Protein AF-A0A511JQR6-F1 (afdb_monomer_lite)

Foldseek 3Di:
DDPVVVVVVVVVVVVVVVVVVVVVVVVVVVVVVVVVVVVVVVVVVVVVVVVVVVVVVVVVVVVVVVVVVVVVVVVVVVVVVVVVVVVVVVVVVVVVVVVVVVVVVVVVVVVVVVVVVVVVVVVVVVVVVVVVVVVVVVVVVVVVVVVVVVVVVVVVVVVVVCVVVPPDDDDPPDDDQLQVLLVDDDPPDDPDDPPPDDLLNLLVLLQVQCLPPNNVCRDLQSSCVSSVHHSVVVCVNGVDVLSSVLSNLLNLQDAFDDQDCVQDALLSQLLSRCLVRLVSCVSRLNCLVDPSSVVRPHPRNVRSLVSNLVSCPPFLDDPVVSSVLVVQLVVVSSVVSVVLCCQPLVNQCVVPNDDPVRGRDDFPLVVCCVPPDCVPPVPSVVCSVVCVRPNDNPPPPPSNDDDPSNVVSSVVVVVVSVVSD

InterPro domains:
  IPR001647 DNA-binding HTH domain, TetR-type [PF00440] (202-245)
  IPR001647 DNA-binding HTH domain, TetR-type [PS50977] (196-256)
  IPR004111 Tetracycline repressor TetR, C-terminal [PF02909] (262-415)
  IPR009057 Homedomain-like superfamily [SSF46689] (191-252)
  IPR036271 Tetracyclin repressor-like, C-terminal domain superfamily [SSF48498] (264-417)
  IPR050109 HTH-type, TetR-like transcriptional regulator [PTHR30055] (186-303)

Secondary structure (DSSP, 8-state):
--THHHHHHHHHHHHHHHHHHHHHHHHHHHHHHHHHHHHHHHHHHHHHHHHHHHHHHHHHHHHHHHHHHHHHHHHHHHHHHHHHHHHHHHHHHHHHHHHHHHHHHHHHHHHHHHHHHHHHHHHHHHHHHHHHHHHHHHHHHHHHHHHHHHHHHHHHHHHHHHHHH-TT----TT--HHHHGGG-PPP---SSSPPS--HHHHHHHHHHHHHHH-GGG--HHHHHHHTT--HHHHTTT-SSHHHHHHHHHHHHH-PPPP--GGG-SHHHHHHHHHHHHHHHHHH-THHHH-HHHHH---HHHHHHHHHHHHHTTTSS--HHHHHHHHHHHHHHHHHHHHHHHHHSHHHHHHHH---TTSSPPPPHHHHHHHH--TTT-HHHHHHHHTTTT---TT----TTS--HHHHHHHHHHHHHHHHH-

Structure (mmCIF, N/CA/C/O backbone):
data_AF-A0A511JQR6-F1
#
_entry.id   AF-A0A511JQR6-F1
#
loop_
_atom_site.group_PDB
_atom_site.id
_atom_site.type_symbol
_atom_site.label_atom_id
_atom_site.label_alt_id
_atom_site.label_comp_id
_atom_site.label_asym_id
_atom_site.label_entity_id
_atom_site.label_seq_id
_atom_site.pdbx_PDB_ins_code
_atom_site.Cartn_x
_atom_site.Cartn_y
_atom_site.Cartn_z
_atom_site.occupancy
_atom_site.B_iso_or_equiv
_atom_site.auth_seq_id
_atom_site.auth_comp_id
_atom_site.auth_asym_id
_atom_site.auth_atom_id
_atom_site.pdbx_PDB_model_num
ATOM 1 N N . MET A 1 1 ? 105.140 4.969 -166.809 1.00 47.06 1 MET A N 1
ATOM 2 C CA . MET A 1 1 ? 104.996 6.122 -165.901 1.00 47.06 1 MET A CA 1
ATOM 3 C C . MET A 1 1 ? 103.617 6.704 -166.182 1.00 47.06 1 MET A C 1
ATOM 5 O O . MET A 1 1 ? 103.313 6.873 -167.349 1.00 47.06 1 MET A O 1
ATOM 9 N N . ASP A 1 2 ? 102.695 6.841 -165.236 1.00 49.88 2 ASP A N 1
ATOM 10 C CA . ASP A 1 2 ? 102.966 7.212 -163.853 1.00 49.88 2 ASP A CA 1
ATOM 11 C C . ASP A 1 2 ? 102.105 6.506 -162.808 1.00 49.88 2 ASP A C 1
ATOM 13 O O . ASP A 1 2 ? 100.886 6.386 -162.921 1.00 49.88 2 ASP A O 1
ATOM 17 N N . VAL A 1 3 ? 102.812 6.079 -161.763 1.00 58.41 3 VAL A N 1
ATOM 18 C CA . VAL A 1 3 ? 102.327 5.513 -160.500 1.00 58.41 3 VAL A CA 1
ATOM 19 C C . VAL A 1 3 ? 101.444 6.525 -159.739 1.00 58.41 3 VAL A C 1
ATOM 21 O O . VAL A 1 3 ? 100.564 6.112 -158.986 1.00 58.41 3 VAL A O 1
ATOM 24 N N . GLU A 1 4 ? 101.556 7.822 -160.049 1.00 57.34 4 GLU A N 1
ATOM 25 C CA . GLU A 1 4 ? 100.769 8.914 -159.452 1.00 57.34 4 GLU A CA 1
ATOM 26 C C . GLU A 1 4 ? 99.250 8.804 -159.689 1.00 57.34 4 GLU A C 1
ATOM 28 O O . GLU A 1 4 ? 98.459 9.181 -158.824 1.00 57.34 4 GLU A O 1
ATOM 33 N N . ALA A 1 5 ? 98.799 8.235 -160.817 1.00 57.94 5 ALA A N 1
ATOM 34 C CA . ALA A 1 5 ? 97.361 8.098 -161.086 1.00 57.94 5 ALA A CA 1
ATOM 35 C C . ALA A 1 5 ? 96.684 7.029 -160.203 1.00 57.94 5 ALA A C 1
ATOM 37 O O . ALA A 1 5 ? 95.502 7.153 -159.885 1.00 57.94 5 ALA A O 1
ATOM 38 N N . ARG A 1 6 ? 97.430 5.998 -159.773 1.00 59.62 6 ARG A N 1
ATOM 39 C CA . ARG A 1 6 ? 96.926 4.938 -158.882 1.00 59.62 6 ARG A CA 1
ATOM 40 C C . ARG A 1 6 ? 96.978 5.338 -157.408 1.00 59.62 6 ARG A C 1
ATOM 42 O O . ARG A 1 6 ? 96.065 4.978 -156.670 1.00 59.62 6 ARG A O 1
ATOM 49 N N . GLU A 1 7 ? 97.977 6.114 -156.988 1.00 58.91 7 GLU A N 1
ATOM 50 C CA . GLU A 1 7 ? 98.030 6.664 -155.622 1.00 58.91 7 GLU A CA 1
ATOM 51 C C . GLU A 1 7 ? 96.916 7.691 -155.367 1.00 58.91 7 GLU A C 1
ATOM 53 O O . GLU A 1 7 ? 96.291 7.670 -154.307 1.00 58.91 7 GLU A O 1
ATOM 58 N N . ALA A 1 8 ? 96.567 8.515 -156.362 1.00 60.91 8 ALA A N 1
ATOM 59 C CA . ALA A 1 8 ? 95.442 9.445 -156.252 1.00 60.91 8 ALA A CA 1
ATOM 60 C C . ALA A 1 8 ? 94.072 8.739 -156.155 1.00 60.91 8 ALA A C 1
ATOM 62 O O . ALA A 1 8 ? 93.147 9.265 -155.532 1.00 60.91 8 ALA A O 1
ATOM 63 N N . GLU A 1 9 ? 93.917 7.553 -156.754 1.00 60.97 9 GLU A N 1
ATOM 64 C CA . GLU A 1 9 ? 92.681 6.764 -156.673 1.00 60.97 9 GLU A CA 1
ATOM 65 C C . GLU A 1 9 ? 92.563 6.013 -155.334 1.00 60.97 9 GLU A C 1
ATOM 67 O O . GLU A 1 9 ? 91.473 5.956 -154.758 1.00 60.97 9 GLU A O 1
ATOM 72 N N . LEU A 1 10 ? 93.682 5.513 -154.791 1.00 64.00 10 LEU A N 1
ATOM 73 C CA . LEU A 1 10 ? 93.724 4.873 -153.471 1.00 64.00 10 LEU A CA 1
ATOM 74 C C . LEU A 1 10 ? 93.431 5.884 -152.350 1.00 64.00 10 LEU A C 1
ATOM 76 O O . LEU A 1 10 ? 92.553 5.642 -151.524 1.00 64.00 10 LEU A O 1
ATOM 80 N N . ALA A 1 11 ? 94.056 7.066 -152.397 1.00 63.22 11 ALA A N 1
ATOM 81 C CA . ALA A 1 11 ? 93.815 8.141 -151.433 1.00 63.22 11 ALA A CA 1
ATOM 82 C C . ALA A 1 11 ? 92.368 8.671 -151.481 1.00 63.22 11 ALA A C 1
ATOM 84 O O . ALA A 1 11 ? 91.809 9.068 -150.459 1.00 63.22 11 ALA A O 1
ATOM 85 N N . ARG A 1 12 ? 91.717 8.654 -152.657 1.00 65.88 12 ARG A N 1
ATOM 86 C CA . ARG A 1 12 ? 90.289 8.995 -152.778 1.00 65.88 12 ARG A CA 1
ATOM 87 C C . ARG A 1 12 ? 89.386 7.942 -152.145 1.00 65.88 12 ARG A C 1
ATOM 89 O O . ARG A 1 12 ? 88.417 8.330 -151.499 1.00 65.88 12 ARG A O 1
ATOM 96 N N . ARG A 1 13 ? 89.696 6.649 -152.292 1.00 68.69 13 ARG A N 1
ATOM 97 C CA . ARG A 1 13 ? 88.933 5.567 -151.646 1.00 68.69 13 ARG A CA 1
ATOM 98 C C . ARG A 1 13 ? 89.093 5.581 -150.131 1.00 68.69 13 ARG A C 1
ATOM 100 O O . ARG A 1 13 ? 88.082 5.526 -149.444 1.00 68.69 13 ARG A O 1
ATOM 107 N N . GLU A 1 14 ? 90.309 5.757 -149.622 1.00 70.06 14 GLU A N 1
ATOM 108 C CA . GLU A 1 14 ? 90.553 5.880 -148.178 1.00 70.06 14 GLU A CA 1
ATOM 109 C C . GLU A 1 14 ? 89.876 7.127 -147.592 1.00 70.06 14 GLU A C 1
ATOM 111 O O . GLU A 1 14 ? 89.259 7.061 -146.531 1.00 70.06 14 GLU A O 1
ATOM 116 N N . ALA A 1 15 ? 89.889 8.259 -148.306 1.00 67.50 15 ALA A N 1
ATOM 117 C CA . ALA A 1 15 ? 89.168 9.458 -147.880 1.00 67.50 15 ALA A CA 1
ATOM 118 C C . ALA A 1 15 ? 87.638 9.286 -147.922 1.00 67.50 15 ALA A C 1
ATOM 120 O O . ALA A 1 15 ? 86.928 9.893 -147.118 1.00 67.50 15 ALA A O 1
ATOM 121 N N . GLU A 1 16 ? 87.105 8.489 -148.851 1.00 71.31 16 GLU A N 1
ATOM 122 C CA . GLU A 1 16 ? 85.672 8.195 -148.933 1.00 71.31 16 GLU A CA 1
ATOM 123 C C . GLU A 1 16 ? 85.234 7.192 -147.854 1.00 71.31 16 GLU A C 1
ATOM 125 O O . GLU A 1 16 ? 84.169 7.355 -147.257 1.00 71.31 16 GLU A O 1
ATOM 130 N N . GLU A 1 17 ? 86.071 6.203 -147.544 1.00 72.56 17 GLU A N 1
ATOM 131 C CA . GLU A 1 17 ? 85.849 5.225 -146.478 1.00 72.56 17 GLU A CA 1
ATOM 132 C C . GLU A 1 17 ? 85.937 5.884 -145.095 1.00 72.56 17 GLU A C 1
ATOM 134 O O . GLU A 1 17 ? 85.001 5.758 -144.305 1.00 72.56 17 GLU A O 1
ATOM 139 N N . ALA A 1 18 ? 86.942 6.736 -144.862 1.00 72.06 18 ALA A N 1
ATOM 140 C CA . ALA A 1 18 ? 87.039 7.556 -143.654 1.00 72.06 18 ALA A CA 1
ATOM 141 C C . ALA A 1 18 ? 85.857 8.533 -143.511 1.00 72.06 18 ALA A C 1
ATOM 143 O O . ALA A 1 18 ? 85.383 8.783 -142.403 1.00 72.06 18 ALA A O 1
ATOM 144 N N . ARG A 1 19 ? 85.325 9.073 -144.621 1.00 73.62 19 ARG A N 1
ATOM 145 C CA . ARG A 1 19 ? 84.099 9.892 -144.594 1.00 73.62 19 ARG A CA 1
ATOM 146 C C . ARG A 1 19 ? 82.867 9.073 -144.217 1.00 73.62 19 ARG A C 1
ATOM 148 O O . ARG A 1 19 ? 82.057 9.559 -143.431 1.00 73.62 19 ARG A O 1
ATOM 155 N N . ARG A 1 20 ? 82.720 7.851 -144.740 1.00 74.12 20 ARG A N 1
ATOM 156 C CA . ARG A 1 20 ? 81.604 6.950 -144.396 1.00 74.12 20 ARG A CA 1
ATOM 157 C C . ARG A 1 20 ? 81.680 6.482 -142.945 1.00 74.12 20 ARG A C 1
ATOM 159 O O . ARG A 1 20 ? 80.654 6.458 -142.270 1.00 74.12 20 ARG A O 1
ATOM 166 N N . GLU A 1 21 ? 82.873 6.168 -142.454 1.00 76.44 21 GLU A N 1
ATOM 167 C CA . GLU A 1 21 ? 83.102 5.773 -141.063 1.00 76.44 21 GLU A CA 1
ATOM 168 C C . GLU A 1 21 ? 82.854 6.942 -140.096 1.00 76.44 21 GLU A C 1
ATOM 170 O O . GLU A 1 21 ? 82.143 6.787 -139.102 1.00 76.44 21 GLU A O 1
ATOM 175 N N . ALA A 1 22 ? 83.318 8.150 -140.434 1.00 74.50 22 ALA A N 1
ATOM 176 C CA . ALA A 1 22 ? 83.006 9.360 -139.676 1.00 74.50 22 ALA A CA 1
ATOM 177 C C . ALA A 1 22 ? 81.500 9.691 -139.686 1.00 74.50 22 ALA A C 1
ATOM 179 O O . ALA A 1 22 ? 80.962 10.143 -138.673 1.00 74.50 22 ALA A O 1
ATOM 180 N N . GLU A 1 23 ? 80.794 9.452 -140.797 1.00 77.50 23 GLU A N 1
ATOM 181 C CA . GLU A 1 23 ? 79.340 9.640 -140.872 1.00 77.50 23 GLU A CA 1
ATOM 182 C C . GLU A 1 23 ? 78.578 8.595 -140.035 1.00 77.50 23 GLU A C 1
ATOM 184 O O . GLU A 1 23 ? 77.603 8.943 -139.365 1.00 77.50 23 GLU A O 1
ATOM 189 N N . LEU A 1 24 ? 79.038 7.339 -140.009 1.00 79.06 24 LEU A N 1
ATOM 190 C CA . LEU A 1 24 ? 78.496 6.280 -139.148 1.00 79.06 24 LEU A CA 1
ATOM 191 C C . LEU A 1 24 ? 78.695 6.597 -137.664 1.00 79.06 24 LEU A C 1
ATOM 193 O O . LEU A 1 24 ? 77.716 6.619 -136.919 1.00 79.06 24 LEU A O 1
ATOM 197 N N . LEU A 1 25 ? 79.917 6.943 -137.250 1.00 78.19 25 LEU A N 1
ATOM 198 C CA . LEU A 1 25 ? 80.216 7.349 -135.873 1.00 78.19 25 LEU A CA 1
ATOM 199 C C . LEU A 1 25 ? 79.405 8.576 -135.453 1.00 78.19 25 LEU A C 1
ATOM 201 O O . LEU A 1 25 ? 78.917 8.643 -134.325 1.00 78.19 25 LEU A O 1
ATOM 205 N N . ARG A 1 26 ? 79.201 9.536 -136.363 1.00 79.62 26 ARG A N 1
ATOM 206 C CA . ARG A 1 26 ? 78.333 10.687 -136.109 1.00 79.62 26 ARG A CA 1
ATOM 207 C C . ARG A 1 26 ? 76.872 10.265 -135.927 1.00 79.62 26 ARG A C 1
ATOM 209 O O . ARG A 1 26 ? 76.233 10.742 -134.995 1.00 79.62 26 ARG A O 1
ATOM 216 N N . ARG A 1 27 ? 76.338 9.374 -136.769 1.00 77.94 27 ARG A N 1
ATOM 217 C CA . ARG A 1 27 ? 74.960 8.862 -136.630 1.00 77.94 27 ARG A CA 1
ATOM 218 C C . ARG A 1 27 ? 74.769 8.049 -135.354 1.00 77.94 27 ARG A C 1
ATOM 220 O O . ARG A 1 27 ? 73.715 8.163 -134.732 1.00 77.94 27 ARG A O 1
ATOM 227 N N . ASP A 1 28 ? 75.753 7.250 -134.959 1.00 80.62 28 ASP A N 1
ATOM 228 C CA . ASP A 1 28 ? 75.689 6.452 -133.735 1.00 80.62 28 ASP A CA 1
ATOM 229 C C . ASP A 1 28 ? 75.826 7.326 -132.488 1.00 80.62 28 ASP A C 1
ATOM 231 O O . ASP A 1 28 ? 75.071 7.139 -131.534 1.00 80.62 28 ASP A O 1
ATOM 235 N N . ARG A 1 29 ? 76.669 8.365 -132.534 1.00 81.25 29 ARG A N 1
ATOM 236 C CA . ARG A 1 29 ? 76.727 9.398 -131.495 1.00 81.25 29 ARG A CA 1
ATOM 237 C C . ARG A 1 29 ? 75.418 10.183 -131.396 1.00 81.25 29 ARG A C 1
ATOM 239 O O . ARG A 1 29 ? 74.877 10.301 -130.305 1.00 81.25 29 ARG A O 1
ATOM 246 N N . GLU A 1 30 ? 74.844 10.627 -132.516 1.00 80.94 30 GLU A N 1
ATOM 247 C CA . GLU A 1 30 ? 73.534 11.300 -132.535 1.00 80.94 30 GLU A CA 1
ATOM 248 C C . GLU A 1 30 ? 72.405 10.375 -132.031 1.00 80.94 30 GLU A C 1
ATOM 250 O O . GLU A 1 30 ? 71.471 10.832 -131.369 1.00 80.94 30 GLU A O 1
ATOM 255 N N . LYS A 1 31 ? 72.459 9.064 -132.312 1.00 78.94 31 LYS A N 1
ATOM 256 C CA . LYS A 1 31 ? 71.507 8.079 -131.767 1.00 78.94 31 LYS A CA 1
ATOM 257 C C . LYS A 1 31 ? 71.688 7.867 -130.267 1.00 78.94 31 LYS A C 1
ATOM 259 O O . LYS A 1 31 ? 70.677 7.799 -129.571 1.00 78.94 31 LYS A O 1
ATOM 264 N N . ALA A 1 32 ? 72.925 7.763 -129.785 1.00 80.00 32 ALA A N 1
ATOM 265 C CA . ALA A 1 32 ? 73.238 7.624 -128.366 1.00 80.00 32 ALA A CA 1
ATOM 266 C C . ALA A 1 32 ? 72.796 8.870 -127.588 1.00 80.00 32 ALA A C 1
ATOM 268 O O . ALA A 1 32 ? 72.052 8.740 -126.623 1.00 80.00 32 ALA A O 1
ATOM 269 N N . GLU A 1 33 ? 73.112 10.069 -128.084 1.00 81.75 33 GLU A N 1
ATOM 270 C CA . GLU A 1 33 ? 72.673 11.341 -127.496 1.00 81.75 33 GLU A CA 1
ATOM 271 C C . GLU A 1 33 ? 71.136 11.462 -127.496 1.00 81.75 33 GLU A C 1
ATOM 273 O O . GLU A 1 33 ? 70.541 11.890 -126.509 1.00 81.75 33 GLU A O 1
ATOM 278 N N . ARG A 1 34 ? 70.444 11.011 -128.556 1.00 79.75 34 ARG A N 1
ATOM 279 C CA . ARG A 1 34 ? 68.967 10.948 -128.575 1.00 79.75 34 ARG A CA 1
ATOM 280 C C . ARG A 1 34 ? 68.393 9.907 -127.612 1.00 79.75 34 ARG A C 1
ATOM 282 O O . ARG A 1 34 ? 67.294 10.117 -127.098 1.00 79.75 34 ARG A O 1
ATOM 289 N N . ALA A 1 35 ? 69.065 8.776 -127.411 1.00 80.69 35 ALA A N 1
ATOM 290 C CA . ALA A 1 35 ? 68.643 7.747 -126.462 1.00 80.69 35 ALA A CA 1
ATOM 291 C C . ALA A 1 35 ? 68.830 8.230 -125.018 1.00 80.69 35 ALA A C 1
ATOM 293 O O . ALA A 1 35 ? 67.900 8.121 -124.223 1.00 80.69 35 ALA A O 1
ATOM 294 N N . GLU A 1 36 ? 69.967 8.856 -124.726 1.00 83.12 36 GLU A N 1
ATOM 295 C CA . GLU A 1 36 ? 70.286 9.451 -123.430 1.00 83.12 36 GLU A CA 1
ATOM 296 C C . GLU A 1 36 ? 69.354 10.628 -123.111 1.00 83.12 36 GLU A C 1
ATOM 298 O O . GLU A 1 36 ? 68.800 10.692 -122.017 1.00 83.12 36 GLU A O 1
ATOM 303 N N . ALA A 1 37 ? 69.054 11.493 -124.087 1.00 82.31 37 ALA A N 1
ATOM 304 C CA . ALA A 1 37 ? 68.062 12.557 -123.927 1.00 82.31 37 ALA A CA 1
ATOM 305 C C . ALA A 1 37 ? 66.655 12.003 -123.635 1.00 82.31 37 ALA A C 1
ATOM 307 O O . ALA A 1 37 ? 65.957 12.519 -122.763 1.00 82.31 37 ALA A O 1
ATOM 308 N N . LYS A 1 38 ? 66.241 10.923 -124.314 1.00 83.75 38 LYS A N 1
ATOM 309 C CA . LYS A 1 38 ? 64.960 10.244 -124.039 1.00 83.75 38 LYS A CA 1
ATOM 310 C C . LYS A 1 38 ? 64.939 9.576 -122.667 1.00 83.75 38 LYS A C 1
ATOM 312 O O . LYS A 1 38 ? 63.893 9.554 -122.020 1.00 83.75 38 LYS A O 1
ATOM 317 N N . GLU A 1 39 ? 66.055 9.004 -122.228 1.00 83.25 39 GLU A N 1
ATOM 318 C CA . GLU A 1 39 ? 66.170 8.390 -120.907 1.00 83.25 39 GLU A CA 1
ATOM 319 C C . GLU A 1 39 ? 66.162 9.450 -119.798 1.00 83.25 39 GLU A C 1
ATOM 321 O O . GLU A 1 39 ? 65.430 9.304 -118.821 1.00 83.25 39 GLU A O 1
ATOM 326 N N . ALA A 1 40 ? 66.875 10.562 -119.983 1.00 83.88 40 ALA A N 1
ATOM 327 C CA . ALA A 1 40 ? 66.833 11.718 -119.093 1.00 83.88 40 ALA A CA 1
ATOM 328 C C . ALA A 1 40 ? 65.423 12.326 -119.018 1.00 83.88 40 ALA A C 1
ATOM 330 O O . ALA A 1 40 ? 64.946 12.645 -117.929 1.00 83.88 40 ALA A O 1
ATOM 331 N N . GLU A 1 41 ? 64.712 12.421 -120.147 1.00 86.19 41 GLU A N 1
ATOM 332 C CA . GLU A 1 41 ? 63.322 12.881 -120.180 1.00 86.19 41 GLU A CA 1
ATOM 333 C C . GLU A 1 41 ? 62.379 11.921 -119.433 1.00 86.19 41 GLU A C 1
ATOM 335 O O . GLU A 1 41 ? 61.519 12.374 -118.677 1.00 86.19 41 GLU A O 1
ATOM 340 N N . ARG A 1 42 ? 62.553 10.599 -119.579 1.00 85.00 42 ARG A N 1
ATOM 341 C CA . ARG A 1 42 ? 61.797 9.597 -118.803 1.00 85.00 42 ARG A CA 1
ATOM 342 C C . ARG A 1 42 ? 62.073 9.716 -117.307 1.00 85.00 42 ARG A C 1
ATOM 344 O O . ARG A 1 42 ? 61.124 9.851 -116.544 1.00 85.00 42 ARG A O 1
ATOM 351 N N . ARG A 1 43 ? 63.346 9.768 -116.899 1.00 87.56 43 ARG A N 1
ATOM 352 C CA . ARG A 1 43 ? 63.744 9.945 -115.491 1.00 87.56 43 ARG A CA 1
ATOM 353 C C . ARG A 1 43 ? 63.172 11.231 -114.902 1.00 87.56 43 ARG A C 1
ATOM 355 O O . ARG A 1 43 ? 62.675 11.218 -113.782 1.00 87.56 43 ARG A O 1
ATOM 362 N N . ARG A 1 44 ? 63.181 12.329 -115.664 1.00 87.75 44 ARG A N 1
ATOM 363 C CA . ARG A 1 44 ? 62.556 13.590 -115.250 1.00 87.75 44 ARG A CA 1
ATOM 364 C C . ARG A 1 44 ? 61.049 13.430 -115.037 1.00 87.75 44 ARG A C 1
ATOM 366 O O . ARG A 1 44 ? 60.546 13.865 -114.008 1.00 87.75 44 ARG A O 1
ATOM 373 N N . ARG A 1 45 ? 60.335 12.785 -115.966 1.00 87.19 45 ARG A N 1
ATOM 374 C CA . ARG A 1 45 ? 58.890 12.522 -115.827 1.00 87.19 45 ARG A CA 1
ATOM 375 C C . ARG A 1 45 ? 58.578 11.616 -114.634 1.00 87.19 45 ARG A C 1
ATOM 377 O O . ARG A 1 45 ? 57.583 11.855 -113.955 1.00 87.19 45 ARG A O 1
ATOM 384 N N . ASP A 1 46 ? 59.414 10.616 -114.367 1.00 88.44 46 ASP A N 1
ATOM 385 C CA . ASP A 1 46 ? 59.258 9.712 -113.223 1.00 88.44 46 ASP A CA 1
ATOM 386 C C . ASP A 1 46 ? 59.502 10.435 -111.893 1.00 88.44 46 ASP A C 1
ATOM 388 O O . ASP A 1 46 ? 58.719 10.261 -110.962 1.00 88.44 46 ASP A O 1
ATOM 392 N N . LEU A 1 47 ? 60.509 11.314 -111.819 1.00 90.00 47 LEU A N 1
ATOM 393 C CA . LEU A 1 47 ? 60.741 12.180 -110.657 1.00 90.00 47 LEU A CA 1
ATOM 394 C C . LEU A 1 47 ? 59.591 13.175 -110.450 1.00 90.00 47 LEU A C 1
ATOM 396 O O . LEU A 1 47 ? 59.085 13.295 -109.341 1.00 90.00 47 LEU A O 1
ATOM 400 N N . GLU A 1 48 ? 59.113 13.833 -111.511 1.00 89.38 48 GLU A N 1
ATOM 401 C CA . GLU A 1 48 ? 57.949 14.733 -111.446 1.00 89.38 48 GLU A CA 1
ATOM 402 C C . GLU A 1 48 ? 56.655 13.994 -111.063 1.00 89.38 48 GLU A C 1
ATOM 404 O O . GLU A 1 48 ? 55.727 14.599 -110.521 1.00 89.38 48 GLU A O 1
ATOM 409 N N . LYS A 1 49 ? 56.541 12.700 -111.381 1.00 89.62 49 LYS A N 1
ATOM 410 C CA . LYS A 1 49 ? 55.419 11.857 -110.955 1.00 89.62 49 LYS A CA 1
ATOM 411 C C . LYS A 1 49 ? 55.565 11.454 -109.487 1.00 89.62 49 LYS A C 1
ATOM 413 O O . LYS A 1 49 ? 54.598 11.586 -108.746 1.00 89.62 49 LYS A O 1
ATOM 418 N N . ALA A 1 50 ? 56.754 11.024 -109.069 1.00 90.19 50 ALA A N 1
ATOM 419 C CA . ALA A 1 50 ? 57.047 10.665 -107.685 1.00 90.19 50 ALA A CA 1
ATOM 420 C C . ALA A 1 50 ? 56.851 11.853 -106.733 1.00 90.19 50 ALA A C 1
ATOM 422 O O . ALA A 1 50 ? 56.254 11.682 -105.676 1.00 90.19 50 ALA A O 1
ATOM 423 N N . ASP A 1 51 ? 57.268 13.059 -107.130 1.00 90.81 51 ASP A N 1
ATOM 424 C CA . ASP A 1 51 ? 57.064 14.283 -106.347 1.00 90.81 51 ASP A CA 1
ATOM 425 C C . ASP A 1 51 ? 55.571 14.637 -106.230 1.00 90.81 51 ASP A C 1
ATOM 427 O O . ASP A 1 51 ? 55.072 14.912 -105.141 1.00 90.81 51 ASP A O 1
ATOM 431 N N . ARG A 1 52 ? 54.807 14.510 -107.327 1.00 89.31 52 ARG A N 1
ATOM 432 C CA . ARG A 1 52 ? 53.341 14.670 -107.303 1.00 89.31 52 ARG A CA 1
ATOM 433 C C . ARG A 1 52 ? 52.645 13.641 -106.413 1.00 89.31 52 ARG A C 1
ATOM 435 O O . ARG A 1 52 ? 51.683 13.985 -105.730 1.00 89.31 52 ARG A O 1
ATOM 442 N N . ASP A 1 53 ? 53.088 12.389 -106.434 1.00 88.88 53 ASP A N 1
ATOM 443 C CA . ASP A 1 53 ? 52.513 11.329 -105.605 1.00 88.88 53 ASP A CA 1
ATOM 444 C C . ASP A 1 53 ? 52.887 11.521 -104.122 1.00 88.88 53 ASP A C 1
ATOM 446 O O . ASP A 1 53 ? 52.021 11.380 -103.258 1.00 88.88 53 ASP A O 1
ATOM 450 N N . ALA A 1 54 ? 54.115 11.964 -103.825 1.00 89.25 54 ALA A N 1
ATOM 451 C CA . ALA A 1 54 ? 54.553 12.332 -102.478 1.00 89.25 54 ALA A CA 1
ATOM 452 C C . ALA A 1 54 ? 53.781 13.544 -101.926 1.00 89.25 54 ALA A C 1
ATOM 454 O O . ALA A 1 54 ? 53.336 13.515 -100.778 1.00 89.25 54 ALA A O 1
ATOM 455 N N . GLN A 1 55 ? 53.550 14.577 -102.745 1.00 89.19 55 GLN A N 1
ATOM 456 C CA . GLN A 1 55 ? 52.708 15.723 -102.379 1.00 89.19 55 GLN A CA 1
ATOM 457 C C . GLN A 1 55 ? 51.274 15.286 -102.066 1.00 89.19 55 GLN A C 1
ATOM 459 O O . GLN A 1 55 ? 50.735 15.647 -101.021 1.00 89.19 55 GLN A O 1
ATOM 464 N N . LYS A 1 56 ? 50.666 14.440 -102.907 1.00 90.62 56 LYS A N 1
ATOM 465 C CA . LYS A 1 56 ? 49.323 13.894 -102.642 1.00 90.62 56 LYS A CA 1
ATOM 466 C C . LYS A 1 56 ? 49.267 13.063 -101.364 1.00 90.62 56 LYS A C 1
ATOM 468 O O . LYS A 1 56 ? 48.264 13.114 -100.650 1.00 90.62 56 LYS A O 1
ATOM 473 N N . GLU A 1 57 ? 50.304 12.279 -101.076 1.00 89.88 57 GLU A N 1
ATOM 474 C CA . GLU A 1 57 ? 50.371 11.483 -99.852 1.00 89.88 57 GLU A CA 1
ATOM 475 C C . GLU A 1 57 ? 50.510 12.371 -98.610 1.00 89.88 57 GLU A C 1
ATOM 477 O O . GLU A 1 57 ? 49.815 12.138 -97.621 1.00 89.88 57 GLU A O 1
ATOM 482 N N . LEU A 1 58 ? 51.330 13.425 -98.674 1.00 91.69 58 LEU A N 1
ATOM 483 C CA . LEU A 1 58 ? 51.438 14.432 -97.618 1.00 91.69 58 LEU A CA 1
ATOM 484 C C . LEU A 1 58 ? 50.098 15.132 -97.372 1.00 91.69 58 LEU A C 1
ATOM 486 O O . LEU A 1 58 ? 49.630 15.142 -96.236 1.00 91.69 58 LEU A O 1
ATOM 490 N N . GLU A 1 59 ? 49.423 15.610 -98.421 1.00 91.75 59 GLU A N 1
ATOM 491 C CA . GLU A 1 59 ? 48.094 16.219 -98.288 1.00 91.75 59 GLU A CA 1
ATOM 492 C C . GLU A 1 59 ? 47.052 15.239 -97.731 1.00 91.75 59 GLU A C 1
ATOM 494 O O . GLU A 1 59 ? 46.111 15.632 -97.041 1.00 91.75 59 GLU A O 1
ATOM 499 N N . ARG A 1 60 ? 47.146 13.948 -98.073 1.00 91.12 60 ARG A N 1
ATOM 500 C CA . ARG A 1 60 ? 46.259 12.921 -97.514 1.00 91.12 60 ARG A CA 1
ATOM 501 C C . ARG A 1 60 ? 46.530 12.731 -96.023 1.00 91.12 60 ARG A C 1
ATOM 503 O O . ARG A 1 60 ? 45.583 12.751 -95.247 1.00 91.12 60 ARG A O 1
ATOM 510 N N . ARG A 1 61 ? 47.798 12.604 -95.621 1.00 91.50 61 ARG A N 1
ATOM 511 C CA . ARG A 1 61 ? 48.194 12.478 -94.209 1.00 91.50 61 ARG A CA 1
ATOM 512 C C . ARG A 1 61 ? 47.799 13.708 -93.398 1.00 91.50 61 ARG A C 1
ATOM 514 O O . ARG A 1 61 ? 47.341 13.562 -92.271 1.00 91.50 61 ARG A O 1
ATOM 521 N N . GLU A 1 62 ? 47.937 14.902 -93.964 1.00 92.38 62 GLU A N 1
ATOM 522 C CA . GLU A 1 62 ? 47.520 16.148 -93.321 1.00 92.38 62 GLU A CA 1
ATOM 523 C C . GLU A 1 62 ? 45.995 16.221 -93.167 1.00 92.38 62 GLU A C 1
ATOM 525 O O . GLU A 1 62 ? 45.506 16.521 -92.079 1.00 92.38 62 GLU A O 1
ATOM 530 N N . ARG A 1 63 ? 45.228 15.842 -94.200 1.00 91.12 63 ARG A N 1
ATOM 531 C CA . ARG A 1 63 ? 43.762 15.710 -94.108 1.00 91.12 63 ARG A CA 1
ATOM 532 C C . ARG A 1 63 ? 43.333 14.690 -93.053 1.00 91.12 63 ARG A C 1
ATOM 534 O O . ARG A 1 63 ? 42.440 14.985 -92.263 1.00 91.12 63 ARG A O 1
ATOM 541 N N . ASP A 1 64 ? 43.969 13.521 -93.021 1.00 91.69 64 ASP A N 1
ATOM 542 C CA . ASP A 1 64 ? 43.676 12.467 -92.045 1.00 91.69 64 ASP A CA 1
ATOM 543 C C . ASP A 1 64 ? 44.025 12.923 -90.617 1.00 91.69 64 ASP A C 1
ATOM 545 O O . ASP A 1 64 ? 43.253 12.683 -89.688 1.00 91.69 64 ASP A O 1
ATOM 549 N N . ARG A 1 65 ? 45.133 13.659 -90.442 1.00 94.06 65 ARG A N 1
ATOM 550 C CA . ARG A 1 65 ? 45.518 14.270 -89.164 1.00 94.06 65 ARG A CA 1
ATOM 551 C C . ARG A 1 65 ? 44.501 15.315 -88.705 1.00 94.06 65 ARG A C 1
ATOM 553 O O . ARG A 1 65 ? 44.035 15.229 -87.574 1.00 94.06 65 ARG A O 1
ATOM 560 N N . LEU A 1 66 ? 44.132 16.266 -89.565 1.00 92.94 66 LEU A N 1
ATOM 561 C CA . LEU A 1 66 ? 43.143 17.299 -89.236 1.00 92.94 66 LEU A CA 1
ATOM 562 C C . LEU A 1 66 ? 41.782 16.683 -88.901 1.00 92.94 66 LEU A C 1
ATOM 564 O O . LEU A 1 66 ? 41.110 17.126 -87.972 1.00 92.94 66 LEU A O 1
ATOM 568 N N . LYS A 1 67 ? 41.385 15.628 -89.620 1.00 91.75 67 LYS A N 1
ATOM 569 C CA . LYS A 1 67 ? 40.164 14.879 -89.321 1.00 91.75 67 LYS A CA 1
ATOM 570 C C . LYS A 1 67 ? 40.243 14.186 -87.958 1.00 91.75 67 LYS A C 1
ATOM 572 O O . LYS A 1 67 ? 39.305 14.303 -87.178 1.00 91.75 67 LYS A O 1
ATOM 577 N N . ALA A 1 68 ? 41.361 13.532 -87.641 1.00 90.75 68 ALA A N 1
ATOM 578 C CA . ALA A 1 68 ? 41.572 12.908 -86.336 1.00 90.75 68 ALA A CA 1
ATOM 579 C C . ALA A 1 68 ? 41.578 13.935 -85.188 1.00 90.75 68 ALA A C 1
ATOM 581 O O . ALA A 1 68 ? 40.983 13.680 -84.143 1.00 90.75 68 ALA A O 1
ATOM 582 N N . GLU A 1 69 ? 42.189 15.108 -85.385 1.00 91.50 69 GLU A N 1
ATOM 583 C CA . GLU A 1 69 ? 42.162 16.215 -84.419 1.00 91.50 69 GLU A CA 1
ATOM 584 C C . GLU A 1 69 ? 40.730 16.746 -84.213 1.00 91.50 69 GLU A C 1
ATOM 586 O O . GLU A 1 69 ? 40.306 16.946 -83.074 1.00 91.50 69 GLU A O 1
ATOM 591 N N . GLN A 1 70 ? 39.942 16.901 -85.285 1.00 90.81 70 GLN A N 1
ATOM 592 C CA . GLN A 1 70 ? 38.530 17.299 -85.193 1.00 90.81 70 GLN A CA 1
ATOM 593 C C . GLN A 1 70 ? 37.661 16.252 -84.489 1.00 90.81 70 GLN A C 1
ATOM 595 O O . GLN A 1 70 ? 36.801 16.610 -83.684 1.00 90.81 70 GLN A O 1
ATOM 600 N N . ASP A 1 71 ? 37.862 14.968 -84.782 1.00 90.88 71 ASP A N 1
ATOM 601 C CA . ASP A 1 71 ? 37.111 13.881 -84.154 1.00 90.88 71 ASP A CA 1
ATOM 602 C C . ASP A 1 71 ? 37.473 13.754 -82.663 1.00 90.88 71 ASP A C 1
ATOM 604 O O . ASP A 1 71 ? 36.583 13.597 -81.825 1.00 90.88 71 ASP A O 1
ATOM 608 N N . ALA A 1 72 ? 38.750 13.935 -82.305 1.00 90.75 72 ALA A N 1
ATOM 609 C CA . ALA A 1 72 ? 39.192 14.004 -80.914 1.00 90.75 72 ALA A CA 1
ATOM 610 C C . ALA A 1 72 ? 38.584 15.208 -80.174 1.00 90.75 72 ALA A C 1
ATOM 612 O O . ALA A 1 72 ? 38.099 15.052 -79.053 1.00 90.75 72 ALA A O 1
ATOM 613 N N . ALA A 1 73 ? 38.543 16.388 -80.802 1.00 91.31 73 ALA A N 1
ATOM 614 C CA . ALA A 1 73 ? 37.919 17.577 -80.221 1.00 91.31 73 ALA A CA 1
ATOM 615 C C . ALA A 1 73 ? 36.412 17.378 -79.971 1.00 91.31 73 ALA A C 1
ATOM 617 O O . ALA A 1 73 ? 35.919 17.693 -78.887 1.00 91.31 73 ALA A O 1
ATOM 618 N N . LYS A 1 74 ? 35.686 16.780 -80.927 1.00 92.06 74 LYS A N 1
ATOM 619 C CA . LYS A 1 74 ? 34.257 16.447 -80.769 1.00 92.06 74 LYS A CA 1
ATOM 620 C C . LYS A 1 74 ? 34.011 15.436 -79.652 1.00 92.06 74 LYS A C 1
ATOM 622 O O . LYS A 1 74 ? 33.011 15.539 -78.944 1.00 92.06 74 LYS A O 1
ATOM 627 N N . GLU A 1 75 ? 34.896 14.456 -79.494 1.00 91.06 75 GLU A N 1
ATOM 628 C CA . GLU A 1 75 ? 34.799 13.464 -78.421 1.00 91.06 75 GLU A CA 1
ATOM 629 C C . GLU A 1 75 ? 35.051 14.097 -77.043 1.00 91.06 75 GLU A C 1
ATOM 631 O O . GLU A 1 75 ? 34.338 13.782 -76.090 1.00 91.06 75 GLU A O 1
ATOM 636 N N . VAL A 1 76 ? 35.996 15.039 -76.932 1.00 93.00 76 VAL A N 1
ATOM 637 C CA . VAL A 1 76 ? 36.201 15.827 -75.702 1.00 93.00 76 VAL A CA 1
ATOM 638 C C . VAL A 1 76 ? 34.955 16.649 -75.370 1.00 93.00 76 VAL A C 1
ATOM 640 O O . VAL A 1 76 ? 34.452 16.554 -74.251 1.00 93.00 76 VAL A O 1
ATOM 643 N N . GLU A 1 77 ? 34.396 17.373 -76.343 1.00 91.56 77 GLU A N 1
ATOM 644 C CA . GLU A 1 77 ? 33.177 18.172 -76.151 1.00 91.56 77 GLU A CA 1
ATOM 645 C C . GLU A 1 77 ? 31.976 17.295 -75.753 1.00 91.56 77 GLU A C 1
ATOM 647 O O . GLU A 1 77 ? 31.177 17.645 -74.880 1.00 91.56 77 GLU A O 1
ATOM 652 N N . ARG A 1 78 ? 31.851 16.106 -76.357 1.00 91.56 78 ARG A N 1
ATOM 653 C CA . ARG A 1 78 ? 30.824 15.129 -75.989 1.00 91.56 78 ARG A CA 1
ATOM 654 C C . ARG A 1 78 ? 30.982 14.671 -74.541 1.00 91.56 78 ARG A C 1
ATOM 656 O O . ARG A 1 78 ? 29.993 14.677 -73.813 1.00 91.56 78 ARG A O 1
ATOM 663 N N . ARG A 1 79 ? 32.196 14.308 -74.120 1.00 91.81 79 ARG A N 1
ATOM 664 C CA . ARG A 1 79 ? 32.475 13.883 -72.738 1.00 91.81 79 ARG A CA 1
ATOM 665 C C . ARG A 1 79 ? 32.204 14.993 -71.734 1.00 91.81 79 ARG A C 1
ATOM 667 O O . ARG A 1 79 ? 31.661 14.720 -70.668 1.00 91.81 79 ARG A O 1
ATOM 674 N N . GLU A 1 80 ? 32.542 16.231 -72.072 1.00 92.81 80 GLU A N 1
ATOM 675 C CA . GLU A 1 80 ? 32.259 17.389 -71.228 1.00 92.81 80 GLU A CA 1
ATOM 676 C C . GLU A 1 80 ? 30.749 17.629 -71.091 1.00 92.81 80 GLU A C 1
ATOM 678 O O . GLU A 1 80 ? 30.243 17.782 -69.979 1.00 92.81 80 GLU A O 1
ATOM 683 N N . ARG A 1 81 ? 29.993 17.546 -72.191 1.00 91.88 81 ARG A N 1
ATOM 684 C CA . ARG A 1 81 ? 28.525 17.626 -72.167 1.00 91.88 81 ARG A CA 1
ATOM 685 C C . ARG A 1 81 ? 27.888 16.500 -71.350 1.00 91.88 81 ARG A C 1
ATOM 687 O O . ARG A 1 81 ? 26.952 16.762 -70.595 1.00 91.88 81 ARG A O 1
ATOM 694 N N . ASP A 1 82 ? 28.374 15.270 -71.486 1.00 91.56 82 ASP A N 1
ATOM 695 C CA . ASP A 1 82 ? 27.868 14.120 -70.728 1.00 91.56 82 ASP A CA 1
ATOM 696 C C . ASP A 1 82 ? 28.202 14.250 -69.231 1.00 91.56 82 ASP A C 1
ATOM 698 O O . ASP A 1 82 ? 27.349 13.983 -68.384 1.00 91.56 82 ASP A O 1
ATOM 702 N N . ARG A 1 83 ? 29.391 14.769 -68.893 1.00 94.38 83 ARG A N 1
ATOM 703 C CA . ARG A 1 83 ? 29.773 15.105 -67.515 1.00 94.38 83 ARG A CA 1
ATOM 704 C C . ARG A 1 83 ? 28.856 16.172 -66.916 1.00 94.38 83 ARG A C 1
ATOM 706 O O . ARG A 1 83 ? 28.349 15.974 -65.817 1.00 94.38 83 ARG A O 1
ATOM 713 N N . LEU A 1 84 ? 28.606 17.271 -67.630 1.00 92.94 84 LEU A N 1
ATOM 714 C CA . LEU A 1 84 ? 27.726 18.344 -67.154 1.00 92.94 84 LEU A CA 1
ATOM 715 C C . LEU A 1 84 ? 26.284 17.859 -66.954 1.00 92.94 84 LEU A C 1
ATOM 717 O O . LEU A 1 84 ? 25.632 18.249 -65.987 1.00 92.94 84 LEU A O 1
ATOM 721 N N . ARG A 1 85 ? 25.784 16.979 -67.832 1.00 92.38 85 ARG A N 1
ATOM 722 C CA . ARG A 1 85 ? 24.476 16.326 -67.651 1.00 92.38 85 ARG A CA 1
ATOM 723 C C . ARG A 1 85 ? 24.451 15.461 -66.391 1.00 92.38 85 ARG A C 1
ATOM 725 O O . ARG A 1 85 ? 23.538 15.609 -65.588 1.00 92.38 85 ARG A O 1
ATOM 732 N N . ALA A 1 86 ? 25.477 14.636 -66.177 1.00 91.06 86 ALA A N 1
ATOM 733 C CA . ALA A 1 86 ? 25.586 13.813 -64.976 1.00 91.06 86 ALA A CA 1
ATOM 734 C C . ALA A 1 86 ? 25.652 14.662 -63.691 1.00 91.06 86 ALA A C 1
ATOM 736 O O . ALA A 1 86 ? 24.970 14.355 -62.716 1.00 91.06 86 ALA A O 1
ATOM 737 N N . GLU A 1 87 ? 26.409 15.764 -63.694 1.00 92.12 87 GLU A N 1
ATOM 738 C CA . GLU A 1 87 ? 26.468 16.708 -62.569 1.00 92.12 87 GLU A CA 1
ATOM 739 C C . GLU A 1 87 ? 25.096 17.360 -62.298 1.00 92.12 87 GLU A C 1
ATOM 741 O O . GLU A 1 87 ? 24.679 17.477 -61.142 1.00 92.12 87 GLU A O 1
ATOM 746 N N . GLN A 1 88 ? 24.349 17.727 -63.347 1.00 92.25 88 GLN A N 1
ATOM 747 C CA . GLN A 1 88 ? 22.984 18.250 -63.212 1.00 92.25 88 GLN A CA 1
ATOM 748 C C . GLN A 1 88 ? 22.004 17.210 -62.657 1.00 92.25 88 GLN A C 1
ATOM 750 O O . GLN A 1 88 ? 21.165 17.556 -61.823 1.00 92.25 88 GLN A O 1
ATOM 755 N N . ASP A 1 89 ? 22.102 15.954 -63.085 1.00 93.12 89 ASP A N 1
ATOM 756 C CA . ASP A 1 89 ? 21.236 14.878 -62.602 1.00 93.12 89 ASP A CA 1
ATOM 757 C C . ASP A 1 89 ? 21.521 14.548 -61.132 1.00 93.12 89 ASP A C 1
ATOM 759 O O . ASP A 1 89 ? 20.585 14.419 -60.340 1.00 93.12 89 ASP A O 1
ATOM 763 N N . VAL A 1 90 ? 22.797 14.520 -60.728 1.00 93.00 90 VAL A N 1
ATOM 764 C CA . VAL A 1 90 ? 23.194 14.375 -59.316 1.00 93.00 90 VAL A CA 1
ATOM 765 C C . VAL A 1 90 ? 22.636 15.521 -58.475 1.00 93.00 90 VAL A C 1
ATOM 767 O O . VAL A 1 90 ? 22.074 15.277 -57.405 1.00 93.00 90 VAL A O 1
ATOM 770 N N . ARG A 1 91 ? 22.727 16.765 -58.961 1.00 93.25 91 ARG A N 1
ATOM 771 C CA . ARG A 1 91 ? 22.169 17.930 -58.264 1.00 93.25 91 ARG A CA 1
ATOM 772 C C . ARG A 1 91 ? 20.650 17.834 -58.112 1.00 93.25 91 ARG A C 1
ATOM 774 O O . ARG A 1 91 ? 20.140 18.031 -57.013 1.00 93.25 91 ARG A O 1
ATOM 781 N N . LYS A 1 92 ? 19.925 17.479 -59.177 1.00 92.69 92 LYS A N 1
ATOM 782 C CA . LYS A 1 92 ? 18.465 17.288 -59.121 1.00 92.69 92 LYS A CA 1
ATOM 783 C C . LYS A 1 92 ? 18.073 16.185 -58.142 1.00 92.69 92 LYS A C 1
ATOM 785 O O . LYS A 1 92 ? 17.129 16.365 -57.378 1.00 92.69 92 LYS A O 1
ATOM 790 N N . LEU A 1 93 ? 18.806 15.071 -58.138 1.00 92.81 93 LEU A N 1
ATOM 791 C CA . LEU A 1 93 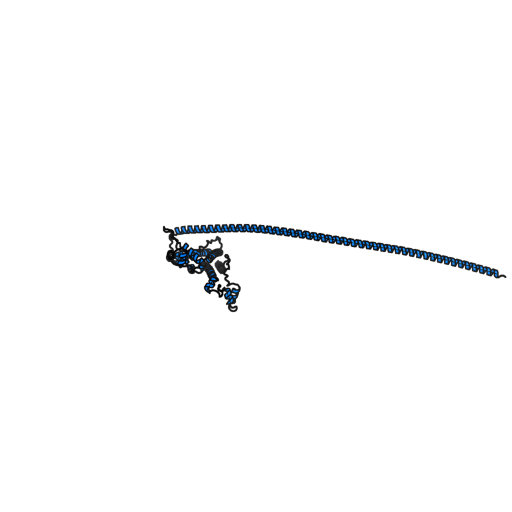? 18.571 13.965 -57.212 1.00 92.81 93 LEU A CA 1
ATOM 792 C C . LEU A 1 93 ? 18.813 14.393 -55.756 1.00 92.81 93 LEU A C 1
AT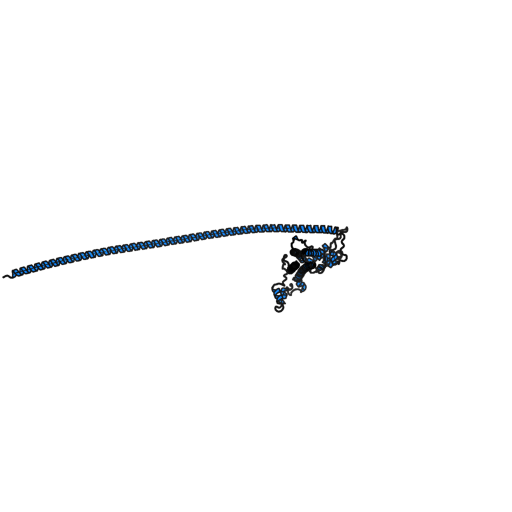OM 794 O O . LEU A 1 93 ? 18.042 14.018 -54.875 1.00 92.81 93 LEU A O 1
ATOM 798 N N . ALA A 1 94 ? 19.852 15.193 -55.498 1.00 92.19 94 ALA A N 1
ATOM 799 C CA . ALA A 1 94 ? 20.125 15.746 -54.173 1.00 92.19 94 ALA A CA 1
ATOM 800 C C . ALA A 1 94 ? 18.995 16.682 -53.707 1.00 92.19 94 ALA A C 1
ATOM 802 O O . ALA A 1 94 ? 18.460 16.489 -52.618 1.00 92.19 94 ALA A O 1
ATOM 803 N N . GLU A 1 95 ? 18.554 17.611 -54.562 1.00 92.88 95 GLU A N 1
ATOM 804 C CA . GLU A 1 95 ? 17.423 18.506 -54.272 1.00 92.88 95 GLU A CA 1
ATOM 805 C C . GLU A 1 95 ? 16.098 17.742 -54.089 1.00 92.88 95 GLU A C 1
ATOM 807 O O . GLU A 1 95 ? 15.210 18.177 -53.354 1.00 92.88 95 GLU A O 1
ATOM 812 N N . GLN A 1 96 ? 15.912 16.616 -54.783 1.00 90.81 96 GLN A N 1
ATOM 813 C CA . GLN A 1 96 ? 14.746 15.753 -54.596 1.00 90.81 96 GLN A CA 1
ATOM 814 C C . GLN A 1 96 ? 14.805 15.033 -53.245 1.00 90.81 96 GLN A C 1
ATOM 816 O O . GLN A 1 96 ? 13.837 15.086 -52.492 1.00 90.81 96 GLN A O 1
ATOM 821 N N . ARG A 1 97 ? 15.952 14.439 -52.893 1.00 92.38 97 ARG A N 1
ATOM 822 C CA . ARG A 1 97 ? 16.155 13.781 -51.593 1.00 92.38 97 ARG A CA 1
ATOM 823 C C . ARG A 1 97 ? 15.971 14.737 -50.422 1.00 92.38 97 ARG A C 1
ATOM 825 O O . ARG A 1 97 ? 15.389 14.351 -49.415 1.00 92.38 97 ARG A O 1
ATOM 832 N N . GLU A 1 98 ? 16.445 15.971 -50.549 1.00 92.50 98 GLU A N 1
ATOM 833 C CA . GLU A 1 98 ? 16.253 16.998 -49.526 1.00 92.50 98 GLU A CA 1
ATOM 834 C C . GLU A 1 98 ? 14.771 17.364 -49.369 1.00 92.50 98 GLU A C 1
ATOM 836 O O . GLU A 1 98 ? 14.261 17.406 -48.251 1.00 92.50 98 GLU A O 1
ATOM 841 N N . ARG A 1 99 ? 14.038 17.529 -50.479 1.00 92.00 99 ARG A N 1
ATOM 842 C CA . ARG A 1 99 ? 12.583 17.754 -50.450 1.00 92.00 99 ARG A CA 1
ATOM 843 C C . ARG A 1 99 ? 11.819 16.590 -49.824 1.00 92.00 99 ARG A C 1
ATOM 845 O O . ARG A 1 99 ? 10.915 16.829 -49.025 1.00 92.00 99 ARG A O 1
ATOM 852 N N . ASP A 1 100 ? 12.175 15.357 -50.164 1.00 91.69 100 ASP A N 1
ATOM 853 C CA . ASP A 1 100 ? 11.539 14.160 -49.612 1.00 91.69 100 ASP A CA 1
ATOM 854 C C . ASP A 1 100 ? 11.837 14.018 -48.114 1.00 91.69 100 ASP A C 1
ATOM 856 O O . ASP A 1 100 ? 10.935 13.715 -47.333 1.00 91.69 100 ASP A O 1
ATOM 860 N N . ARG A 1 101 ? 13.067 14.336 -47.689 1.00 94.31 101 ARG A N 1
ATOM 861 C CA . ARG A 1 101 ? 13.446 14.387 -46.274 1.00 94.31 101 ARG A CA 1
ATOM 862 C C . ARG A 1 101 ? 12.634 15.429 -45.507 1.00 94.31 101 ARG A C 1
ATOM 864 O O . ARG A 1 101 ? 12.077 15.100 -44.467 1.00 94.31 101 ARG A O 1
ATOM 871 N N . LEU A 1 102 ? 12.526 16.654 -46.024 1.00 93.50 102 LEU A N 1
ATOM 872 C CA . LEU A 1 102 ? 11.752 17.720 -45.377 1.00 93.50 102 LEU A CA 1
ATOM 873 C C . LEU A 1 102 ? 10.263 17.366 -45.278 1.00 93.50 102 LEU A C 1
ATOM 875 O O . LEU A 1 102 ? 9.632 17.650 -44.262 1.00 93.50 102 LEU A O 1
ATOM 879 N N . ARG A 1 103 ? 9.693 16.714 -46.300 1.00 92.50 103 ARG A N 1
ATOM 880 C CA . ARG A 1 103 ? 8.314 16.200 -46.245 1.00 92.50 103 ARG A CA 1
ATOM 881 C C . ARG A 1 103 ? 8.155 15.124 -45.174 1.00 92.50 103 ARG A C 1
ATOM 883 O O . ARG A 1 103 ? 7.232 15.217 -44.374 1.00 92.50 103 ARG A O 1
ATOM 890 N N . ALA A 1 104 ? 9.075 14.161 -45.111 1.00 90.94 104 ALA A N 1
ATOM 891 C CA . ALA A 1 104 ? 9.055 13.115 -44.093 1.00 90.94 104 ALA A CA 1
ATOM 892 C C . ALA A 1 104 ? 9.198 13.685 -42.670 1.00 90.94 104 ALA A C 1
ATOM 894 O O . ALA A 1 104 ? 8.482 13.256 -41.768 1.00 90.94 104 ALA A O 1
ATOM 895 N N . GLU A 1 105 ? 10.068 14.680 -42.469 1.00 91.62 105 GLU A N 1
ATOM 896 C CA . GLU A 1 105 ? 10.207 15.389 -41.191 1.00 91.62 105 GLU A CA 1
ATOM 897 C C . GLU A 1 105 ? 8.908 16.130 -40.822 1.00 91.62 105 GLU A C 1
ATOM 899 O O . GLU A 1 105 ? 8.435 16.011 -39.693 1.00 91.62 105 GLU A O 1
ATOM 904 N N . GLN A 1 106 ? 8.269 16.824 -41.771 1.00 90.75 106 GLN A N 1
ATOM 905 C CA . GLN A 1 106 ? 6.980 17.490 -41.538 1.00 90.75 106 GLN A CA 1
ATOM 906 C C . GLN A 1 106 ? 5.850 16.506 -41.211 1.00 90.75 106 GLN A C 1
ATOM 908 O O . GLN A 1 106 ? 5.034 16.778 -40.328 1.00 90.75 106 GLN A O 1
ATOM 913 N N . ASP A 1 107 ? 5.793 15.369 -41.899 1.00 91.50 107 ASP A N 1
ATOM 914 C CA . ASP A 1 107 ? 4.791 14.338 -41.641 1.00 91.50 107 ASP A CA 1
ATOM 915 C C . ASP A 1 107 ? 5.028 13.662 -40.284 1.00 91.50 107 ASP A C 1
ATOM 917 O O . ASP A 1 107 ? 4.069 13.421 -39.550 1.00 91.50 107 ASP A O 1
ATOM 921 N N . ALA A 1 108 ? 6.287 13.441 -39.892 1.00 91.25 108 ALA A N 1
ATOM 922 C CA . ALA A 1 108 ? 6.638 12.938 -38.567 1.00 91.25 108 ALA A CA 1
ATOM 923 C C . ALA A 1 108 ? 6.226 13.913 -37.453 1.00 91.25 108 ALA A C 1
ATOM 925 O O . ALA A 1 108 ? 5.641 13.487 -36.457 1.00 91.25 108 ALA A O 1
ATOM 926 N N . VAL A 1 109 ? 6.454 15.221 -37.636 1.00 93.06 109 VAL A N 1
ATOM 927 C CA . VAL A 1 109 ? 6.008 16.254 -36.684 1.00 93.06 109 VAL A CA 1
ATOM 928 C C . VAL A 1 109 ? 4.485 16.256 -36.557 1.00 93.06 109 VAL A C 1
ATOM 930 O O . VAL A 1 109 ? 3.970 16.203 -35.442 1.00 93.06 109 VAL A O 1
ATOM 933 N N . LYS A 1 110 ? 3.749 16.227 -37.675 1.00 92.19 110 LYS A N 1
ATOM 934 C CA . LYS A 1 110 ? 2.277 16.150 -37.651 1.00 92.19 110 LYS A CA 1
ATOM 935 C C . LYS A 1 110 ? 1.775 14.888 -36.953 1.00 92.19 110 LYS A C 1
ATOM 937 O O . LYS A 1 110 ? 0.816 14.952 -36.189 1.00 92.19 110 LYS A O 1
ATOM 942 N N . GLN A 1 111 ? 2.412 13.742 -37.195 1.00 88.50 111 GLN A N 1
ATOM 943 C CA . GLN A 1 111 ? 2.062 12.491 -36.521 1.00 88.50 111 GLN A CA 1
ATOM 944 C C . GLN A 1 111 ? 2.348 12.553 -35.018 1.00 88.50 111 GLN A C 1
ATOM 946 O O . GLN A 1 111 ? 1.539 12.061 -34.236 1.00 88.50 111 GLN A O 1
ATOM 951 N N . ALA A 1 112 ? 3.457 13.164 -34.601 1.00 88.75 112 ALA A N 1
ATOM 952 C CA . ALA A 1 112 ? 3.782 13.350 -33.190 1.00 88.75 112 ALA A CA 1
ATOM 953 C C . ALA A 1 112 ? 2.785 14.291 -32.495 1.00 88.75 112 ALA A C 1
ATOM 955 O O . ALA A 1 112 ? 2.310 13.984 -31.403 1.00 88.75 112 ALA A O 1
ATOM 956 N N . GLU A 1 113 ? 2.400 15.396 -33.142 1.00 90.25 113 GLU A N 1
ATOM 957 C CA . GLU A 1 113 ? 1.353 16.289 -32.634 1.00 90.25 113 GLU A CA 1
ATOM 958 C C . GLU A 1 113 ? 0.001 15.582 -32.522 1.00 90.25 113 GLU A C 1
ATOM 960 O O . GLU A 1 113 ? -0.707 15.764 -31.531 1.00 90.25 113 GLU A O 1
ATOM 965 N N . GLN A 1 114 ? -0.351 14.755 -33.509 1.00 89.06 114 GLN A N 1
ATOM 966 C CA . GLN A 1 114 ? -1.587 13.984 -33.481 1.00 89.06 114 GLN A CA 1
ATOM 967 C C . GLN A 1 114 ? -1.578 12.954 -32.345 1.00 89.06 114 GLN A C 1
ATOM 969 O O . GLN A 1 114 ? -2.526 12.922 -31.567 1.00 89.06 114 GLN A O 1
ATOM 974 N N . ARG A 1 115 ? -0.483 12.196 -32.174 1.00 90.00 115 ARG A N 1
ATOM 975 C CA . ARG A 1 115 ? -0.312 11.266 -31.042 1.00 90.00 115 ARG A CA 1
ATOM 976 C C . ARG A 1 115 ? -0.436 11.984 -29.707 1.00 90.00 115 ARG A C 1
ATOM 978 O O . ARG A 1 115 ? -1.198 11.537 -28.863 1.00 90.00 115 ARG A O 1
ATOM 985 N N . ARG A 1 116 ? 0.219 13.138 -29.550 1.00 91.94 116 ARG A N 1
ATOM 986 C CA . ARG A 1 116 ? 0.127 13.943 -28.327 1.00 91.94 116 ARG A CA 1
ATOM 987 C C . ARG A 1 116 ? -1.309 14.394 -28.043 1.00 91.94 116 ARG A C 1
ATOM 989 O O . ARG A 1 116 ? -1.743 14.347 -26.899 1.00 91.94 116 ARG A O 1
ATOM 996 N N . ARG A 1 117 ? -2.063 14.813 -29.067 1.00 91.31 117 ARG A N 1
ATOM 997 C CA . ARG A 1 117 ? -3.485 15.184 -28.921 1.00 91.31 117 ARG A CA 1
ATOM 998 C C . ARG A 1 117 ? -4.360 13.988 -28.556 1.00 91.31 117 ARG A C 1
ATOM 1000 O O . ARG A 1 117 ? -5.294 14.145 -27.774 1.00 91.31 117 ARG A O 1
ATOM 1007 N N . ASP A 1 118 ? -4.083 12.820 -29.123 1.00 90.88 118 ASP A N 1
ATOM 1008 C CA . ASP A 1 118 ? -4.828 11.595 -28.834 1.00 90.88 118 ASP A CA 1
ATOM 1009 C C . ASP A 1 118 ? -4.513 11.076 -27.420 1.00 90.88 118 ASP A C 1
ATOM 1011 O O . ASP A 1 118 ? -5.436 10.729 -26.686 1.00 90.88 118 ASP A O 1
ATOM 1015 N N . GLU A 1 119 ? -3.250 11.137 -26.990 1.00 89.56 119 GLU A N 1
ATOM 1016 C CA . GLU A 1 119 ? -2.815 10.873 -25.612 1.00 89.56 119 GLU A CA 1
ATOM 1017 C C . GLU A 1 119 ? -3.460 11.846 -24.620 1.00 89.56 119 GLU A C 1
ATOM 1019 O O . GLU A 1 119 ? -3.970 11.424 -23.586 1.00 89.56 119 GLU A O 1
ATOM 1024 N N . GLU A 1 120 ? -3.515 13.140 -24.945 1.00 90.69 120 GLU A N 1
ATOM 1025 C CA . GLU A 1 120 ? -4.167 14.144 -24.100 1.00 90.69 120 GLU A CA 1
ATOM 1026 C C . GLU A 1 120 ? -5.678 13.889 -23.980 1.00 90.69 120 GLU A C 1
ATOM 1028 O O . GLU A 1 120 ? -6.239 13.978 -22.887 1.00 90.69 120 GLU A O 1
ATOM 1033 N N . ARG A 1 121 ? -6.351 13.504 -25.072 1.00 91.56 121 ARG A N 1
ATOM 1034 C CA . ARG A 1 121 ? -7.771 13.109 -25.045 1.00 91.56 121 ARG A CA 1
ATOM 1035 C C . ARG A 1 121 ? -7.997 11.835 -24.236 1.00 91.56 121 ARG A C 1
ATOM 1037 O O . ARG A 1 121 ? -8.945 11.793 -23.454 1.00 91.56 121 ARG A O 1
ATOM 1044 N N . ALA A 1 122 ? -7.135 10.831 -24.392 1.00 89.81 122 ALA A N 1
ATOM 1045 C CA . ALA A 1 122 ? -7.193 9.592 -23.624 1.00 89.81 122 ALA A CA 1
ATOM 1046 C C . ALA A 1 122 ? -6.973 9.857 -22.127 1.00 89.81 122 ALA A C 1
ATOM 1048 O O . ALA A 1 122 ? -7.741 9.371 -21.301 1.00 89.81 122 ALA A O 1
ATOM 1049 N N . ALA A 1 123 ? -6.005 10.707 -21.774 1.00 85.81 123 ALA A N 1
ATOM 1050 C CA . ALA A 1 123 ? -5.767 11.132 -20.399 1.00 85.81 123 ALA A CA 1
ATOM 1051 C C . ALA A 1 123 ? -6.975 11.889 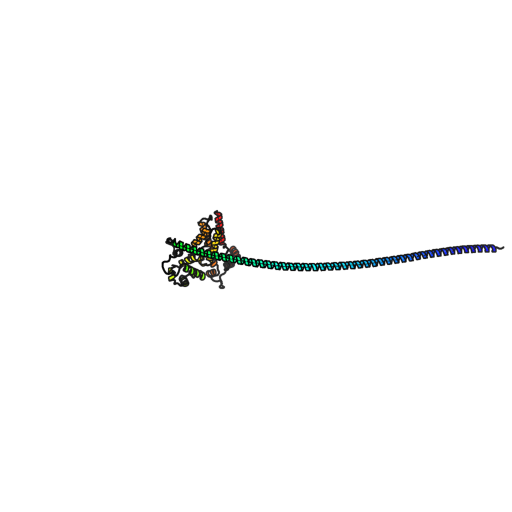-19.825 1.00 85.81 123 ALA A C 1
ATOM 1053 O O . ALA A 1 123 ? -7.423 11.594 -18.719 1.00 85.81 123 ALA A O 1
ATOM 1054 N N . GLN A 1 124 ? -7.569 12.815 -20.585 1.00 86.62 124 GLN A N 1
ATOM 1055 C CA . GLN A 1 124 ? -8.787 13.515 -20.163 1.00 86.62 124 GLN A CA 1
ATOM 1056 C C . GLN A 1 124 ? -9.974 12.561 -19.976 1.00 86.62 124 GLN A C 1
ATOM 1058 O O . GLN A 1 124 ? -10.777 12.754 -19.059 1.00 86.62 124 GLN A O 1
ATOM 1063 N N . GLN A 1 125 ? -10.102 11.533 -20.818 1.00 89.44 125 GLN A N 1
ATOM 1064 C CA . GLN A 1 125 ? -11.125 10.503 -20.661 1.00 89.44 125 GLN A CA 1
ATOM 1065 C C . GLN A 1 125 ? -10.877 9.655 -19.408 1.00 89.44 125 GLN A C 1
ATOM 1067 O O . GLN A 1 125 ? -11.798 9.497 -18.609 1.00 89.44 125 GLN A O 1
ATOM 1072 N N . ALA A 1 126 ? -9.640 9.209 -19.180 1.00 87.62 126 ALA A N 1
ATOM 1073 C CA . ALA A 1 126 ? -9.256 8.454 -17.990 1.00 87.62 126 ALA A CA 1
ATOM 1074 C C . ALA A 1 126 ? -9.518 9.249 -16.700 1.00 87.62 126 ALA A C 1
ATOM 1076 O O . ALA A 1 126 ? -10.086 8.717 -15.752 1.00 87.62 126 ALA A O 1
ATOM 1077 N N . VAL A 1 127 ? -9.209 10.551 -16.681 1.00 89.44 127 VAL A N 1
ATOM 1078 C CA . VAL A 1 127 ? -9.522 11.434 -15.542 1.00 89.44 127 VAL A CA 1
ATOM 1079 C C . VAL A 1 127 ? -11.033 11.531 -15.306 1.00 89.44 127 VAL A C 1
ATOM 1081 O O . VAL A 1 127 ? -11.485 11.500 -14.161 1.00 89.44 127 VAL A O 1
ATOM 1084 N N . ARG A 1 128 ? -11.848 11.626 -16.366 1.00 86.69 128 ARG A N 1
ATOM 1085 C CA . ARG A 1 128 ? -13.317 11.653 -16.240 1.00 86.69 128 ARG A CA 1
ATOM 1086 C C . ARG A 1 128 ? -13.879 10.329 -15.728 1.00 86.69 128 ARG A C 1
ATOM 1088 O O . ARG A 1 128 ? -14.810 10.353 -14.922 1.00 86.69 128 ARG A O 1
ATOM 1095 N N . GLU A 1 129 ? -13.334 9.207 -16.185 1.00 87.88 129 GLU A N 1
ATOM 1096 C CA . GLU A 1 129 ? -13.712 7.865 -15.735 1.00 87.88 129 GLU A CA 1
ATOM 1097 C C . GLU A 1 129 ? -13.308 7.638 -14.276 1.00 87.88 129 GLU A C 1
ATOM 1099 O O . GLU A 1 129 ? -14.163 7.266 -13.476 1.00 87.88 129 GLU A O 1
ATOM 1104 N N . ALA A 1 130 ? -12.082 7.992 -13.886 1.00 84.06 130 ALA A N 1
ATOM 1105 C CA . ALA A 1 130 ? -11.626 7.944 -12.498 1.00 84.06 130 ALA A CA 1
ATOM 1106 C C . ALA A 1 130 ? -12.492 8.830 -11.584 1.00 84.06 130 ALA A C 1
ATOM 1108 O O . ALA A 1 130 ? -12.950 8.392 -10.533 1.00 84.06 130 ALA A O 1
ATOM 1109 N N . ALA A 1 131 ? -12.827 10.053 -12.012 1.00 83.94 131 ALA A N 1
ATOM 1110 C CA . ALA A 1 131 ? -13.726 10.934 -11.263 1.00 83.94 131 ALA A CA 1
ATOM 1111 C C . ALA A 1 131 ? -15.172 10.407 -11.188 1.00 83.94 131 ALA A C 1
ATOM 1113 O O . ALA A 1 131 ? -15.938 10.798 -10.302 1.00 83.94 131 ALA A O 1
ATOM 1114 N N . ARG A 1 132 ? -15.600 9.565 -12.135 1.00 88.56 132 ARG A N 1
ATOM 1115 C CA . ARG A 1 132 ? -16.888 8.867 -12.064 1.00 88.56 132 ARG A CA 1
ATOM 1116 C C . ARG A 1 132 ? -16.810 7.700 -11.083 1.00 88.56 132 ARG A C 1
ATOM 1118 O O . ARG A 1 132 ? -17.692 7.602 -10.238 1.00 88.56 132 ARG A O 1
ATOM 1125 N N . GLN A 1 133 ? -15.760 6.886 -11.160 1.00 85.00 133 GLN A N 1
ATOM 1126 C CA . GLN A 1 133 ? -15.517 5.770 -10.244 1.00 85.00 133 GLN A CA 1
ATOM 1127 C C . GLN A 1 133 ? -15.409 6.251 -8.798 1.00 85.00 133 GLN A C 1
ATOM 1129 O O . GLN A 1 133 ? -16.071 5.689 -7.936 1.00 85.00 133 GLN A O 1
ATOM 1134 N N . LEU A 1 134 ? -14.687 7.346 -8.540 1.00 85.44 134 LEU A N 1
ATOM 1135 C CA . LEU A 1 134 ? -14.596 7.942 -7.207 1.00 85.44 134 LEU A CA 1
ATOM 1136 C C . LEU A 1 134 ? -15.972 8.376 -6.688 1.00 85.44 134 LEU A C 1
ATOM 1138 O O . LEU A 1 134 ? -16.327 8.072 -5.558 1.00 85.44 134 LEU A O 1
ATOM 1142 N N . ARG A 1 135 ? -16.797 9.020 -7.525 1.00 85.31 135 ARG A N 1
ATOM 1143 C CA . ARG A 1 135 ? -18.166 9.409 -7.143 1.00 85.31 135 ARG A CA 1
ATOM 1144 C C . ARG A 1 135 ? -19.082 8.208 -6.910 1.00 85.31 135 ARG A C 1
ATOM 1146 O O . ARG A 1 135 ? -19.938 8.262 -6.029 1.00 85.31 135 ARG A O 1
ATOM 1153 N N . GLU A 1 136 ? -18.942 7.144 -7.697 1.00 84.19 136 GLU A N 1
ATOM 1154 C CA . GLU A 1 136 ? -19.679 5.892 -7.498 1.00 84.19 136 GLU A CA 1
ATOM 1155 C C . GLU A 1 136 ? -19.222 5.182 -6.213 1.00 84.19 136 GLU A C 1
ATOM 1157 O O . GLU A 1 136 ? -20.077 4.748 -5.443 1.00 84.19 136 GLU A O 1
ATOM 1162 N N . ALA A 1 137 ? -17.919 5.169 -5.919 1.00 80.25 137 ALA A N 1
ATOM 1163 C CA . ALA A 1 137 ? -17.341 4.637 -4.688 1.00 80.25 137 ALA A CA 1
ATOM 1164 C C . ALA A 1 137 ? -17.772 5.444 -3.455 1.00 80.25 137 ALA A C 1
ATOM 1166 O O . ALA A 1 137 ? -18.263 4.861 -2.496 1.00 80.25 137 ALA A O 1
ATOM 1167 N N . GLU A 1 138 ? -17.710 6.778 -3.491 1.00 83.38 138 GLU A N 1
ATOM 1168 C CA . GLU A 1 138 ? -18.225 7.646 -2.422 1.00 83.38 138 GLU A CA 1
ATOM 1169 C C . GLU A 1 138 ? -19.729 7.440 -2.205 1.00 83.38 138 GLU A C 1
ATOM 1171 O O . GLU A 1 138 ? -20.212 7.421 -1.072 1.00 83.38 138 GLU A O 1
ATOM 1176 N N . LYS A 1 139 ? -20.505 7.272 -3.285 1.00 83.31 139 LYS A N 1
ATOM 1177 C CA . LYS A 1 139 ? -21.939 6.973 -3.193 1.00 83.31 139 LYS A CA 1
ATOM 1178 C C . LYS A 1 139 ? -22.181 5.589 -2.586 1.00 83.31 139 LYS A C 1
ATOM 1180 O O . LYS A 1 139 ? -23.095 5.461 -1.774 1.00 83.31 139 LYS A O 1
ATOM 1185 N N . ALA A 1 140 ? -21.380 4.586 -2.943 1.00 78.62 140 ALA A N 1
ATOM 1186 C CA . ALA A 1 140 ? -21.435 3.244 -2.372 1.00 78.62 140 ALA A CA 1
ATOM 1187 C C . ALA A 1 140 ? -21.039 3.247 -0.890 1.00 78.62 140 ALA A C 1
ATOM 1189 O O . ALA A 1 140 ? -21.768 2.689 -0.078 1.00 78.62 140 ALA A O 1
ATOM 1190 N N . GLN A 1 141 ? -19.977 3.962 -0.513 1.00 76.06 141 GLN A N 1
ATOM 1191 C CA . GLN A 1 141 ? -19.569 4.171 0.878 1.00 76.06 141 GLN A CA 1
ATOM 1192 C C . GLN A 1 141 ? -20.659 4.885 1.681 1.00 76.06 141 GLN A C 1
ATOM 1194 O O . GLN A 1 141 ? -21.001 4.448 2.775 1.00 76.06 141 GLN A O 1
ATOM 1199 N N . ARG A 1 142 ? -21.280 5.941 1.135 1.00 79.69 142 ARG A N 1
ATOM 1200 C CA . ARG A 1 142 ? -22.421 6.614 1.782 1.00 79.69 142 ARG A CA 1
ATOM 1201 C C . ARG A 1 142 ? -23.625 5.690 1.924 1.00 79.69 142 ARG A C 1
ATOM 1203 O O . ARG A 1 142 ? -24.283 5.733 2.958 1.00 79.69 142 ARG A O 1
ATOM 1210 N N . ALA A 1 143 ? -23.920 4.868 0.918 1.00 79.25 143 ALA A N 1
ATOM 1211 C CA . ALA A 1 143 ? -24.995 3.881 0.984 1.00 79.25 143 ALA A CA 1
ATOM 1212 C C . ALA A 1 143 ? -24.698 2.793 2.029 1.00 79.25 143 ALA A C 1
ATOM 1214 O O . ALA A 1 143 ? -25.584 2.466 2.812 1.00 79.25 143 ALA A O 1
ATOM 1215 N N . ALA A 1 144 ? -23.458 2.305 2.100 1.00 71.12 144 ALA A N 1
ATOM 1216 C CA . ALA A 1 144 ? -22.994 1.349 3.101 1.00 71.12 144 ALA A CA 1
ATOM 1217 C C . ALA A 1 144 ? -23.042 1.943 4.515 1.00 71.12 144 ALA A C 1
ATOM 1219 O O . ALA A 1 144 ? -23.55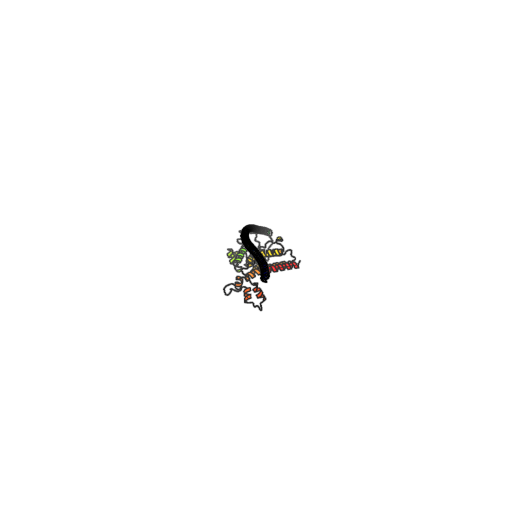5 1.300 5.421 1.00 71.12 144 ALA A O 1
ATOM 1220 N N . ALA A 1 145 ? -22.620 3.196 4.701 1.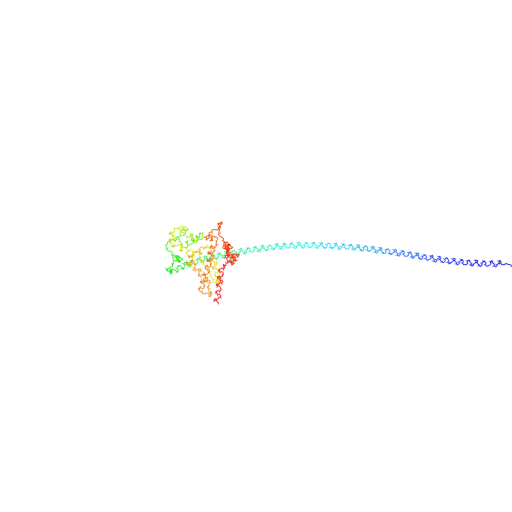00 72.44 145 ALA A N 1
ATOM 1221 C CA . ALA A 1 145 ? -22.732 3.904 5.975 1.00 72.44 145 ALA A CA 1
ATOM 1222 C C . ALA A 1 145 ? -24.201 4.116 6.387 1.00 72.44 145 ALA A C 1
ATOM 1224 O O . ALA A 1 145 ? -24.551 3.958 7.557 1.00 72.44 145 ALA A O 1
ATOM 1225 N N . LEU A 1 146 ? -25.091 4.431 5.434 1.00 78.81 146 LEU A N 1
ATOM 1226 C CA . LEU A 1 146 ? -26.529 4.532 5.698 1.00 78.81 146 LEU A CA 1
ATOM 1227 C C . LEU A 1 146 ? -27.128 3.166 6.062 1.00 78.81 146 LEU A C 1
ATOM 1229 O O . LEU A 1 146 ? -27.946 3.097 6.976 1.00 78.81 146 LEU A O 1
ATOM 1233 N N . ALA A 1 147 ? -26.706 2.099 5.379 1.00 73.25 147 ALA A N 1
ATOM 1234 C CA . ALA A 1 147 ? -27.111 0.725 5.658 1.00 73.25 147 ALA A CA 1
ATOM 1235 C C . ALA A 1 147 ? -26.593 0.257 7.024 1.00 73.25 147 ALA A C 1
ATOM 1237 O O . ALA A 1 147 ? -27.359 -0.314 7.785 1.00 73.25 147 ALA A O 1
ATOM 1238 N N . GLN A 1 148 ? -25.351 0.583 7.395 1.00 66.06 148 GLN A N 1
ATOM 1239 C CA . GLN A 1 148 ? -24.804 0.349 8.734 1.00 66.06 148 GLN A CA 1
ATOM 1240 C C . GLN A 1 148 ? -25.576 1.132 9.800 1.00 66.06 148 GLN A C 1
ATOM 1242 O O . GLN A 1 148 ? -25.907 0.571 10.838 1.00 66.06 148 GLN A O 1
ATOM 1247 N N . GLN A 1 149 ? -25.937 2.398 9.556 1.00 71.00 149 GLN A N 1
ATOM 1248 C CA . GLN A 1 149 ? -26.791 3.157 10.478 1.00 71.00 149 GLN A CA 1
ATOM 1249 C C . GLN A 1 149 ? -28.208 2.580 10.577 1.00 71.00 149 GLN A C 1
ATOM 1251 O O . GLN A 1 149 ? -28.794 2.588 11.660 1.00 71.00 149 GLN A O 1
ATOM 1256 N N . GLN A 1 150 ? -28.786 2.105 9.471 1.00 74.19 150 GLN A N 1
ATOM 1257 C CA . GLN A 1 150 ? -30.092 1.444 9.461 1.00 74.19 150 GLN A CA 1
ATOM 1258 C C . GLN A 1 150 ? -30.030 0.116 10.208 1.00 74.19 150 GLN A C 1
ATOM 1260 O O . GLN A 1 150 ? -30.832 -0.076 11.114 1.00 74.19 150 GLN A O 1
ATOM 1265 N N . ALA A 1 151 ? -29.031 -0.720 9.933 1.00 67.94 151 ALA A N 1
ATOM 1266 C CA . ALA A 1 151 ? -28.760 -1.958 10.650 1.00 67.94 151 ALA A CA 1
ATOM 1267 C C . ALA A 1 151 ? -28.497 -1.697 12.137 1.00 67.94 151 ALA A C 1
ATOM 1269 O O . ALA A 1 151 ? -29.027 -2.412 12.971 1.00 67.94 151 ALA A O 1
ATOM 1270 N N . ALA A 1 152 ? -27.779 -0.630 12.503 1.00 64.00 152 ALA A N 1
ATOM 1271 C CA . ALA A 1 152 ? -27.581 -0.233 13.897 1.00 64.00 152 ALA A CA 1
ATOM 1272 C C . ALA A 1 152 ? -28.892 0.219 14.561 1.00 64.00 152 ALA A C 1
ATOM 1274 O O . ALA A 1 152 ? -29.163 -0.149 15.700 1.00 64.00 152 ALA A O 1
ATOM 1275 N N . ARG A 1 153 ? -29.751 0.970 13.857 1.00 72.62 153 ARG A N 1
ATOM 1276 C CA . ARG A 1 153 ? -31.082 1.374 14.354 1.00 72.62 153 ARG A CA 1
ATOM 1277 C C . ARG A 1 153 ? -32.053 0.203 14.447 1.00 72.62 153 ARG A C 1
ATOM 1279 O O . ARG A 1 153 ? -32.883 0.181 15.353 1.00 72.62 153 ARG A O 1
ATOM 1286 N N . GLU A 1 154 ? -31.987 -0.736 13.514 1.00 68.81 154 GLU A N 1
ATOM 1287 C CA . GLU A 1 154 ? -32.765 -1.972 13.515 1.00 68.81 154 GLU A CA 1
ATOM 1288 C C . GLU A 1 154 ? -32.269 -2.919 14.595 1.00 68.81 154 GLU A C 1
ATOM 1290 O O . GLU A 1 154 ? -33.095 -3.435 15.331 1.00 68.81 154 GLU A O 1
ATOM 1295 N N . ALA A 1 155 ? -30.958 -3.045 14.789 1.00 64.94 155 ALA A N 1
ATOM 1296 C CA . ALA A 1 155 ? -30.348 -3.745 15.909 1.00 64.94 155 ALA A CA 1
ATOM 1297 C C . ALA A 1 155 ? -30.700 -3.073 17.239 1.00 64.94 155 ALA A C 1
ATOM 1299 O O . ALA A 1 155 ? -30.969 -3.767 18.209 1.00 64.94 155 ALA A O 1
ATOM 1300 N N . GLU A 1 156 ? -30.786 -1.742 17.309 1.00 66.00 156 GLU A N 1
ATOM 1301 C CA . GLU A 1 156 ? -31.228 -1.044 18.518 1.00 66.00 156 GLU A CA 1
ATOM 1302 C C . GLU A 1 156 ? -32.738 -1.204 18.752 1.00 66.00 156 GLU A C 1
ATOM 1304 O O . GLU A 1 156 ? -33.169 -1.396 19.888 1.00 66.00 156 GLU A O 1
ATOM 1309 N N . LYS A 1 157 ? -33.571 -1.189 17.704 1.00 68.12 157 LYS A N 1
ATOM 1310 C CA . LYS A 1 157 ? -35.001 -1.526 17.804 1.00 68.12 157 LYS A CA 1
ATOM 1311 C C . LYS A 1 157 ? -35.205 -2.983 18.200 1.00 68.12 157 LYS A C 1
ATOM 1313 O O . LYS A 1 157 ? -36.016 -3.239 19.083 1.00 68.12 157 LYS A O 1
ATOM 1318 N N . ALA A 1 158 ? -34.463 -3.905 17.599 1.00 64.12 158 ALA A N 1
ATOM 1319 C CA . ALA A 1 158 ? -34.445 -5.321 17.919 1.00 64.12 158 ALA A CA 1
ATOM 1320 C C . ALA A 1 158 ? -33.912 -5.537 19.332 1.00 64.12 158 ALA A C 1
ATOM 1322 O O . ALA A 1 158 ? -34.495 -6.326 20.049 1.00 64.12 158 ALA A O 1
ATOM 1323 N N . ARG A 1 159 ? -32.922 -4.766 19.800 1.00 61.19 159 ARG A N 1
ATOM 1324 C CA . ARG A 1 159 ? -32.460 -4.737 21.197 1.00 61.19 159 ARG A CA 1
ATOM 1325 C C . ARG A 1 159 ? -33.539 -4.202 22.125 1.00 61.19 159 ARG A C 1
ATOM 1327 O O . ARG A 1 159 ? -33.747 -4.778 23.176 1.00 61.19 159 ARG A O 1
ATOM 1334 N N . ARG A 1 160 ? -34.263 -3.139 21.766 1.00 61.88 160 ARG A N 1
ATOM 1335 C CA . ARG A 1 160 ? -35.391 -2.612 22.562 1.00 61.88 160 ARG A CA 1
ATOM 1336 C C . ARG A 1 160 ? -36.572 -3.582 22.589 1.00 61.88 160 ARG A C 1
ATOM 1338 O O . ARG A 1 160 ? -37.268 -3.662 23.596 1.00 61.88 160 ARG A O 1
ATOM 1345 N N . GLN A 1 161 ? -36.803 -4.312 21.502 1.00 59.00 161 GLN A N 1
ATOM 1346 C CA . GLN A 1 161 ? -37.842 -5.329 21.395 1.00 59.00 161 GLN A CA 1
ATOM 1347 C C . GLN A 1 161 ? -37.435 -6.618 22.112 1.00 59.00 161 GLN A C 1
ATOM 1349 O O . GLN A 1 161 ? -38.232 -7.147 22.871 1.00 59.00 161 GLN A O 1
ATOM 1354 N N . ALA A 1 162 ? -36.184 -7.049 21.987 1.00 53.78 162 ALA A N 1
ATOM 1355 C CA . ALA A 1 162 ? -35.580 -8.131 22.747 1.00 53.78 162 ALA A CA 1
ATOM 1356 C C . ALA A 1 162 ? -35.485 -7.770 24.229 1.00 53.78 162 ALA A C 1
ATOM 1358 O O . ALA A 1 162 ? -35.780 -8.617 25.036 1.00 53.78 162 ALA A O 1
ATOM 1359 N N . MET A 1 163 ? -35.218 -6.524 24.630 1.00 52.81 163 MET A N 1
ATOM 1360 C CA . MET A 1 163 ? -35.324 -6.087 26.034 1.00 52.81 163 MET A CA 1
ATOM 1361 C C . MET A 1 163 ? -36.773 -6.032 26.526 1.00 52.81 163 MET A C 1
ATOM 1363 O O . MET A 1 163 ? -37.017 -6.202 27.715 1.00 52.81 163 MET A O 1
ATOM 1367 N N . ARG A 1 164 ? -37.748 -5.784 25.638 1.00 53.94 164 ARG A N 1
ATOM 1368 C CA . ARG A 1 164 ? -39.179 -5.897 25.970 1.00 53.94 164 ARG A CA 1
ATOM 1369 C C . ARG A 1 164 ? -39.638 -7.351 26.099 1.00 53.94 164 ARG A C 1
ATOM 1371 O O . ARG A 1 164 ? -40.547 -7.601 26.878 1.00 53.94 164 ARG A O 1
ATOM 1378 N N . VAL A 1 165 ? -39.051 -8.271 25.330 1.00 52.38 165 VAL A N 1
ATOM 1379 C CA . VAL A 1 165 ? -39.420 -9.699 25.277 1.00 52.38 165 VAL A CA 1
ATOM 1380 C C . VAL A 1 165 ? -38.602 -10.541 26.270 1.00 52.38 165 VAL A C 1
ATOM 1382 O O . VAL A 1 165 ? -39.154 -11.430 26.897 1.00 52.38 165 VAL A O 1
ATOM 1385 N N . ALA A 1 166 ? -37.335 -10.198 26.506 1.00 47.06 166 ALA A N 1
ATOM 1386 C CA . ALA A 1 166 ? -36.424 -10.746 27.520 1.00 47.06 166 ALA A CA 1
ATOM 1387 C C . ALA A 1 166 ? -36.577 -10.035 28.875 1.00 47.06 166 ALA A C 1
ATOM 1389 O O . ALA A 1 166 ? -35.664 -10.002 29.704 1.00 47.06 166 ALA A O 1
ATOM 1390 N N . GLY A 1 167 ? -37.753 -9.453 29.120 1.00 43.97 167 GLY A N 1
ATOM 1391 C CA . GLY A 1 167 ? -38.188 -9.195 30.477 1.00 43.97 167 GLY A CA 1
ATOM 1392 C C . GLY A 1 167 ? -38.414 -10.542 31.153 1.00 43.97 167 GLY A C 1
ATOM 1393 O O . GLY A 1 167 ? -39.529 -11.027 31.074 1.00 43.97 167 GLY A O 1
ATOM 1394 N N . THR A 1 168 ? -37.349 -11.076 31.773 1.00 42.97 168 THR A N 1
ATOM 1395 C CA . THR A 1 168 ? -37.222 -12.264 32.655 1.00 42.97 168 THR A CA 1
ATOM 1396 C C . THR A 1 168 ? -36.236 -13.337 32.178 1.00 42.97 168 THR A C 1
ATOM 1398 O O . THR A 1 168 ? -36.572 -14.514 32.192 1.00 42.97 168 THR A O 1
ATOM 1401 N N . GLU A 1 169 ? -34.992 -12.985 31.859 1.00 41.06 169 GLU A N 1
ATOM 1402 C CA . GLU A 1 169 ? -33.887 -13.932 32.076 1.00 41.06 169 GLU A CA 1
ATOM 1403 C C . GLU A 1 169 ? -32.825 -13.263 32.943 1.00 41.06 169 GLU A C 1
ATOM 1405 O O . GLU A 1 169 ? -32.160 -12.302 32.559 1.00 41.06 169 GLU A O 1
ATOM 1410 N N . SER A 1 170 ? -32.770 -13.717 34.196 1.00 45.59 170 SER A N 1
ATOM 1411 C CA . SER A 1 170 ? -31.804 -13.279 35.190 1.00 45.59 170 SER A CA 1
ATOM 1412 C C . SER A 1 170 ? -30.399 -13.627 34.716 1.00 45.59 170 SER A C 1
ATOM 1414 O O . SER A 1 170 ? -30.122 -14.794 34.434 1.00 45.59 170 SER A O 1
ATOM 1416 N N . VAL A 1 171 ? -29.508 -12.634 34.706 1.00 52.72 171 VAL A N 1
ATOM 1417 C CA . VAL A 1 171 ? -28.056 -12.858 34.700 1.00 52.72 171 VAL A CA 1
ATOM 1418 C C . VAL A 1 171 ? -27.740 -13.966 35.724 1.00 52.72 171 VAL A C 1
ATOM 1420 O O . VAL A 1 171 ? -28.273 -13.890 36.837 1.00 52.72 171 VAL A O 1
ATOM 1423 N N . PRO A 1 172 ? -26.943 -14.999 35.380 1.00 53.03 172 PRO A N 1
ATOM 1424 C CA . PRO A 1 172 ? -26.588 -16.065 36.314 1.00 53.03 172 PRO A CA 1
ATOM 1425 C C . PRO A 1 172 ? -26.069 -15.480 37.631 1.00 53.03 172 PRO A C 1
ATOM 1427 O O . PRO A 1 172 ? -25.289 -14.528 37.622 1.00 53.03 172 PRO A O 1
ATOM 1430 N N . ALA A 1 173 ? -26.537 -16.027 38.753 1.00 53.00 173 ALA A N 1
ATOM 1431 C CA . ALA A 1 173 ? -26.553 -15.338 40.043 1.00 53.00 173 ALA A CA 1
ATOM 1432 C C . ALA A 1 173 ? -25.181 -15.029 40.682 1.00 53.00 173 ALA A C 1
ATOM 1434 O O . ALA A 1 173 ? -25.170 -14.316 41.675 1.00 53.00 173 ALA A O 1
ATOM 1435 N N . ASP A 1 174 ? -24.049 -15.458 40.113 1.00 68.56 174 ASP A N 1
ATOM 1436 C CA . ASP A 1 174 ? -22.718 -15.294 40.726 1.00 68.56 174 ASP A CA 1
ATOM 1437 C C . ASP A 1 174 ? -21.611 -14.905 39.717 1.00 68.56 174 ASP A C 1
ATOM 1439 O O . ASP A 1 174 ? -20.530 -15.496 39.688 1.00 68.56 174 ASP A O 1
ATOM 1443 N N . LEU A 1 175 ? -21.844 -13.908 38.852 1.00 73.06 175 LEU A N 1
ATOM 1444 C CA . LEU A 1 175 ? -20.754 -13.337 38.045 1.00 73.06 175 LEU A CA 1
ATOM 1445 C C . LEU A 1 175 ? -19.859 -12.410 38.893 1.00 73.06 175 LEU A C 1
ATOM 1447 O O . LEU A 1 175 ? -20.385 -11.577 39.639 1.00 73.06 175 LEU A O 1
ATOM 1451 N N . PRO A 1 176 ? -18.519 -12.463 38.737 1.00 75.75 176 PRO A N 1
ATOM 1452 C CA . PRO A 1 176 ? -17.622 -11.475 39.328 1.00 75.75 176 PRO A CA 1
ATOM 1453 C C . PRO A 1 176 ? -18.035 -10.042 38.945 1.00 75.75 176 PRO A C 1
ATOM 1455 O O . PRO A 1 176 ? -18.437 -9.831 37.797 1.00 75.75 176 PRO A O 1
ATOM 1458 N N . PRO A 1 177 ? -17.897 -9.040 39.837 1.00 72.75 177 PRO A N 1
ATOM 1459 C CA . PRO A 1 177 ? -18.382 -7.675 39.592 1.00 72.75 177 PRO A CA 1
ATOM 1460 C C . PRO A 1 177 ? -17.912 -7.056 38.264 1.00 72.75 177 PRO A C 1
ATOM 1462 O O . PRO A 1 177 ? -18.721 -6.482 37.534 1.00 72.75 177 PRO A O 1
ATOM 1465 N N . GLY A 1 178 ? -16.639 -7.269 37.900 1.00 72.25 178 GLY A N 1
ATOM 1466 C CA . GLY A 1 178 ? -16.044 -6.810 36.636 1.00 72.25 178 GLY A CA 1
ATOM 1467 C C . GLY A 1 178 ? -16.675 -7.406 35.374 1.00 72.25 178 GLY A C 1
ATOM 1468 O O . GLY A 1 178 ? -16.720 -6.749 34.342 1.00 72.25 178 GLY A O 1
ATOM 1469 N N . ILE A 1 179 ? -17.227 -8.620 35.453 1.00 78.62 179 ILE A N 1
ATOM 1470 C CA . ILE A 1 179 ? -17.962 -9.241 34.343 1.00 78.62 179 ILE A CA 1
ATOM 1471 C C . ILE A 1 179 ? -19.432 -8.834 34.424 1.00 78.62 179 ILE A C 1
ATOM 1473 O O . ILE A 1 179 ? -20.013 -8.413 33.429 1.00 78.62 179 ILE A O 1
ATOM 1477 N N . ALA A 1 180 ? -20.031 -8.893 35.616 1.00 80.94 180 ALA A N 1
ATOM 1478 C CA . ALA A 1 180 ? -21.437 -8.577 35.835 1.00 80.94 180 ALA A CA 1
ATOM 1479 C C . ALA A 1 180 ? -21.819 -7.184 35.311 1.00 80.94 180 ALA A C 1
ATOM 1481 O O . ALA A 1 180 ? -22.906 -7.028 34.756 1.00 80.94 180 ALA A O 1
ATOM 1482 N N . VAL A 1 181 ? -20.936 -6.184 35.445 1.00 81.88 181 VAL A N 1
ATOM 1483 C CA . VAL A 1 181 ? -21.176 -4.818 34.951 1.00 81.88 181 VAL A CA 1
ATOM 1484 C C . VAL A 1 181 ? -21.391 -4.758 33.430 1.00 81.88 181 VAL A C 1
ATOM 1486 O O . VAL A 1 181 ? -22.221 -3.971 32.982 1.00 81.88 181 VAL A O 1
ATOM 1489 N N . LEU A 1 182 ? -20.744 -5.634 32.652 1.00 82.88 182 LEU A N 1
ATOM 1490 C CA . LEU A 1 182 ? -20.866 -5.705 31.185 1.00 82.88 182 LEU A CA 1
ATOM 1491 C C . LEU A 1 182 ? -22.214 -6.272 30.732 1.00 82.88 182 LEU A C 1
ATOM 1493 O O . LEU A 1 182 ? -22.696 -5.976 29.642 1.00 82.88 182 LEU A O 1
ATOM 1497 N N . TRP A 1 183 ? -22.831 -7.085 31.589 1.00 82.69 183 TRP A N 1
ATOM 1498 C CA . TRP A 1 183 ? -24.104 -7.759 31.333 1.00 82.69 183 TRP A CA 1
ATOM 1499 C C . TRP A 1 183 ? -25.296 -7.036 31.965 1.00 82.69 183 TRP A C 1
ATOM 1501 O O . TRP A 1 183 ? -26.440 -7.479 31.824 1.00 82.69 183 TRP A O 1
ATOM 1511 N N . ARG A 1 184 ? -25.064 -5.904 32.649 1.00 77.44 184 ARG A N 1
ATOM 1512 C CA . ARG A 1 184 ? -26.144 -5.069 33.178 1.00 77.44 184 ARG A CA 1
ATOM 1513 C C . ARG A 1 184 ? -26.939 -4.491 32.016 1.00 77.44 184 ARG A C 1
ATOM 1515 O O . ARG A 1 184 ? -26.549 -3.521 31.374 1.00 77.44 184 ARG A O 1
ATOM 1522 N N . SER A 1 185 ? -28.106 -5.077 31.781 1.00 56.91 185 SER A N 1
ATOM 1523 C CA . SER A 1 185 ? -29.108 -4.477 30.912 1.00 56.91 185 SER A CA 1
ATOM 1524 C C . SER A 1 185 ? -29.476 -3.087 31.445 1.00 56.91 185 SER A C 1
ATOM 1526 O O . SER A 1 185 ? -29.734 -2.966 32.649 1.00 56.91 185 SER A O 1
ATOM 1528 N N . PRO A 1 186 ? -29.538 -2.042 30.592 1.00 53.25 186 PRO A N 1
ATOM 1529 C CA . PRO A 1 186 ? -30.108 -0.764 30.984 1.00 53.25 186 PRO A CA 1
ATOM 1530 C C . PRO A 1 186 ? -31.453 -1.012 31.662 1.00 53.25 186 PRO A C 1
ATOM 1532 O O . PRO A 1 186 ? -32.350 -1.614 31.070 1.00 53.25 186 PRO A O 1
ATOM 1535 N N . SER A 1 187 ? -31.576 -0.615 32.928 1.00 46.84 187 SER A N 1
ATOM 1536 C CA . SER A 1 187 ? -32.819 -0.832 33.659 1.00 46.84 187 SER A CA 1
ATOM 1537 C C . SER A 1 187 ? -33.961 -0.173 32.874 1.00 46.84 187 SER A C 1
ATOM 1539 O O . SER A 1 187 ? -33.810 0.996 32.494 1.00 46.84 187 SER A O 1
ATOM 1541 N N . PRO A 1 188 ? -35.080 -0.870 32.589 1.00 43.50 188 PRO A N 1
ATOM 1542 C CA . PRO A 1 188 ? -36.248 -0.220 32.015 1.00 43.50 188 PRO A CA 1
ATOM 1543 C C . PRO A 1 188 ? -36.629 0.918 32.962 1.00 43.50 188 PRO A C 1
ATOM 1545 O O . PRO A 1 188 ? -36.929 0.686 34.133 1.00 43.50 188 PRO A O 1
ATOM 1548 N N . GLY A 1 189 ? -36.475 2.152 32.475 1.00 45.41 189 GLY A N 1
ATOM 1549 C CA . GLY A 1 189 ? -36.407 3.341 33.316 1.00 45.41 189 GLY A CA 1
ATOM 1550 C C . GLY A 1 189 ? -37.537 3.393 34.338 1.00 45.41 189 GLY A C 1
ATOM 1551 O O . GLY A 1 189 ? -38.714 3.400 33.974 1.00 45.41 189 GLY A O 1
ATOM 1552 N N . ARG A 1 190 ? -37.181 3.461 35.627 1.00 48.16 190 ARG A N 1
ATOM 1553 C CA . ARG A 1 190 ? -38.125 3.909 36.656 1.00 48.16 190 ARG A CA 1
ATOM 1554 C C . ARG A 1 190 ? -38.642 5.301 36.259 1.00 48.16 190 ARG A C 1
ATOM 1556 O O . ARG A 1 190 ? -37.841 6.108 35.784 1.00 48.16 190 ARG A O 1
ATOM 1563 N N . PRO A 1 191 ? -39.934 5.614 36.463 1.00 40.31 191 PRO A N 1
ATOM 1564 C CA . PRO A 1 191 ? -40.451 6.960 36.237 1.00 40.31 191 PRO A CA 1
ATOM 1565 C C . PRO A 1 191 ? -39.646 7.973 37.066 1.00 40.31 191 PRO A C 1
ATOM 1567 O O . PRO A 1 191 ? -39.679 7.939 38.294 1.00 40.31 191 PRO A O 1
ATOM 1570 N N . GLY A 1 192 ? -38.878 8.832 36.397 1.00 56.94 192 GLY A N 1
ATOM 1571 C CA . GLY A 1 192 ? -37.991 9.811 37.023 1.00 56.94 192 GLY A CA 1
ATOM 1572 C C . GLY A 1 192 ? -37.170 10.595 35.989 1.00 56.94 192 GLY A C 1
ATOM 1573 O O . GLY A 1 192 ? -37.201 10.256 34.801 1.00 56.94 192 GLY A O 1
ATOM 1574 N N . PRO A 1 193 ? -36.455 11.658 36.406 1.00 53.12 193 PRO A N 1
ATOM 1575 C CA . PRO A 1 193 ? -35.539 12.392 35.533 1.00 53.12 193 PRO A CA 1
ATOM 1576 C C . PRO A 1 193 ? -34.508 11.433 34.925 1.00 53.12 193 PRO A C 1
ATOM 1578 O O . PRO A 1 193 ? -34.055 10.511 35.604 1.00 53.12 193 PRO A O 1
ATOM 1581 N N . ARG A 1 194 ? -34.144 11.631 33.648 1.00 52.91 194 ARG A N 1
ATOM 1582 C CA . ARG A 1 194 ? -33.142 10.788 32.970 1.00 52.91 194 ARG A CA 1
ATOM 1583 C C . ARG A 1 194 ? -31.861 10.707 33.821 1.00 52.91 194 ARG A C 1
ATOM 1585 O O . ARG A 1 194 ? -31.452 11.749 34.341 1.00 52.91 194 ARG A O 1
ATOM 1592 N N . PRO A 1 195 ? -31.226 9.525 33.956 1.00 60.22 195 PRO A N 1
ATOM 1593 C CA . PRO A 1 195 ? -29.925 9.421 34.608 1.00 60.22 195 PRO A CA 1
ATOM 1594 C C . PRO A 1 195 ? -28.960 10.420 33.967 1.00 60.22 195 PRO A C 1
ATOM 1596 O O . PRO A 1 195 ? -28.900 10.510 32.742 1.00 60.22 195 PRO A O 1
ATOM 1599 N N . SER A 1 196 ? -28.241 11.192 34.781 1.00 71.12 196 SER A N 1
ATOM 1600 C CA . SER A 1 196 ? -27.299 12.201 34.281 1.00 71.12 196 SER A CA 1
ATOM 1601 C C . SER A 1 196 ? -26.029 11.594 33.676 1.00 71.12 196 SER A C 1
ATOM 1603 O O . SER A 1 196 ? -25.295 12.305 32.998 1.00 71.12 196 SER A O 1
ATOM 1605 N N . LEU A 1 197 ? -25.777 10.302 33.917 1.00 80.81 197 LEU A N 1
ATOM 1606 C CA . LEU A 1 197 ? -24.619 9.556 33.437 1.00 80.81 197 LEU A CA 1
ATOM 1607 C C . LEU A 1 197 ? -25.017 8.092 33.170 1.00 80.81 197 LEU A C 1
ATOM 1609 O O . LEU A 1 197 ? -25.830 7.523 33.901 1.00 80.81 197 LEU A O 1
ATOM 1613 N N . THR A 1 198 ? -24.460 7.495 32.119 1.00 87.12 198 THR A N 1
ATOM 1614 C CA . THR A 1 198 ? -24.666 6.093 31.708 1.00 87.12 198 THR A CA 1
ATOM 1615 C C . THR A 1 198 ? -23.342 5.328 31.730 1.00 87.12 198 THR A C 1
ATOM 1617 O O . THR A 1 198 ? -22.276 5.945 31.697 1.00 87.12 198 THR A O 1
ATOM 1620 N N . LEU A 1 199 ? -23.391 3.990 31.787 1.00 88.38 199 LEU A N 1
ATOM 1621 C CA . LEU A 1 199 ? -22.177 3.162 31.736 1.00 88.38 199 LEU A CA 1
ATOM 1622 C C . LEU A 1 199 ? -21.441 3.348 30.406 1.00 88.38 199 LEU A C 1
ATOM 1624 O O . LEU A 1 199 ? -20.217 3.415 30.394 1.00 88.38 199 LEU A O 1
ATOM 1628 N N . GLU A 1 200 ? -22.185 3.517 29.313 1.00 87.81 200 GLU A N 1
ATOM 1629 C CA . GLU A 1 200 ? -21.639 3.802 27.989 1.00 87.81 200 GLU A CA 1
ATOM 1630 C C . GLU A 1 200 ? -20.873 5.133 27.964 1.00 87.81 200 GLU A C 1
ATOM 1632 O O . GLU A 1 200 ? -19.755 5.177 27.464 1.00 87.81 200 GLU A O 1
ATOM 1637 N N . GLN A 1 201 ? -21.409 6.196 28.579 1.00 90.12 201 GLN A N 1
ATOM 1638 C CA . GLN A 1 201 ? -20.706 7.484 28.685 1.00 90.12 201 GLN A CA 1
ATOM 1639 C C . GLN A 1 201 ? -19.438 7.403 29.545 1.00 90.12 201 GLN A C 1
ATOM 1641 O O . GLN A 1 201 ? -18.454 8.074 29.245 1.00 90.12 201 GLN A O 1
ATOM 1646 N N . ILE A 1 202 ? -19.458 6.599 30.615 1.00 92.00 202 ILE A N 1
ATOM 1647 C CA . ILE A 1 202 ? -18.271 6.366 31.451 1.00 92.00 202 ILE A CA 1
ATOM 1648 C C . ILE A 1 202 ? -17.197 5.637 30.640 1.00 92.00 202 ILE A C 1
ATOM 1650 O O . ILE A 1 202 ? -16.037 6.040 30.677 1.00 92.00 202 ILE A O 1
ATOM 1654 N N . ALA A 1 203 ? -17.586 4.595 29.899 1.00 92.50 203 ALA A N 1
ATOM 1655 C CA . ALA A 1 203 ? -16.680 3.837 29.046 1.00 92.50 203 ALA A CA 1
ATOM 1656 C C . ALA A 1 203 ? -16.082 4.714 27.936 1.00 92.50 203 ALA A C 1
ATOM 1658 O O . ALA A 1 203 ? -14.869 4.719 27.775 1.00 92.50 203 ALA A O 1
ATOM 1659 N N . ASP A 1 204 ? -16.904 5.503 27.234 1.00 94.19 204 ASP A N 1
ATOM 1660 C CA . ASP A 1 204 ? -16.458 6.402 26.159 1.00 94.19 204 ASP A CA 1
ATOM 1661 C C . ASP A 1 204 ? -15.431 7.431 26.657 1.00 94.19 204 ASP A C 1
ATOM 1663 O O . ASP A 1 204 ? -14.398 7.638 26.023 1.00 94.19 204 ASP A O 1
ATOM 1667 N N . ALA A 1 205 ? -15.678 8.051 27.816 1.00 94.69 205 ALA A N 1
ATOM 1668 C CA . ALA A 1 205 ? -14.739 9.009 28.398 1.00 94.69 205 ALA A CA 1
ATOM 1669 C C . ALA A 1 205 ? -13.434 8.345 28.859 1.00 94.69 205 ALA A C 1
ATOM 1671 O O . ALA A 1 205 ? -12.358 8.919 28.702 1.00 94.69 205 ALA A O 1
ATOM 1672 N N . ALA A 1 206 ? -13.517 7.134 29.411 1.00 93.56 206 ALA A N 1
ATOM 1673 C CA . ALA A 1 206 ? -12.343 6.395 29.850 1.00 93.56 206 ALA A CA 1
ATOM 1674 C C . ALA A 1 206 ? -11.490 5.902 28.668 1.00 93.56 206 ALA A C 1
ATOM 1676 O O . ALA A 1 206 ? -10.266 5.972 28.751 1.00 93.56 206 ALA A O 1
ATOM 1677 N N . VAL A 1 207 ? -12.119 5.476 27.565 1.00 94.38 207 VAL A N 1
ATOM 1678 C CA . VAL A 1 207 ? -11.443 5.153 26.295 1.00 94.38 207 VAL A CA 1
ATOM 1679 C C . VAL A 1 207 ? -10.728 6.387 25.752 1.00 94.38 207 VAL A C 1
ATOM 1681 O O . VAL A 1 207 ? -9.523 6.334 25.549 1.00 94.38 207 VAL A O 1
ATOM 1684 N N . ALA A 1 208 ? -11.419 7.527 25.637 1.00 94.56 208 ALA A N 1
ATOM 1685 C CA . ALA A 1 208 ? -10.808 8.762 25.143 1.00 94.56 208 ALA A CA 1
ATOM 1686 C C . ALA A 1 208 ? -9.616 9.229 26.001 1.00 94.56 208 ALA A C 1
ATOM 1688 O O . ALA A 1 208 ? -8.626 9.730 25.472 1.00 94.56 208 ALA A O 1
ATOM 1689 N N . LEU A 1 209 ? -9.694 9.051 27.325 1.00 94.00 209 LEU A N 1
ATOM 1690 C CA . LEU A 1 209 ? -8.584 9.341 28.233 1.00 94.00 209 LEU A CA 1
ATOM 1691 C C . LEU A 1 209 ? -7.403 8.382 28.016 1.00 94.00 209 LEU A C 1
ATOM 1693 O O . LEU A 1 209 ? -6.259 8.827 27.997 1.00 94.00 209 LEU A O 1
ATOM 1697 N N . ALA A 1 210 ? -7.672 7.086 27.841 1.00 91.69 210 ALA A N 1
ATOM 1698 C CA . ALA A 1 210 ? -6.641 6.080 27.594 1.00 91.69 210 ALA A CA 1
ATOM 1699 C C . ALA A 1 210 ? -5.958 6.257 26.232 1.00 91.69 210 ALA A C 1
ATOM 1701 O O . ALA A 1 210 ? -4.746 6.087 26.143 1.00 91.69 210 ALA A O 1
ATOM 1702 N N . ASP A 1 211 ? -6.711 6.632 25.198 1.00 91.56 211 ASP A N 1
ATOM 1703 C CA . ASP A 1 211 ? -6.182 6.903 23.858 1.00 91.56 211 ASP A CA 1
ATOM 1704 C C . ASP A 1 211 ? -5.266 8.137 23.851 1.00 91.56 211 ASP A C 1
ATOM 1706 O O . ASP A 1 211 ? -4.268 8.170 23.136 1.00 91.56 211 ASP A O 1
ATOM 1710 N N . ALA A 1 212 ? -5.589 9.156 24.657 1.00 90.69 212 ALA A N 1
ATOM 1711 C CA . ALA A 1 212 ? -4.851 10.419 24.687 1.00 90.69 212 ALA A CA 1
ATOM 1712 C C . ALA A 1 212 ? -3.641 10.416 25.636 1.00 90.69 212 ALA A C 1
ATOM 1714 O O . ALA A 1 212 ? -2.604 10.994 25.316 1.00 90.69 212 ALA A O 1
ATOM 1715 N N . GLU A 1 213 ? -3.782 9.824 26.824 1.00 88.62 213 GLU A N 1
ATOM 1716 C CA . GLU A 1 213 ? -2.795 9.921 27.912 1.00 88.62 213 GLU A CA 1
ATOM 1717 C C . GLU A 1 213 ? -2.229 8.546 28.331 1.00 88.62 213 GLU A C 1
ATOM 1719 O O . GLU A 1 213 ? -1.374 8.463 29.215 1.00 88.62 213 GLU A O 1
ATOM 1724 N N . GLY A 1 214 ? -2.685 7.458 27.705 1.00 86.44 214 GLY A N 1
ATOM 1725 C CA . GLY A 1 214 ? -2.318 6.088 28.054 1.00 86.44 214 GLY A CA 1
ATOM 1726 C C . GLY A 1 214 ? -3.157 5.497 29.192 1.00 86.44 214 GLY A C 1
ATOM 1727 O O . GLY A 1 214 ? -3.813 6.188 29.974 1.00 86.44 214 GLY A O 1
ATOM 1728 N N . ILE A 1 215 ? -3.118 4.167 29.321 1.00 87.38 215 ILE A N 1
ATOM 1729 C CA . ILE A 1 215 ? -3.959 3.422 30.277 1.00 87.38 215 ILE A CA 1
ATOM 1730 C C . ILE A 1 215 ? -3.683 3.758 31.748 1.00 87.38 215 ILE A C 1
ATOM 1732 O O . ILE A 1 215 ? -4.575 3.673 32.596 1.00 87.38 215 ILE A O 1
ATOM 1736 N N . GLU A 1 216 ? -2.457 4.178 32.057 1.00 86.44 216 GLU A N 1
ATOM 1737 C CA . GLU A 1 216 ? -2.046 4.539 33.416 1.00 86.44 216 GLU A CA 1
ATOM 1738 C C . GLU A 1 216 ? -2.698 5.843 33.896 1.00 86.44 216 GLU A C 1
ATOM 1740 O O . GLU A 1 216 ? -2.957 6.002 35.092 1.00 86.44 216 GLU A O 1
ATOM 1745 N N . ALA A 1 217 ? -3.058 6.742 32.972 1.00 88.06 217 ALA A N 1
ATOM 1746 C CA . ALA A 1 217 ? -3.761 7.984 33.287 1.00 88.06 217 ALA A CA 1
ATOM 1747 C C . ALA A 1 217 ? -5.219 7.748 33.727 1.00 88.06 217 ALA A C 1
ATOM 1749 O O . ALA A 1 217 ? -5.821 8.592 34.403 1.00 88.06 217 ALA A O 1
ATOM 1750 N N . VAL A 1 218 ? -5.789 6.578 33.406 1.00 90.88 218 VAL A N 1
ATOM 1751 C CA . VAL A 1 218 ? -7.161 6.212 33.773 1.00 90.88 218 VAL A CA 1
ATOM 1752 C C . VAL A 1 218 ? -7.240 5.888 35.266 1.00 90.88 218 VAL A C 1
ATOM 1754 O O . VAL A 1 218 ? -7.129 4.744 35.717 1.00 90.88 218 VAL A O 1
ATOM 1757 N N . SER A 1 219 ? -7.445 6.932 36.063 1.00 91.81 219 SER A N 1
ATOM 1758 C CA . SER A 1 219 ? -7.776 6.846 37.485 1.00 91.81 219 SER A CA 1
ATOM 1759 C C . SER A 1 219 ? -9.223 7.271 37.732 1.00 91.81 219 SER A C 1
ATOM 1761 O O . SER A 1 219 ? -9.783 8.073 36.987 1.00 91.81 219 SER A O 1
ATOM 1763 N N . MET A 1 220 ? -9.831 6.785 38.819 1.00 92.56 220 MET A N 1
ATOM 1764 C CA . MET A 1 220 ? -11.212 7.146 39.174 1.00 92.56 220 MET A CA 1
ATOM 1765 C C . MET A 1 220 ? -11.404 8.662 39.329 1.00 92.56 220 MET A C 1
ATOM 1767 O O . MET A 1 220 ? -12.451 9.190 38.964 1.00 92.56 220 MET A O 1
ATOM 1771 N N . ALA A 1 221 ? -10.401 9.364 39.865 1.00 90.75 221 ALA A N 1
ATOM 1772 C CA . ALA A 1 221 ? -10.444 10.813 40.040 1.00 90.75 221 ALA A CA 1
ATOM 1773 C C . ALA A 1 221 ? -10.346 11.553 38.699 1.00 90.75 221 ALA A C 1
ATOM 1775 O O . ALA A 1 221 ? -11.175 12.417 38.428 1.00 90.75 221 ALA A O 1
ATOM 1776 N N . ARG A 1 222 ? -9.386 11.167 37.848 1.00 92.56 222 ARG A N 1
ATOM 1777 C CA . ARG A 1 222 ? -9.185 11.767 36.521 1.00 92.56 222 ARG A CA 1
ATOM 1778 C C . ARG A 1 222 ? -10.387 11.532 35.606 1.00 92.56 222 ARG A C 1
ATOM 1780 O O . ARG A 1 222 ? -10.852 12.451 34.942 1.00 92.56 222 ARG A O 1
ATOM 1787 N N . LEU A 1 223 ? -10.946 10.323 35.636 1.00 93.88 223 LEU A N 1
ATOM 1788 C CA . LEU A 1 223 ? -12.153 9.981 34.891 1.00 93.88 223 LEU A CA 1
ATOM 1789 C C . LEU A 1 223 ? -13.358 10.802 35.366 1.00 93.88 223 LEU A C 1
ATOM 1791 O O . LEU A 1 223 ? -14.077 11.371 34.548 1.00 93.88 223 LEU A O 1
ATOM 1795 N N . ALA A 1 224 ? -13.564 10.919 36.680 1.00 89.88 224 ALA A N 1
ATOM 1796 C CA . ALA A 1 224 ? -14.646 11.735 37.220 1.00 89.88 224 ALA A CA 1
ATOM 1797 C C . ALA A 1 224 ? -14.500 13.215 36.828 1.00 89.88 224 ALA A C 1
ATOM 1799 O O . ALA A 1 224 ? -15.472 13.817 36.373 1.00 89.88 224 ALA A O 1
ATOM 1800 N N . GLU A 1 225 ? -13.286 13.766 36.925 1.00 91.62 225 GLU A N 1
ATOM 1801 C CA . GLU A 1 225 ? -12.960 15.124 36.483 1.00 91.62 225 GLU A CA 1
ATOM 1802 C C . GLU A 1 225 ? -13.282 15.328 34.996 1.00 91.62 225 GLU A C 1
ATOM 1804 O O . GLU A 1 225 ? -13.975 16.285 34.655 1.00 91.62 225 GLU A O 1
ATOM 1809 N N . SER A 1 226 ? -12.867 14.398 34.127 1.00 91.75 226 SER A N 1
ATOM 1810 C CA . SER A 1 226 ? -13.134 14.468 32.681 1.00 91.75 226 SER A CA 1
ATOM 1811 C C . SER A 1 226 ? -14.630 14.482 32.345 1.00 91.75 226 SER A C 1
ATOM 1813 O O . SER A 1 226 ? -15.055 15.117 31.383 1.00 91.75 226 SER A O 1
ATOM 1815 N N . LEU A 1 227 ? -15.445 13.830 33.178 1.00 91.31 227 LEU A N 1
ATOM 1816 C CA . LEU A 1 227 ? -16.897 13.772 33.044 1.00 91.31 227 LEU A CA 1
ATOM 1817 C C . LEU A 1 227 ? -17.607 14.963 33.718 1.00 91.31 227 LEU A C 1
ATOM 1819 O O . LEU A 1 227 ? -18.823 15.099 33.583 1.00 91.31 227 LEU A O 1
ATOM 1823 N N . GLY A 1 228 ? -16.889 15.811 34.464 1.00 88.81 228 GLY A N 1
ATOM 1824 C CA . GLY A 1 228 ? -17.477 16.889 35.267 1.00 88.81 228 GLY A CA 1
ATOM 1825 C C . GLY A 1 228 ? -18.226 16.397 36.514 1.00 88.81 228 GLY A C 1
ATOM 1826 O O . GLY A 1 228 ? -19.124 17.079 37.011 1.00 88.81 228 GLY A O 1
ATOM 1827 N N . PHE A 1 229 ? -17.885 15.210 37.024 1.00 89.44 229 PHE A N 1
ATOM 1828 C CA . PHE A 1 229 ? -18.470 14.611 38.225 1.00 89.44 229 PHE A CA 1
ATOM 1829 C C . PHE A 1 229 ? -17.441 14.488 39.353 1.00 89.44 229 PHE A C 1
ATOM 1831 O O . PHE A 1 229 ? -16.232 14.542 39.161 1.00 89.44 229 PHE A O 1
ATOM 1838 N N . THR A 1 230 ? -17.928 14.276 40.575 1.00 86.69 230 THR A N 1
ATOM 1839 C CA . THR A 1 230 ? -17.064 13.889 41.695 1.00 86.69 230 THR A CA 1
ATOM 1840 C C . THR A 1 230 ? -16.767 12.392 41.652 1.00 86.69 230 THR A C 1
ATOM 1842 O O . THR A 1 230 ? -17.627 11.600 41.263 1.00 86.69 230 THR A O 1
ATOM 1845 N N . THR A 1 231 ? -15.600 11.971 42.147 1.00 87.00 231 THR A N 1
ATOM 1846 C CA . THR A 1 231 ? -15.234 10.546 42.258 1.00 87.00 231 THR A CA 1
ATOM 1847 C C . THR A 1 231 ? -16.303 9.736 43.000 1.00 87.00 231 THR A C 1
ATOM 1849 O O . THR A 1 231 ? -16.695 8.659 42.563 1.00 87.00 231 THR A O 1
ATOM 1852 N N . MET A 1 232 ? -16.866 10.297 44.078 1.00 77.94 232 MET A N 1
ATOM 1853 C CA . MET A 1 232 ? -17.971 9.685 44.835 1.00 77.94 232 MET A CA 1
ATOM 1854 C C . MET A 1 232 ? -19.240 9.474 44.000 1.00 77.94 232 MET A C 1
ATOM 1856 O O . MET A 1 232 ? -19.994 8.536 44.246 1.00 77.94 232 MET A O 1
ATOM 1860 N N . SER A 1 233 ? -19.502 10.341 43.021 1.00 82.12 233 SER A N 1
ATOM 1861 C CA . SER A 1 233 ? -20.648 10.193 42.122 1.00 82.12 233 SER A CA 1
ATOM 1862 C C . SER A 1 233 ? -20.440 9.095 41.086 1.00 82.12 233 SER A C 1
ATOM 1864 O O . SER A 1 233 ? -21.412 8.433 40.724 1.00 82.12 233 SER A O 1
ATOM 1866 N N . LEU A 1 234 ? -19.197 8.890 40.645 1.00 84.88 234 LEU A N 1
ATOM 1867 C CA . LEU A 1 234 ? -18.830 7.850 39.688 1.00 84.88 234 LEU A CA 1
ATOM 1868 C C . LEU A 1 234 ? -18.995 6.444 40.289 1.00 84.88 234 LEU A C 1
ATOM 1870 O O . LEU A 1 234 ? -19.535 5.558 39.628 1.00 84.88 234 LEU A O 1
ATOM 1874 N N . TYR A 1 235 ? -18.666 6.280 41.578 1.00 85.50 235 TYR A N 1
ATOM 1875 C CA . TYR A 1 235 ? -18.821 5.010 42.301 1.00 85.50 235 TYR A CA 1
ATOM 1876 C C . TYR A 1 235 ? -20.263 4.476 42.386 1.00 85.50 235 TYR A C 1
ATOM 1878 O O . TYR A 1 235 ? -20.479 3.313 42.714 1.00 85.50 235 TYR A O 1
ATOM 1886 N N . ARG A 1 236 ? -21.278 5.298 42.078 1.00 81.88 236 ARG A N 1
ATOM 1887 C CA . ARG A 1 236 ? -22.675 4.830 41.983 1.00 81.88 236 ARG A CA 1
ATOM 1888 C C . ARG A 1 236 ? -22.941 3.968 40.748 1.00 81.88 236 ARG A C 1
ATOM 1890 O O . ARG A 1 236 ? -23.938 3.252 40.726 1.00 81.88 236 ARG A O 1
ATOM 1897 N N . TYR A 1 237 ? -22.100 4.084 39.725 1.00 83.88 237 TYR A N 1
ATOM 1898 C CA . TYR A 1 237 ? -22.260 3.393 38.448 1.00 83.88 237 TYR A CA 1
ATOM 1899 C C . TYR A 1 237 ? -21.288 2.221 38.321 1.00 83.88 237 TYR A C 1
ATOM 1901 O O . TYR A 1 237 ? -21.690 1.142 37.889 1.00 83.88 237 TYR A O 1
ATOM 1909 N N . VAL A 1 238 ? -20.042 2.439 38.744 1.00 85.25 238 VAL A N 1
ATOM 1910 C CA . VAL A 1 238 ? -18.938 1.477 38.675 1.00 85.25 238 VAL A CA 1
ATOM 1911 C C . VAL A 1 238 ? -18.285 1.344 40.045 1.00 85.25 238 VAL A C 1
ATOM 1913 O O . VAL A 1 238 ? -17.964 2.338 40.686 1.00 85.25 238 VAL A O 1
ATOM 1916 N N . SER A 1 239 ? -18.092 0.122 40.518 1.00 83.50 239 SER A N 1
ATOM 1917 C CA . SER A 1 239 ? -17.647 -0.146 41.891 1.00 83.50 239 SER A CA 1
ATOM 1918 C C . SER A 1 239 ? -16.122 -0.114 42.041 1.00 83.50 239 SER A C 1
ATOM 1920 O O . SER A 1 239 ? -15.613 0.040 43.150 1.00 83.50 239 SER A O 1
ATOM 1922 N N . SER A 1 240 ? -15.378 -0.265 40.941 1.00 85.12 240 SER A N 1
ATOM 1923 C CA . SER A 1 240 ? -13.914 -0.345 40.930 1.00 85.12 240 SER A CA 1
ATOM 1924 C C . SER A 1 240 ? -13.319 0.137 39.603 1.00 85.12 240 SER A C 1
ATOM 1926 O O . SER A 1 240 ? -14.020 0.253 38.596 1.00 85.12 240 SER A O 1
ATOM 1928 N N . LYS A 1 241 ? -11.997 0.372 39.588 1.00 84.56 241 LYS A N 1
ATOM 1929 C CA . LYS A 1 241 ? -11.241 0.607 38.345 1.00 84.56 241 LYS A CA 1
ATOM 1930 C C . LYS A 1 241 ? -11.338 -0.601 37.403 1.00 84.56 241 LYS A C 1
ATOM 1932 O O . LYS A 1 241 ? -11.462 -0.406 36.203 1.00 84.56 241 LYS A O 1
ATOM 1937 N N . ASP A 1 242 ? -11.371 -1.824 37.927 1.00 83.50 242 ASP A N 1
ATOM 1938 C CA . ASP A 1 242 ? -11.472 -3.040 37.105 1.00 83.50 242 ASP A CA 1
ATOM 1939 C C . ASP A 1 242 ? -12.805 -3.137 36.349 1.00 83.50 242 ASP A C 1
ATOM 1941 O O . ASP A 1 242 ? -12.836 -3.593 35.205 1.00 83.50 242 ASP A O 1
ATOM 1945 N N . GLU A 1 243 ? -13.908 -2.666 36.946 1.00 86.44 243 GLU A N 1
ATOM 1946 C CA . GLU A 1 243 ? -15.192 -2.540 36.244 1.00 86.44 243 GLU A CA 1
ATOM 1947 C C . GLU A 1 243 ? -15.097 -1.529 35.092 1.00 86.44 243 GLU A C 1
ATOM 1949 O O . GLU A 1 243 ? -15.595 -1.797 34.000 1.00 86.44 243 GLU A O 1
ATOM 1954 N N . VAL A 1 244 ? -14.409 -0.401 35.301 1.00 89.38 244 VAL A N 1
ATOM 1955 C CA . VAL A 1 244 ? -14.158 0.591 34.243 1.00 89.38 244 VAL A CA 1
ATOM 1956 C C . VAL A 1 244 ? -13.314 -0.013 33.122 1.00 89.38 244 VAL A C 1
ATOM 1958 O O . VAL A 1 244 ? -13.697 0.097 31.963 1.00 89.38 244 VAL A O 1
ATOM 1961 N N . LEU A 1 245 ? -12.219 -0.704 33.448 1.00 87.62 245 LEU A N 1
ATOM 1962 C CA . LEU A 1 245 ? -11.356 -1.357 32.457 1.00 87.62 245 LEU A CA 1
ATOM 1963 C C . LEU A 1 245 ? -12.112 -2.420 31.648 1.00 87.62 245 LEU A C 1
ATOM 1965 O O . LEU A 1 245 ? -11.927 -2.530 30.437 1.00 87.62 245 LEU A O 1
ATOM 1969 N N . SER A 1 246 ? -13.000 -3.169 32.301 1.00 86.25 246 SER A N 1
ATOM 1970 C CA . SER A 1 246 ? -13.855 -4.155 31.636 1.00 86.25 246 SER A CA 1
ATOM 1971 C C . SER A 1 246 ? -14.831 -3.481 30.665 1.00 86.25 246 SER A C 1
ATOM 1973 O O . SER A 1 246 ? -14.978 -3.931 29.530 1.00 86.25 246 SER A O 1
ATOM 1975 N N . LEU A 1 247 ? -15.461 -2.373 31.080 1.00 89.12 247 LEU A N 1
ATOM 1976 C CA . LEU A 1 247 ? -16.373 -1.591 30.237 1.00 89.12 247 LEU A CA 1
ATOM 1977 C C . LEU A 1 247 ? -15.652 -0.956 29.046 1.00 89.12 247 LEU A C 1
ATOM 1979 O O . LEU A 1 247 ? -16.165 -1.004 27.932 1.00 89.12 247 LEU A O 1
ATOM 1983 N N . MET A 1 248 ? -14.462 -0.395 29.271 1.00 90.81 248 MET A N 1
ATOM 1984 C CA . MET A 1 248 ? -13.610 0.155 28.216 1.00 90.81 248 MET A CA 1
ATOM 1985 C C . MET A 1 248 ? -13.273 -0.909 27.173 1.00 90.81 248 MET A C 1
ATOM 1987 O O . MET A 1 248 ? -13.441 -0.663 25.984 1.00 90.81 248 MET A O 1
ATOM 1991 N N . SER A 1 249 ? -12.853 -2.095 27.623 1.00 87.19 249 SER A N 1
ATOM 1992 C CA . SER A 1 249 ? -12.512 -3.227 26.757 1.00 87.19 249 SER A CA 1
ATOM 1993 C C . SER A 1 249 ? -13.654 -3.600 25.808 1.00 87.19 249 SER A C 1
ATOM 1995 O O . SER A 1 249 ? -13.481 -3.642 24.587 1.00 87.19 249 SER A O 1
ATOM 1997 N N . ASP A 1 250 ? -14.849 -3.821 26.365 1.00 88.38 250 ASP A N 1
ATOM 1998 C CA . ASP A 1 250 ? -16.031 -4.209 25.592 1.00 88.38 250 ASP A CA 1
ATOM 1999 C C . ASP A 1 250 ? -16.499 -3.083 24.657 1.00 88.38 250 ASP A C 1
ATOM 2001 O O . ASP A 1 250 ? -16.939 -3.343 23.532 1.00 88.38 250 ASP A O 1
ATOM 2005 N N . ARG A 1 251 ? -16.362 -1.825 25.102 1.00 90.62 251 ARG A N 1
ATOM 2006 C CA . ARG A 1 251 ? -16.765 -0.637 24.346 1.00 90.62 251 ARG A CA 1
ATOM 2007 C C . ARG A 1 251 ? -15.847 -0.339 23.164 1.00 90.62 251 ARG A C 1
ATOM 2009 O O . ARG A 1 251 ? -16.370 -0.034 22.091 1.00 90.62 251 ARG A O 1
ATOM 2016 N N . ALA A 1 252 ? -14.533 -0.425 23.367 1.00 90.19 252 ALA A N 1
ATOM 2017 C CA . ALA A 1 252 ? -13.508 -0.173 22.356 1.00 90.19 252 ALA A CA 1
ATOM 2018 C C . ALA A 1 252 ? -13.473 -1.282 21.296 1.00 90.19 252 ALA A C 1
ATOM 2020 O O . ALA A 1 252 ? -13.397 -0.991 20.109 1.00 90.19 252 ALA A O 1
ATOM 2021 N N . SER A 1 253 ? -13.639 -2.548 21.705 1.00 86.31 253 SER A N 1
ATOM 2022 C CA . SER A 1 253 ? -13.650 -3.695 20.779 1.00 86.31 253 SER A CA 1
ATOM 2023 C C . SER A 1 253 ? -14.797 -3.653 19.759 1.00 86.31 253 SER A C 1
ATOM 2025 O O . SER A 1 253 ? -14.706 -4.263 18.693 1.00 86.31 253 SER A O 1
ATOM 2027 N N . GLY A 1 254 ? -15.901 -2.975 20.091 1.00 88.38 254 GLY A N 1
ATOM 2028 C CA . GLY A 1 254 ? -17.069 -2.867 19.220 1.00 88.38 254 GLY A CA 1
ATOM 2029 C C . GLY A 1 254 ? -17.687 -4.219 18.838 1.00 88.38 254 GLY A C 1
ATOM 2030 O O . GLY A 1 254 ? -17.426 -5.258 19.441 1.00 88.38 254 GLY A O 1
ATOM 2031 N N . ARG A 1 255 ? -18.550 -4.211 17.819 1.00 89.81 255 ARG A N 1
ATOM 2032 C CA . ARG A 1 255 ? -19.145 -5.436 17.262 1.00 89.81 255 ARG A CA 1
ATOM 2033 C C . ARG A 1 255 ? -18.399 -5.836 15.988 1.00 89.81 255 ARG A C 1
ATOM 2035 O O . ARG A 1 255 ? -18.087 -4.939 15.203 1.00 89.81 255 ARG A O 1
ATOM 2042 N N . PRO A 1 256 ? -18.188 -7.141 15.741 1.00 92.00 256 PRO A N 1
ATOM 2043 C CA . PRO A 1 256 ? -17.717 -7.588 14.439 1.00 92.00 256 PRO A CA 1
ATOM 2044 C C . PRO A 1 256 ? -18.737 -7.239 13.346 1.00 92.00 256 PRO A C 1
ATOM 2046 O O . PRO A 1 256 ? -19.936 -7.104 13.635 1.00 92.00 256 PRO A O 1
ATOM 2049 N N . PRO A 1 257 ? -18.294 -7.124 12.084 1.00 91.38 257 PRO A N 1
ATOM 2050 C CA . PRO A 1 257 ? -19.211 -7.082 10.956 1.00 91.38 257 PRO A CA 1
ATOM 2051 C C . PRO A 1 257 ? -20.012 -8.389 10.883 1.00 91.38 257 PRO A C 1
ATOM 2053 O O . PRO A 1 257 ? -19.566 -9.444 11.334 1.00 91.38 257 PRO A O 1
ATOM 2056 N N . VAL A 1 258 ? -21.202 -8.327 10.288 1.00 88.38 258 VAL A N 1
ATOM 2057 C CA . VAL A 1 258 ? -21.931 -9.547 9.925 1.00 88.38 258 VAL A CA 1
ATOM 2058 C C . VAL A 1 258 ? -21.239 -10.139 8.704 1.00 88.38 258 VAL A C 1
ATOM 2060 O O . VAL A 1 258 ? -21.166 -9.481 7.669 1.00 88.38 258 VAL A O 1
ATOM 2063 N N . VAL A 1 259 ? -20.725 -11.358 8.843 1.00 88.56 259 VAL A N 1
ATOM 2064 C CA . VAL A 1 259 ? -20.009 -12.071 7.783 1.00 88.56 259 VAL A CA 1
ATOM 2065 C C . VAL A 1 259 ? -20.815 -13.307 7.413 1.00 88.56 259 VAL A C 1
ATOM 2067 O O . VAL A 1 259 ? -20.875 -14.262 8.185 1.00 88.56 259 VAL A O 1
ATOM 2070 N N . GLY A 1 260 ? -21.479 -13.271 6.260 1.00 83.88 260 GLY A N 1
ATOM 2071 C CA . GLY A 1 260 ? -22.258 -14.392 5.756 1.00 83.88 260 GLY A CA 1
ATOM 2072 C C . GLY A 1 260 ? -21.534 -15.195 4.666 1.00 83.88 260 GLY A C 1
ATOM 2073 O O . GLY A 1 260 ? -20.383 -14.918 4.312 1.00 83.88 260 GLY A O 1
ATOM 2074 N N . PRO A 1 261 ? -22.200 -16.226 4.115 1.00 82.19 261 PRO A N 1
ATOM 2075 C CA . PRO A 1 261 ? -21.664 -17.057 3.034 1.00 82.19 261 PRO A CA 1
ATOM 2076 C C . PRO A 1 261 ? -21.309 -16.287 1.751 1.00 82.19 261 PRO A C 1
ATOM 2078 O O . PRO A 1 261 ? -20.527 -16.779 0.946 1.00 82.19 261 PRO A O 1
ATOM 2081 N N . GLU A 1 262 ? -21.870 -15.094 1.547 1.00 88.06 262 GLU A N 1
ATOM 2082 C CA . GLU A 1 262 ? -21.607 -14.226 0.394 1.00 88.06 262 GLU A CA 1
ATOM 2083 C C . GLU A 1 262 ? -20.168 -13.700 0.312 1.00 88.06 262 GLU A C 1
ATOM 2085 O O . GLU A 1 262 ? -19.735 -13.308 -0.769 1.00 88.06 262 GLU A O 1
ATOM 2090 N N . VAL A 1 263 ? -19.435 -13.696 1.430 1.00 88.31 263 VAL A N 1
ATOM 2091 C CA . VAL A 1 263 ? -18.036 -13.239 1.495 1.00 88.31 263 VAL A CA 1
ATOM 2092 C C . VAL A 1 263 ? -17.069 -14.278 0.914 1.00 88.31 263 VAL A C 1
ATOM 2094 O O . VAL A 1 263 ? -15.991 -13.914 0.456 1.00 88.31 263 VAL A O 1
ATOM 2097 N N . GLY A 1 264 ? -17.461 -15.556 0.871 1.00 92.38 264 GLY A N 1
ATOM 2098 C CA . GLY A 1 264 ? -16.640 -16.641 0.336 1.00 92.38 264 GLY A CA 1
ATOM 2099 C C . GLY A 1 264 ? -16.451 -17.796 1.315 1.00 92.38 264 GLY A C 1
ATOM 2100 O O . GLY A 1 264 ? -17.338 -18.115 2.117 1.00 92.38 264 GLY A O 1
ATOM 2101 N N . GLY A 1 265 ? -15.300 -18.461 1.201 1.00 95.00 265 GLY A N 1
ATOM 2102 C CA . GLY A 1 265 ? -14.915 -19.587 2.038 1.00 95.00 265 GLY A CA 1
ATOM 2103 C C . GLY A 1 265 ? -14.547 -19.172 3.462 1.00 95.00 265 GLY A C 1
ATOM 2104 O O . GLY A 1 265 ? -14.635 -18.014 3.866 1.00 95.00 265 GLY A O 1
ATOM 2105 N N . TRP A 1 266 ? -14.150 -20.156 4.267 1.00 96.12 266 TRP A N 1
ATOM 2106 C CA . TRP A 1 266 ? -13.784 -19.918 5.664 1.00 96.12 266 TRP A CA 1
ATOM 2107 C C . TRP A 1 266 ? -12.595 -18.957 5.806 1.00 96.12 266 TRP A C 1
ATOM 2109 O O . TRP A 1 266 ? -12.574 -18.159 6.743 1.00 96.12 266 TRP A O 1
ATOM 2119 N N . ARG A 1 267 ? -11.637 -19.013 4.870 1.00 96.00 267 ARG A N 1
ATOM 2120 C CA . ARG A 1 267 ? -10.423 -18.197 4.886 1.00 96.00 267 ARG A CA 1
ATOM 2121 C C . ARG A 1 267 ? -10.772 -16.734 4.648 1.00 96.00 267 ARG A C 1
ATOM 2123 O O . ARG A 1 267 ? -10.500 -15.914 5.513 1.00 96.00 267 ARG A O 1
ATOM 2130 N N . GLU A 1 268 ? -11.478 -16.429 3.563 1.00 95.12 268 GLU A N 1
ATOM 2131 C CA . GLU A 1 268 ? -11.866 -15.060 3.202 1.00 95.12 268 GLU A CA 1
ATOM 2132 C C . GLU A 1 268 ? -12.706 -14.398 4.305 1.00 95.12 268 GLU A C 1
ATOM 2134 O O . GLU A 1 268 ? -12.563 -13.210 4.599 1.00 95.12 268 GLU A O 1
ATOM 2139 N N . ARG A 1 269 ? -13.559 -15.181 4.978 1.00 95.69 269 ARG A N 1
ATOM 2140 C CA . ARG A 1 269 ? -14.348 -14.709 6.122 1.00 95.69 269 ARG A CA 1
ATOM 2141 C C . ARG A 1 269 ? -13.483 -14.353 7.334 1.00 95.69 269 ARG A C 1
ATOM 2143 O O . ARG A 1 269 ? -13.734 -13.326 7.963 1.00 95.69 269 ARG A O 1
ATOM 2150 N N . LEU A 1 270 ? -12.484 -15.172 7.671 1.00 95.75 270 LEU A N 1
ATOM 2151 C CA . LEU A 1 270 ? -11.550 -14.867 8.761 1.00 95.75 270 LEU A CA 1
ATOM 2152 C C . LEU A 1 270 ? -10.649 -13.681 8.420 1.00 95.75 270 LEU A C 1
ATOM 2154 O O . LEU A 1 270 ? -10.452 -12.817 9.269 1.00 95.75 270 LEU A O 1
ATOM 2158 N N . GLU A 1 271 ? -10.153 -13.604 7.188 1.00 94.38 271 GLU A N 1
ATOM 2159 C CA . GLU A 1 271 ? -9.334 -12.485 6.718 1.00 94.38 271 GLU A CA 1
ATOM 2160 C C . GLU A 1 271 ? -10.103 -11.161 6.816 1.00 94.38 271 GLU A C 1
ATOM 2162 O O . GLU A 1 271 ? -9.574 -10.191 7.356 1.00 94.38 271 GLU A O 1
ATOM 2167 N N . LEU A 1 272 ? -11.385 -11.135 6.428 1.00 93.25 272 LEU A N 1
ATOM 2168 C CA . LEU A 1 272 ? -12.248 -9.962 6.604 1.00 93.25 272 LEU A CA 1
ATOM 2169 C C . LEU A 1 272 ? -12.416 -9.573 8.081 1.00 93.25 272 LEU A C 1
ATOM 2171 O O . LEU A 1 272 ? -12.352 -8.392 8.426 1.00 93.25 272 LEU A O 1
ATOM 2175 N N . LEU A 1 273 ? -12.646 -10.548 8.965 1.00 94.12 273 LEU A N 1
ATOM 2176 C CA . LEU A 1 273 ? -12.777 -10.286 10.401 1.00 94.12 273 LEU A CA 1
ATOM 2177 C C . LEU A 1 273 ? -11.484 -9.698 10.980 1.00 94.12 273 LEU A C 1
ATOM 2179 O O . LEU A 1 273 ? -11.546 -8.725 11.731 1.00 94.12 273 LEU A O 1
ATOM 2183 N N . LEU A 1 274 ? -10.326 -10.242 10.600 1.00 92.25 274 LEU A N 1
ATOM 2184 C CA . LEU A 1 274 ? -9.012 -9.759 11.033 1.00 92.25 274 LEU A CA 1
ATOM 2185 C C . LEU A 1 274 ? -8.712 -8.359 10.487 1.00 92.25 274 LEU A C 1
ATOM 2187 O O . LEU A 1 274 ? -8.246 -7.506 11.242 1.00 92.25 274 LEU A O 1
ATOM 2191 N N . ALA A 1 275 ? -9.044 -8.095 9.223 1.00 89.75 275 ALA A N 1
ATOM 2192 C CA . ALA A 1 275 ? -8.892 -6.782 8.599 1.00 89.75 275 ALA A CA 1
ATOM 2193 C C . ALA A 1 275 ? -9.739 -5.703 9.292 1.00 89.75 275 ALA A C 1
ATOM 2195 O O . ALA A 1 275 ? -9.325 -4.552 9.378 1.00 89.75 275 ALA A O 1
ATOM 2196 N N . VAL A 1 276 ? -10.905 -6.058 9.846 1.00 90.62 276 VAL A N 1
ATOM 2197 C CA . VAL A 1 276 ? -11.712 -5.123 10.651 1.00 90.62 276 VAL A CA 1
ATOM 2198 C C . VAL A 1 276 ? -11.198 -5.004 12.087 1.00 90.62 276 VAL A C 1
ATOM 2200 O O . VAL A 1 276 ? -11.257 -3.925 12.675 1.00 90.62 276 VAL A O 1
ATOM 2203 N N . GLN A 1 277 ? -10.694 -6.091 12.670 1.00 89.94 277 GLN A N 1
ATOM 2204 C CA . GLN A 1 277 ? -10.214 -6.097 14.050 1.00 89.94 277 GLN A CA 1
ATOM 2205 C C . GLN A 1 277 ? -8.906 -5.312 14.222 1.00 89.94 277 GLN A C 1
ATOM 2207 O O . GLN A 1 277 ? -8.745 -4.611 15.221 1.00 89.94 277 GLN A O 1
ATOM 2212 N N . ARG A 1 278 ? -7.983 -5.406 13.257 1.00 86.88 278 ARG A N 1
ATOM 2213 C CA . ARG A 1 278 ? -6.663 -4.759 13.322 1.00 86.88 278 ARG A CA 1
ATOM 2214 C C . ARG A 1 278 ? -6.750 -3.243 13.553 1.00 86.88 278 ARG A C 1
ATOM 2216 O O . ARG A 1 278 ? -6.215 -2.802 14.571 1.00 86.88 278 ARG A O 1
ATOM 2223 N N . PRO A 1 279 ? -7.461 -2.441 12.732 1.00 86.38 279 PRO A N 1
ATOM 2224 C CA . PRO A 1 279 ? -7.564 -0.998 12.956 1.00 86.38 279 PRO A CA 1
ATOM 2225 C C . PRO A 1 279 ? -8.159 -0.627 14.318 1.00 86.38 279 PRO A C 1
ATOM 2227 O O . PRO A 1 279 ? -7.756 0.371 14.905 1.00 86.38 279 PRO A O 1
ATOM 2230 N N . ILE A 1 280 ? -9.091 -1.432 14.848 1.00 88.50 280 ILE A N 1
ATOM 2231 C CA . ILE A 1 280 ? -9.679 -1.209 16.181 1.00 88.50 280 ILE A CA 1
ATOM 2232 C C . ILE A 1 280 ? -8.604 -1.333 17.260 1.00 88.50 280 ILE A C 1
ATOM 2234 O O . ILE A 1 280 ? -8.525 -0.505 18.165 1.00 88.50 280 ILE A O 1
ATOM 2238 N N . LEU A 1 281 ? -7.769 -2.364 17.167 1.00 85.25 281 LEU A N 1
ATOM 2239 C CA . LEU A 1 281 ? -6.722 -2.592 18.148 1.00 85.25 281 LEU A CA 1
ATOM 2240 C C . LEU A 1 281 ? -5.562 -1.590 18.013 1.00 85.25 281 LEU A C 1
ATOM 2242 O O . LEU A 1 281 ? -5.028 -1.157 19.031 1.00 85.25 281 LEU A O 1
ATOM 2246 N N . HIS A 1 282 ? -5.225 -1.160 16.792 1.00 84.50 282 HIS A N 1
ATOM 2247 C CA . HIS A 1 282 ? -4.267 -0.071 16.563 1.00 84.50 282 HIS A CA 1
ATOM 2248 C C . HIS A 1 282 ? -4.775 1.282 17.076 1.00 84.50 282 HIS A C 1
ATOM 2250 O O . HIS A 1 282 ? -3.987 2.078 17.578 1.00 84.50 282 HIS A O 1
ATOM 2256 N N . ALA A 1 283 ? -6.083 1.546 16.986 1.00 87.50 283 ALA A N 1
ATOM 2257 C CA . ALA A 1 283 ? -6.686 2.757 17.540 1.00 87.50 283 ALA A CA 1
ATOM 2258 C C . ALA A 1 283 ? -6.683 2.773 19.078 1.00 87.50 283 ALA A C 1
ATOM 2260 O O . ALA A 1 283 ? -6.684 3.847 19.675 1.00 87.50 283 ALA A O 1
ATOM 2261 N N . HIS A 1 284 ? -6.647 1.596 19.713 1.00 88.25 284 HIS A N 1
ATOM 2262 C CA . HIS A 1 284 ? -6.699 1.436 21.166 1.00 88.25 284 HIS A CA 1
ATOM 2263 C C . HIS A 1 284 ? -5.574 0.518 21.693 1.00 88.25 284 HIS A C 1
ATOM 2265 O O . HIS A 1 284 ? -5.863 -0.545 22.257 1.00 88.25 284 HIS A O 1
ATOM 2271 N N . PRO A 1 285 ? -4.287 0.904 21.571 1.00 83.06 285 PRO A N 1
ATOM 2272 C CA . PRO A 1 285 ? -3.153 0.022 21.883 1.00 83.06 285 PRO A CA 1
ATOM 2273 C C . PRO A 1 285 ? -3.134 -0.509 23.326 1.00 83.06 285 PRO A C 1
ATOM 2275 O O . PRO A 1 285 ? -2.701 -1.630 23.603 1.00 83.06 285 PRO A O 1
ATOM 2278 N N . TRP A 1 286 ? -3.708 0.252 24.265 1.00 85.44 286 TRP A N 1
ATOM 2279 C CA . TRP A 1 286 ? -3.858 -0.148 25.665 1.00 85.44 286 TRP A CA 1
ATOM 2280 C C . TRP A 1 286 ? -4.684 -1.430 25.873 1.00 85.44 286 TRP A C 1
ATOM 2282 O O . TRP A 1 286 ? -4.582 -2.046 26.941 1.00 85.44 286 TRP A O 1
ATOM 2292 N N . LEU A 1 287 ? -5.467 -1.868 24.879 1.00 84.44 287 LEU A N 1
ATOM 2293 C CA . LEU A 1 287 ? -6.160 -3.158 24.907 1.00 84.44 287 LEU A CA 1
ATOM 2294 C C . LEU A 1 287 ? -5.183 -4.335 25.031 1.00 84.44 287 LEU A C 1
ATOM 2296 O O . LEU A 1 287 ? -5.490 -5.298 25.732 1.00 84.44 287 LEU A O 1
ATOM 2300 N N . ALA A 1 288 ? -3.997 -4.241 24.422 1.00 78.50 288 ALA A N 1
ATOM 2301 C CA . ALA A 1 288 ? -2.987 -5.298 24.456 1.00 78.50 288 ALA A CA 1
ATOM 2302 C C . ALA A 1 288 ? -2.280 -5.415 25.822 1.00 78.50 288 ALA A C 1
ATOM 2304 O O . ALA A 1 288 ? -1.782 -6.480 26.183 1.00 78.50 288 ALA A O 1
ATOM 2305 N N . ARG A 1 289 ? -2.255 -4.334 26.615 1.00 70.94 289 ARG A N 1
ATOM 2306 C CA . ARG A 1 289 ? -1.526 -4.264 27.897 1.00 70.94 289 ARG A CA 1
ATOM 2307 C C . ARG A 1 289 ? -2.361 -4.641 29.116 1.00 70.94 289 ARG A C 1
ATOM 2309 O O . ARG A 1 289 ? -1.816 -4.928 30.181 1.00 70.94 289 ARG A O 1
ATOM 2316 N N . SER A 1 290 ? -3.683 -4.617 28.996 1.00 68.00 290 SER A N 1
ATOM 2317 C CA . SER A 1 290 ? -4.573 -4.828 30.134 1.00 68.00 290 SER A CA 1
ATOM 2318 C C . SER A 1 290 ? -4.926 -6.307 30.293 1.00 68.00 290 SER A C 1
ATOM 2320 O O . SER A 1 290 ? -5.719 -6.866 29.542 1.00 68.00 290 SER A O 1
ATOM 2322 N N . SER A 1 291 ? -4.411 -6.957 31.338 1.00 62.41 291 SER A N 1
ATOM 2323 C CA . SER A 1 291 ? -4.806 -8.335 31.678 1.00 62.41 291 SER A CA 1
ATOM 2324 C C . SER A 1 291 ? -6.305 -8.462 31.990 1.00 62.41 291 SER A C 1
ATOM 2326 O O . SER A 1 291 ? -6.888 -9.532 31.806 1.00 62.41 291 SER A O 1
ATOM 2328 N N . ALA A 1 292 ? -6.956 -7.370 32.407 1.00 60.22 292 ALA A N 1
ATOM 2329 C CA . ALA A 1 292 ? -8.400 -7.319 32.612 1.00 60.22 292 ALA A CA 1
ATOM 2330 C C . ALA A 1 292 ? -9.177 -7.484 31.291 1.00 60.22 292 ALA A C 1
ATOM 2332 O O . ALA A 1 292 ? -10.224 -8.128 31.291 1.00 60.22 292 ALA A O 1
ATOM 2333 N N . VAL A 1 293 ? -8.640 -7.011 30.156 1.00 59.31 293 VAL A N 1
ATOM 2334 C CA . VAL A 1 293 ? -9.222 -7.212 28.810 1.00 59.31 293 VAL A CA 1
ATOM 2335 C C . VAL A 1 293 ? -9.303 -8.704 28.472 1.00 59.31 293 VAL A C 1
ATOM 2337 O O . VAL A 1 293 ? -10.326 -9.174 27.974 1.00 59.31 293 VAL A O 1
ATOM 2340 N N . LEU A 1 294 ? -8.274 -9.479 28.836 1.00 59.53 294 LEU A N 1
ATOM 2341 C CA . LEU A 1 294 ? -8.211 -10.923 28.582 1.00 59.53 294 LEU A CA 1
ATOM 2342 C C . LEU A 1 294 ? -9.189 -11.750 29.424 1.00 59.53 294 LEU A C 1
ATOM 2344 O O . LEU A 1 294 ? -9.535 -12.861 29.017 1.00 59.53 294 LEU A O 1
ATOM 2348 N N . HIS A 1 295 ? -9.687 -11.225 30.545 1.00 64.25 295 HIS A N 1
ATOM 2349 C CA . HIS A 1 295 ? -10.605 -11.938 31.447 1.00 64.25 295 HIS A CA 1
ATOM 2350 C C . HIS A 1 295 ? -12.030 -11.364 31.446 1.00 64.25 295 HIS A C 1
ATOM 2352 O O . HIS A 1 295 ? -12.968 -12.036 31.875 1.00 64.25 295 HIS A O 1
ATOM 2358 N N . ALA A 1 296 ? -12.219 -10.155 30.915 1.00 67.81 296 ALA A N 1
ATOM 2359 C CA . ALA A 1 296 ? -13.528 -9.568 30.686 1.00 67.81 296 ALA A CA 1
ATOM 2360 C C . ALA A 1 296 ? -14.229 -10.301 29.530 1.00 67.81 296 ALA A C 1
ATOM 2362 O O . ALA A 1 296 ? -13.920 -10.110 28.351 1.00 67.81 296 ALA A O 1
ATOM 2363 N N . VAL A 1 297 ? -15.175 -11.179 29.866 1.00 75.44 297 VAL A N 1
ATOM 2364 C CA . VAL A 1 297 ? -16.068 -11.815 28.888 1.00 75.44 297 VAL A CA 1
ATOM 2365 C C . VAL A 1 297 ? -17.314 -10.949 28.748 1.00 75.44 297 VAL A C 1
ATOM 2367 O O . VAL A 1 297 ? -18.325 -11.163 29.419 1.00 75.44 297 VAL A O 1
ATOM 2370 N N . GLY A 1 298 ? -17.196 -9.914 27.919 1.00 84.06 298 GLY A N 1
ATOM 2371 C CA . GLY A 1 298 ? -18.282 -8.994 27.599 1.00 84.06 298 GLY A CA 1
ATOM 2372 C C . GLY A 1 298 ? -19.065 -9.374 26.334 1.00 84.06 298 GLY A C 1
ATOM 2373 O O . GLY A 1 298 ? -18.635 -10.247 25.566 1.00 84.06 298 GLY A O 1
ATOM 2374 N N . PRO A 1 299 ? -20.220 -8.727 26.095 1.00 87.62 299 PRO A N 1
ATOM 2375 C CA . PRO A 1 299 ? -21.044 -8.951 24.911 1.00 87.62 299 PRO A CA 1
ATOM 2376 C C . PRO A 1 299 ? -20.311 -8.785 23.573 1.00 87.62 299 PRO A C 1
ATOM 2378 O O . PRO A 1 299 ? -20.611 -9.529 22.636 1.00 87.62 299 PRO A O 1
ATOM 2381 N N . SER A 1 300 ? -19.399 -7.818 23.452 1.00 88.44 300 SER A N 1
ATOM 2382 C CA . SER A 1 300 ? -18.601 -7.580 22.243 1.00 88.44 300 SER A CA 1
ATOM 2383 C C . SER A 1 300 ? -17.639 -8.733 21.991 1.00 88.44 300 SER A C 1
ATOM 2385 O O . SER A 1 300 ? -17.604 -9.275 20.887 1.00 88.44 300 SER A O 1
ATOM 2387 N N . ARG A 1 301 ? -16.930 -9.184 23.033 1.00 87.19 301 ARG A N 1
ATOM 2388 C CA . ARG A 1 301 ? -15.992 -10.309 22.928 1.00 87.19 301 ARG A CA 1
ATOM 2389 C C . ARG A 1 301 ? -16.685 -11.602 22.514 1.00 87.19 301 ARG A C 1
ATOM 2391 O O . ARG A 1 301 ? -16.189 -12.287 21.626 1.00 87.19 301 ARG A O 1
ATOM 2398 N N . LEU A 1 302 ? -17.838 -11.918 23.111 1.00 90.88 302 LEU A N 1
ATOM 2399 C CA . LEU A 1 302 ? -18.597 -13.104 22.705 1.00 90.88 302 LEU A CA 1
ATOM 2400 C C . LEU A 1 302 ? -19.076 -13.015 21.254 1.00 90.88 302 LEU A C 1
ATOM 2402 O O . LEU A 1 302 ? -19.051 -14.023 20.562 1.00 90.88 302 LEU A O 1
ATOM 2406 N N . ALA A 1 303 ? -19.451 -11.830 20.764 1.00 92.69 303 ALA A N 1
ATOM 2407 C CA . ALA A 1 303 ? -19.807 -11.687 19.353 1.00 92.69 303 ALA A CA 1
ATOM 2408 C C . ALA A 1 303 ? -18.615 -11.867 18.413 1.00 92.69 303 ALA A C 1
ATOM 2410 O O . ALA A 1 303 ? -18.781 -12.483 17.367 1.00 92.69 303 ALA A O 1
ATOM 2411 N N . TRP A 1 304 ? -17.428 -11.371 18.770 1.00 92.81 304 TRP A N 1
ATOM 2412 C CA . TRP A 1 304 ? -16.211 -11.636 17.997 1.00 92.81 304 TRP A CA 1
ATOM 2413 C C . TRP A 1 304 ? -15.875 -13.131 17.960 1.00 92.81 304 TRP A C 1
ATOM 2415 O O . TRP A 1 304 ? -15.605 -13.660 16.885 1.00 92.81 304 TRP A O 1
ATOM 2425 N N . MET A 1 305 ? -15.965 -13.825 19.101 1.00 93.38 305 MET A N 1
ATOM 2426 C CA . MET A 1 305 ? -15.777 -15.281 19.159 1.00 93.38 305 MET A CA 1
ATOM 2427 C C . MET A 1 305 ? -16.794 -16.019 18.283 1.00 93.38 305 MET A C 1
ATOM 2429 O O . MET A 1 305 ? -16.402 -16.876 17.499 1.00 93.38 305 MET A O 1
ATOM 2433 N N . GLU A 1 306 ? -18.075 -15.658 18.375 1.00 94.88 306 GLU A N 1
ATOM 2434 C CA . GLU A 1 306 ? -19.144 -16.239 17.555 1.00 94.88 306 GLU A CA 1
ATOM 2435 C C . GLU A 1 306 ? -18.897 -16.016 16.058 1.00 94.88 306 GLU A C 1
ATOM 2437 O O . GLU A 1 306 ? -18.974 -16.955 15.273 1.00 94.88 306 GLU A O 1
ATOM 2442 N N . ALA A 1 307 ? -18.537 -14.794 15.652 1.00 95.75 307 ALA A N 1
ATOM 2443 C CA . ALA A 1 307 ? -18.272 -14.471 14.252 1.00 95.75 307 ALA A CA 1
ATOM 2444 C C . ALA A 1 307 ? -17.084 -15.272 13.692 1.00 95.75 307 ALA A C 1
ATOM 2446 O O . ALA A 1 307 ? -17.165 -15.806 12.586 1.00 95.75 307 ALA A O 1
ATOM 2447 N N . MET A 1 308 ? -15.998 -15.397 14.462 1.00 95.56 308 MET A N 1
ATOM 2448 C CA . MET A 1 308 ? -14.825 -16.176 14.055 1.00 95.56 308 MET A CA 1
ATOM 2449 C C . MET A 1 308 ? -15.108 -17.685 14.019 1.00 95.56 308 MET A C 1
ATOM 2451 O O . MET A 1 308 ? -14.653 -18.368 13.103 1.00 95.56 308 MET A O 1
ATOM 2455 N N . LEU A 1 309 ? -15.874 -18.218 14.978 1.00 96.56 309 LEU A N 1
ATOM 2456 C CA . LEU A 1 309 ? -16.299 -19.622 14.952 1.00 96.56 309 LEU A CA 1
ATOM 2457 C C . LEU A 1 309 ? -17.215 -19.897 13.759 1.00 96.56 309 LEU A C 1
ATOM 2459 O O . LEU A 1 309 ? -16.990 -20.869 13.041 1.00 96.56 309 LEU A O 1
ATOM 2463 N N . SER A 1 310 ? -18.176 -19.010 13.490 1.00 95.25 310 SER A N 1
ATOM 2464 C CA . SER A 1 310 ? -19.096 -19.171 12.366 1.00 95.25 310 SER A CA 1
ATOM 2465 C C . SER A 1 310 ? -18.400 -19.044 11.008 1.00 95.25 310 SER A C 1
ATOM 2467 O O . SER A 1 310 ? -18.752 -19.736 10.052 1.00 95.25 310 SER A O 1
ATOM 2469 N N . ALA A 1 311 ? -17.323 -18.257 10.911 1.00 96.50 311 ALA A N 1
ATOM 2470 C CA . ALA A 1 311 ? -16.476 -18.245 9.720 1.00 96.50 311 ALA A CA 1
ATOM 2471 C C . ALA A 1 311 ? -15.883 -19.633 9.400 1.00 96.50 311 ALA A C 1
ATOM 2473 O O . ALA A 1 311 ? -15.702 -19.953 8.224 1.00 96.50 311 ALA A O 1
ATOM 2474 N N . LEU A 1 312 ? -15.648 -20.481 10.407 1.00 95.88 312 LEU A N 1
ATOM 2475 C CA . LEU A 1 312 ? -15.168 -21.861 10.264 1.00 95.88 312 LEU A CA 1
ATOM 2476 C C . LEU A 1 312 ? -16.299 -22.896 10.103 1.00 95.88 312 LEU A C 1
ATOM 2478 O O . LEU A 1 312 ? -16.021 -24.099 10.008 1.00 95.88 312 LEU A O 1
ATOM 2482 N N . ASP A 1 313 ? -17.564 -22.476 10.049 1.00 92.62 313 ASP A N 1
ATOM 2483 C CA . ASP A 1 313 ? -18.682 -23.395 9.841 1.00 92.62 313 ASP A CA 1
ATOM 2484 C C . ASP A 1 313 ? -18.627 -24.059 8.463 1.00 92.62 313 ASP A C 1
ATOM 2486 O O . ASP A 1 313 ? -18.267 -23.454 7.448 1.00 92.62 313 ASP A O 1
ATOM 2490 N N . GLY A 1 314 ? -19.002 -25.340 8.438 1.00 90.38 314 GLY A N 1
ATOM 2491 C CA . GLY A 1 314 ? -18.946 -26.188 7.245 1.00 90.38 314 GLY A CA 1
ATOM 2492 C C . GLY A 1 314 ? -17.571 -26.804 6.967 1.00 90.38 314 GLY A C 1
ATOM 2493 O O . GLY A 1 314 ? -17.459 -27.631 6.065 1.00 90.38 314 GLY A O 1
ATOM 2494 N N . THR A 1 315 ? -16.539 -26.455 7.740 1.00 95.75 315 THR A N 1
ATOM 2495 C CA . THR A 1 315 ? -15.242 -27.145 7.685 1.00 95.75 315 THR A CA 1
ATOM 2496 C C . THR A 1 315 ? -15.305 -28.497 8.419 1.00 95.75 315 THR A C 1
ATOM 2498 O O . THR A 1 315 ? -16.105 -28.656 9.343 1.00 95.75 315 THR A O 1
ATOM 2501 N N . PRO A 1 316 ? -14.455 -29.480 8.060 1.00 96.88 316 PRO A N 1
ATOM 2502 C CA . PRO A 1 316 ? -14.362 -30.770 8.752 1.00 96.88 316 PRO A CA 1
ATOM 2503 C C . PRO A 1 316 ? -13.659 -30.688 10.122 1.00 96.88 316 PRO A C 1
ATOM 2505 O O . PRO A 1 316 ? -13.430 -31.715 10.760 1.00 96.88 316 PRO A O 1
ATOM 2508 N N . LEU A 1 317 ? -13.283 -29.489 10.582 1.00 96.81 317 LEU A N 1
ATOM 2509 C CA . LEU A 1 317 ? -12.604 -29.302 11.860 1.00 96.81 317 LEU A CA 1
ATOM 2510 C C . LEU A 1 317 ? -13.538 -29.609 13.032 1.00 96.81 317 LEU A C 1
ATOM 2512 O O . LEU A 1 317 ? -14.704 -29.217 13.051 1.00 96.81 317 LEU A O 1
ATOM 2516 N N . THR A 1 318 ? -12.987 -30.249 14.060 1.00 96.69 318 THR A N 1
ATOM 2517 C CA . THR A 1 318 ? -13.676 -30.419 15.344 1.00 96.69 318 THR A CA 1
ATOM 2518 C C . THR A 1 318 ? -13.841 -29.076 16.057 1.00 96.69 318 THR A C 1
ATOM 2520 O O . THR A 1 318 ? -13.021 -28.172 15.900 1.00 96.69 318 THR A O 1
ATOM 2523 N N . GLU A 1 319 ? -14.843 -28.960 16.928 1.00 95.12 319 GLU A N 1
ATOM 2524 C CA . GLU A 1 319 ? -15.073 -27.736 17.713 1.00 95.12 319 GLU A CA 1
ATOM 2525 C C . GLU A 1 319 ? -13.852 -27.327 18.554 1.00 95.12 319 GLU A C 1
ATOM 2527 O O . GLU A 1 319 ? -13.530 -26.147 18.667 1.00 95.12 319 GLU A O 1
ATOM 2532 N N . HIS A 1 320 ? -13.095 -28.299 19.074 1.00 94.62 320 HIS A N 1
ATOM 2533 C CA . HIS A 1 320 ? -11.852 -28.020 19.793 1.00 94.62 320 HIS A CA 1
ATOM 2534 C C . HIS A 1 320 ? -10.781 -27.394 18.884 1.00 94.62 320 HIS A C 1
ATOM 2536 O O . HIS A 1 320 ? -10.103 -26.451 19.289 1.00 94.62 320 HIS A O 1
ATOM 2542 N N . GLN A 1 321 ? -10.652 -27.878 17.644 1.00 96.44 321 GLN A N 1
ATOM 2543 C CA . GLN A 1 321 ? -9.734 -27.301 16.660 1.00 96.44 321 GLN A CA 1
ATOM 2544 C C . GLN A 1 321 ? -10.173 -25.901 16.229 1.00 96.44 321 GLN A C 1
ATOM 2546 O O . GLN A 1 321 ? -9.318 -25.029 16.108 1.00 96.44 321 GLN A O 1
ATOM 2551 N N . LYS A 1 322 ? -11.479 -25.660 16.049 1.00 97.25 322 LYS A N 1
ATOM 2552 C CA . LYS A 1 322 ? -12.002 -24.325 15.721 1.00 97.25 322 LYS A CA 1
ATOM 2553 C C . LYS A 1 322 ? -11.689 -23.313 16.825 1.00 97.25 322 LYS A C 1
ATOM 2555 O O . LYS A 1 322 ? -11.141 -22.254 16.539 1.00 97.25 322 LYS A O 1
ATOM 2560 N N . VAL A 1 323 ? -11.955 -23.663 18.088 1.00 96.25 323 VAL A N 1
ATOM 2561 C CA . VAL A 1 323 ? -11.620 -22.812 19.246 1.00 96.25 323 VAL A CA 1
ATOM 2562 C C . VAL A 1 323 ? -10.111 -22.569 19.338 1.00 96.25 323 VAL A C 1
ATOM 2564 O O . VAL A 1 323 ? -9.688 -21.437 19.563 1.00 96.25 323 VAL A O 1
ATOM 2567 N N . GLY A 1 324 ? -9.293 -23.605 19.122 1.00 95.19 324 GLY A N 1
ATOM 2568 C CA . GLY A 1 324 ? -7.836 -23.468 19.084 1.00 95.19 324 GLY A CA 1
ATOM 2569 C C . GLY A 1 324 ? -7.356 -22.528 17.974 1.00 95.19 324 GLY A C 1
ATOM 2570 O O . GLY A 1 324 ? -6.511 -21.673 18.225 1.00 95.19 324 GLY A O 1
ATOM 2571 N N . ALA A 1 325 ? -7.931 -22.635 16.775 1.00 96.25 325 ALA A N 1
ATOM 2572 C CA . ALA A 1 325 ? -7.603 -21.794 15.627 1.00 96.25 325 ALA A CA 1
ATOM 2573 C C . ALA A 1 325 ? -7.902 -20.311 15.889 1.00 96.25 325 ALA A C 1
ATOM 2575 O O . ALA A 1 325 ? -7.019 -19.469 15.731 1.00 96.25 325 ALA A O 1
ATOM 2576 N N . ILE A 1 326 ? -9.116 -19.987 16.351 1.00 94.94 326 ILE A N 1
ATOM 2577 C CA . ILE A 1 326 ? -9.483 -18.592 16.640 1.00 94.94 326 ILE A CA 1
ATOM 2578 C C . ILE A 1 326 ? -8.703 -18.032 17.838 1.00 94.94 326 ILE A C 1
ATOM 2580 O O . ILE A 1 326 ? -8.387 -16.846 17.866 1.00 94.94 326 ILE A O 1
ATOM 2584 N N . GLY A 1 327 ? -8.345 -18.885 18.805 1.00 92.38 327 GLY A N 1
ATOM 2585 C CA . GLY A 1 327 ? -7.500 -18.512 19.936 1.00 92.38 327 GLY A CA 1
ATOM 2586 C C . GLY A 1 327 ? -6.085 -18.141 19.498 1.00 92.38 327 GLY A C 1
ATOM 2587 O O . GLY A 1 327 ? -5.575 -17.111 19.926 1.00 92.38 327 GLY A O 1
ATOM 2588 N N . LEU A 1 328 ? -5.480 -18.931 18.604 1.00 94.62 328 LEU A N 1
ATOM 2589 C CA . LEU A 1 328 ? -4.159 -18.638 18.038 1.00 94.62 328 LEU A CA 1
ATOM 2590 C C . LEU A 1 328 ? -4.151 -17.330 17.246 1.00 94.62 328 LEU A C 1
ATOM 2592 O O . LEU A 1 328 ? -3.238 -16.529 17.425 1.00 94.62 328 LEU A O 1
ATOM 2596 N N . LEU A 1 329 ? -5.175 -17.095 16.420 1.00 93.62 329 LEU A N 1
ATOM 2597 C CA . LEU A 1 329 ? -5.323 -15.834 15.691 1.00 93.62 329 LEU A CA 1
ATOM 2598 C C . LEU A 1 329 ? -5.430 -14.646 16.655 1.00 93.62 329 LEU A C 1
ATOM 2600 O O . LEU A 1 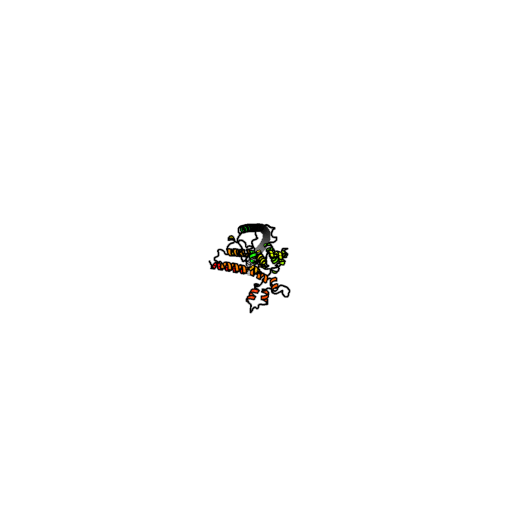329 ? -4.666 -13.692 16.532 1.00 93.62 329 LEU A O 1
ATOM 2604 N N . ALA A 1 330 ? -6.311 -14.731 17.656 1.00 88.44 330 ALA A N 1
ATOM 2605 C CA . ALA A 1 330 ? -6.491 -13.665 18.639 1.00 88.44 330 ALA A CA 1
ATOM 2606 C C . ALA A 1 330 ? -5.209 -13.377 19.441 1.00 88.44 330 ALA A C 1
ATOM 2608 O O . ALA A 1 330 ? -4.861 -12.214 19.641 1.00 88.44 330 ALA A O 1
ATOM 2609 N N . SER A 1 331 ? -4.490 -14.416 19.880 1.00 88.75 331 SER A N 1
ATOM 2610 C CA . SER A 1 331 ? -3.200 -14.264 20.562 1.00 88.75 331 SER A CA 1
ATOM 2611 C C . SER A 1 331 ? -2.156 -13.614 19.659 1.00 88.75 331 SER A C 1
ATOM 2613 O O . SER A 1 331 ? -1.522 -12.656 20.085 1.00 88.75 331 SER A O 1
ATOM 2615 N N . ASN A 1 332 ? -2.030 -14.067 18.407 1.00 89.94 332 ASN A N 1
ATOM 2616 C CA . ASN A 1 332 ? -1.079 -13.508 17.448 1.00 89.94 332 ASN A CA 1
ATOM 2617 C C . ASN A 1 332 ? -1.311 -12.010 17.206 1.00 89.94 332 ASN A C 1
ATOM 2619 O O . ASN A 1 332 ? -0.361 -11.232 17.211 1.00 89.94 332 ASN A O 1
ATOM 2623 N N . THR A 1 333 ? -2.567 -11.588 17.030 1.00 86.31 333 THR A N 1
ATOM 2624 C CA . THR A 1 333 ? -2.892 -10.170 16.817 1.00 86.31 333 THR A CA 1
ATOM 2625 C C . THR A 1 333 ? -2.582 -9.321 18.052 1.00 86.31 333 THR A C 1
ATOM 2627 O O . THR A 1 333 ? -2.018 -8.237 17.926 1.00 86.31 333 THR A O 1
ATOM 2630 N N . LEU A 1 334 ? -2.908 -9.807 19.256 1.00 84.25 334 LEU A N 1
ATOM 2631 C CA . LEU A 1 334 ? -2.608 -9.086 20.498 1.00 84.25 334 LEU A CA 1
ATOM 2632 C C . LEU A 1 334 ? -1.102 -8.997 20.773 1.00 84.25 334 LEU A C 1
ATOM 2634 O O . LEU A 1 334 ? -0.618 -7.941 21.182 1.00 84.25 334 LEU A O 1
ATOM 2638 N N . ASP A 1 335 ? -0.361 -10.082 20.540 1.00 85.19 335 ASP A N 1
ATOM 2639 C CA . ASP A 1 335 ? 1.086 -10.109 20.748 1.00 85.19 335 ASP A CA 1
ATOM 2640 C C . ASP A 1 335 ? 1.821 -9.178 19.786 1.00 85.19 335 ASP A C 1
ATOM 2642 O O . ASP A 1 335 ? 2.748 -8.497 20.214 1.00 85.19 335 ASP A O 1
ATOM 2646 N N . GLN A 1 336 ? 1.392 -9.079 18.526 1.00 81.75 336 GLN A N 1
ATOM 2647 C CA . GLN A 1 336 ? 1.995 -8.147 17.569 1.00 81.75 336 GLN A CA 1
ATOM 2648 C C . GLN A 1 336 ? 1.887 -6.692 18.012 1.00 81.75 336 GLN A C 1
ATOM 2650 O O . GLN A 1 336 ? 2.876 -5.966 17.972 1.00 81.75 336 GLN A O 1
ATOM 2655 N N . LEU A 1 337 ? 0.719 -6.275 18.499 1.00 80.75 337 LEU A N 1
ATOM 2656 C CA . LEU A 1 337 ? 0.523 -4.913 18.995 1.00 80.75 337 LEU A CA 1
ATOM 2657 C C . LEU A 1 337 ? 1.383 -4.638 20.225 1.00 80.75 337 LEU A C 1
ATOM 2659 O O . LEU A 1 337 ? 2.033 -3.599 20.313 1.00 80.75 337 LEU A O 1
ATOM 2663 N N . ARG A 1 338 ? 1.420 -5.596 21.159 1.00 81.62 338 ARG A N 1
ATOM 2664 C CA . ARG A 1 338 ? 2.235 -5.492 22.370 1.00 81.62 338 ARG A CA 1
ATOM 2665 C C . ARG A 1 338 ? 3.722 -5.389 22.033 1.00 81.62 338 ARG A C 1
ATOM 2667 O O . ARG A 1 338 ? 4.407 -4.523 22.567 1.00 81.62 338 ARG A O 1
ATOM 2674 N N . ILE A 1 339 ? 4.214 -6.257 21.150 1.00 81.94 339 ILE A N 1
ATOM 2675 C CA . ILE A 1 339 ? 5.617 -6.278 20.723 1.00 81.94 339 ILE A CA 1
ATOM 2676 C C . ILE A 1 339 ? 5.956 -5.002 19.945 1.00 81.94 339 ILE A C 1
ATOM 2678 O O . ILE A 1 339 ? 7.002 -4.412 20.199 1.00 81.94 339 ILE A O 1
ATOM 2682 N N . GLY A 1 340 ? 5.072 -4.538 19.059 1.00 78.81 340 GLY A N 1
ATOM 2683 C CA . GLY A 1 340 ? 5.254 -3.286 18.323 1.00 78.81 340 GLY A CA 1
ATOM 2684 C C . GLY A 1 340 ? 5.405 -2.078 19.253 1.00 78.81 340 GLY A C 1
ATOM 2685 O O . GLY A 1 340 ? 6.333 -1.286 19.090 1.00 78.81 340 GLY A O 1
ATOM 2686 N N . GLU A 1 341 ? 4.566 -1.968 20.289 1.00 77.38 341 GLU A N 1
ATOM 2687 C CA . GLU A 1 341 ? 4.721 -0.922 21.308 1.00 77.38 341 GLU A CA 1
ATOM 2688 C C . GLU A 1 341 ? 6.016 -1.071 22.116 1.00 77.38 341 GLU A C 1
ATOM 2690 O O . GLU A 1 341 ? 6.734 -0.087 22.305 1.00 77.38 341 GLU A O 1
ATOM 2695 N N . GLU A 1 342 ? 6.325 -2.279 22.601 1.00 79.50 342 GLU A N 1
ATOM 2696 C CA . GLU A 1 342 ? 7.524 -2.551 23.408 1.00 79.50 342 GLU A CA 1
ATOM 2697 C C . GLU A 1 342 ? 8.820 -2.246 22.639 1.00 79.50 342 GLU A C 1
ATOM 2699 O O . GLU A 1 342 ? 9.778 -1.737 23.226 1.00 79.50 342 GLU A O 1
ATOM 2704 N N . LEU A 1 343 ? 8.840 -2.512 21.330 1.00 79.19 343 LEU A N 1
ATOM 2705 C CA . LEU A 1 343 ? 9.992 -2.288 20.455 1.00 79.19 343 LEU A CA 1
ATOM 2706 C C . LEU A 1 343 ? 10.040 -0.882 19.837 1.00 79.19 343 LEU A C 1
ATOM 2708 O O . LEU A 1 343 ? 11.086 -0.491 19.317 1.00 79.19 343 LEU A O 1
ATOM 2712 N N . SER A 1 344 ? 8.980 -0.078 19.948 1.00 79.94 344 SER A N 1
ATOM 2713 C CA . SER A 1 344 ? 9.023 1.346 19.579 1.00 79.94 344 SER A CA 1
ATOM 2714 C C . SER A 1 344 ? 10.115 2.096 20.358 1.00 79.94 344 SER A C 1
ATOM 2716 O O . SER A 1 344 ? 10.487 1.699 21.464 1.00 79.94 344 SER A O 1
ATOM 2718 N N . GLY A 1 345 ? 10.643 3.209 19.845 1.00 78.06 345 GLY A N 1
ATOM 2719 C CA . GLY A 1 345 ? 11.650 4.003 20.561 1.00 78.06 345 GLY A CA 1
ATOM 2720 C C . GLY A 1 345 ? 11.168 4.489 21.924 1.00 78.06 345 GLY A C 1
ATOM 2721 O O . GLY A 1 345 ? 11.942 4.477 22.883 1.00 78.06 345 GLY A O 1
ATOM 2722 N N . THR A 1 346 ? 9.882 4.824 22.055 1.00 80.38 346 THR A N 1
ATOM 2723 C CA . THR A 1 346 ? 9.254 5.147 23.347 1.00 80.38 346 THR A CA 1
ATOM 2724 C C . THR A 1 346 ? 9.256 3.939 24.286 1.00 80.38 346 THR A C 1
ATOM 2726 O O . THR A 1 346 ? 9.666 4.066 25.442 1.00 80.38 346 THR A O 1
ATOM 2729 N N . GLY A 1 347 ? 8.848 2.763 23.795 1.00 80.81 347 GLY A N 1
ATOM 2730 C CA . GLY A 1 347 ? 8.836 1.514 24.562 1.00 80.81 347 GLY A CA 1
ATOM 2731 C C . GLY A 1 347 ? 10.230 1.111 25.037 1.00 80.81 347 GLY A C 1
ATOM 2732 O O . GLY A 1 347 ? 10.447 0.878 26.229 1.00 80.81 347 GLY A O 1
ATOM 2733 N N . ARG A 1 348 ? 11.214 1.151 24.136 1.00 85.00 348 ARG A N 1
ATOM 2734 C CA . ARG A 1 348 ? 12.612 0.855 24.460 1.00 85.00 348 ARG A CA 1
ATOM 2735 C C . ARG A 1 348 ? 13.194 1.872 25.442 1.00 85.00 348 ARG A C 1
ATOM 2737 O O . ARG A 1 348 ? 13.847 1.475 26.405 1.00 85.00 348 ARG A O 1
ATOM 2744 N N . THR A 1 349 ? 12.906 3.164 25.273 1.00 84.94 349 THR A N 1
ATOM 2745 C CA . THR A 1 349 ? 13.333 4.206 26.226 1.00 84.94 349 THR A CA 1
ATOM 2746 C C . THR A 1 349 ? 12.754 3.966 27.619 1.00 84.94 349 THR A C 1
ATOM 2748 O O . THR A 1 349 ? 13.460 4.114 28.614 1.00 84.94 349 THR A O 1
ATOM 2751 N N . ALA A 1 350 ? 11.488 3.552 27.715 1.00 82.62 350 ALA A N 1
ATOM 2752 C CA . ALA A 1 350 ? 10.872 3.211 28.994 1.00 82.62 350 ALA A CA 1
ATOM 2753 C C . ALA A 1 350 ? 11.516 1.972 29.647 1.00 82.62 350 ALA A C 1
ATOM 2755 O O . ALA A 1 350 ? 11.631 1.920 30.871 1.00 82.62 350 ALA A O 1
ATOM 2756 N N . ALA A 1 351 ? 11.945 0.990 28.848 1.00 83.56 351 ALA A N 1
ATOM 2757 C CA . ALA A 1 351 ? 12.516 -0.261 29.341 1.00 83.56 351 ALA A CA 1
ATOM 2758 C C . ALA A 1 351 ? 13.974 -0.133 29.811 1.00 83.56 351 ALA A C 1
ATOM 2760 O O . ALA A 1 351 ? 14.328 -0.674 30.860 1.00 83.56 351 ALA A O 1
ATOM 2761 N N . VAL A 1 352 ? 14.828 0.555 29.044 1.00 86.50 352 VAL A N 1
ATOM 2762 C CA . VAL A 1 352 ? 16.285 0.593 29.296 1.00 86.50 352 VAL A CA 1
ATOM 2763 C C . VAL A 1 352 ? 16.856 2.000 29.488 1.00 86.50 352 VAL A C 1
ATOM 2765 O O . VAL A 1 352 ? 18.052 2.146 29.735 1.00 86.50 352 VAL A O 1
ATOM 2768 N N . GLY A 1 353 ? 16.015 3.034 29.433 1.00 87.06 353 GLY A N 1
ATOM 2769 C CA . GLY A 1 353 ? 16.437 4.432 29.476 1.00 87.06 353 GLY A CA 1
ATOM 2770 C C . GLY A 1 353 ? 16.869 4.970 28.111 1.00 87.06 353 GLY A C 1
ATOM 2771 O O . GLY A 1 353 ? 16.769 4.299 27.084 1.00 87.06 353 GLY A O 1
ATOM 2772 N N . THR A 1 354 ? 17.339 6.216 28.100 1.00 87.19 354 THR A N 1
ATOM 2773 C CA . THR A 1 354 ? 17.835 6.888 26.892 1.00 87.19 354 THR A CA 1
ATOM 2774 C C . THR A 1 354 ? 19.251 6.441 26.543 1.00 87.19 354 THR A C 1
ATOM 2776 O O . THR A 1 354 ? 20.046 6.099 27.424 1.00 87.19 354 THR A O 1
ATOM 2779 N N . ALA A 1 355 ? 19.604 6.535 25.263 1.00 84.69 355 ALA A N 1
ATOM 2780 C CA . ALA A 1 355 ? 20.988 6.435 24.824 1.00 84.69 355 ALA A CA 1
ATOM 2781 C C . ALA A 1 355 ? 21.847 7.582 25.396 1.00 84.69 355 ALA A C 1
ATOM 2783 O O . ALA A 1 355 ? 21.349 8.561 25.960 1.00 84.69 355 ALA A O 1
ATOM 2784 N N . GLY A 1 356 ? 23.171 7.462 25.250 1.00 81.25 356 GLY A N 1
ATOM 2785 C CA . GLY A 1 356 ? 24.131 8.440 25.777 1.00 81.25 356 GLY A CA 1
ATOM 2786 C C . GLY A 1 356 ? 24.012 9.847 25.174 1.00 81.25 356 GLY A C 1
ATOM 2787 O O . GLY A 1 356 ? 24.499 10.802 25.772 1.00 81.25 356 GLY A O 1
ATOM 2788 N N . ASP A 1 357 ? 23.358 9.984 24.022 1.00 84.62 357 ASP A N 1
ATOM 2789 C CA . ASP A 1 357 ? 23.058 11.252 23.347 1.00 84.62 357 ASP A CA 1
ATOM 2790 C C . ASP A 1 357 ? 21.681 11.837 23.722 1.00 84.62 357 ASP A C 1
ATOM 2792 O O . ASP A 1 357 ? 21.308 12.902 23.230 1.00 84.62 357 ASP A O 1
ATOM 2796 N N . GLY A 1 358 ? 20.935 11.172 24.612 1.00 83.69 358 GLY A N 1
ATOM 2797 C CA . GLY A 1 358 ? 19.582 11.562 25.009 1.00 83.69 358 GLY A CA 1
ATOM 2798 C C . GLY A 1 358 ? 18.483 11.125 24.035 1.00 83.69 358 GLY A C 1
ATOM 2799 O O . GLY A 1 358 ? 17.319 11.436 24.283 1.00 83.69 358 GLY A O 1
ATOM 2800 N N . GLY A 1 359 ? 18.827 10.414 22.956 1.00 83.75 359 GLY A N 1
ATOM 2801 C CA . GLY A 1 359 ? 17.875 9.795 22.036 1.00 83.75 359 GLY A CA 1
ATOM 2802 C C . GLY A 1 359 ? 17.328 8.453 22.543 1.00 83.75 359 GLY A C 1
ATOM 2803 O O . GLY A 1 359 ? 17.731 7.971 23.612 1.00 83.75 359 GLY A O 1
ATOM 2804 N N . PRO A 1 360 ? 16.406 7.825 21.788 1.00 83.69 360 PRO A N 1
ATOM 2805 C CA . PRO A 1 360 ? 15.981 6.464 22.081 1.00 83.69 360 PRO A CA 1
ATOM 2806 C C . PRO A 1 360 ? 17.177 5.500 21.980 1.00 83.69 360 PRO A C 1
ATOM 2808 O O . PRO A 1 360 ? 18.119 5.752 21.224 1.00 83.69 360 PRO A O 1
ATOM 2811 N N . PRO A 1 361 ? 17.172 4.393 22.739 1.00 84.44 361 PRO A N 1
ATOM 2812 C CA . PRO A 1 361 ? 18.221 3.380 22.645 1.00 84.44 361 PRO A CA 1
ATOM 2813 C C . PRO A 1 361 ? 18.308 2.786 21.220 1.00 84.44 361 PRO A C 1
ATOM 2815 O O . PRO A 1 361 ? 17.342 2.887 20.461 1.00 84.44 361 PRO A O 1
ATOM 2818 N N . PRO A 1 362 ? 19.436 2.155 20.833 1.00 85.44 362 PRO A N 1
ATOM 2819 C CA . PRO A 1 362 ? 19.579 1.495 19.530 1.00 85.44 362 PRO A CA 1
ATOM 2820 C C . PRO A 1 362 ? 18.573 0.358 19.326 1.00 85.44 362 PRO A C 1
ATOM 2822 O O . PRO A 1 362 ? 18.069 -0.219 20.297 1.00 85.44 362 PRO A O 1
ATOM 2825 N N . ASP A 1 363 ? 18.247 0.052 18.069 1.00 85.88 363 ASP A N 1
ATOM 2826 C CA . ASP A 1 363 ? 17.332 -1.047 17.741 1.00 85.88 363 ASP A CA 1
ATOM 2827 C C . ASP A 1 363 ? 17.987 -2.408 18.002 1.00 85.88 363 ASP A C 1
ATOM 2829 O O . ASP A 1 363 ? 19.213 -2.528 18.093 1.00 85.88 363 ASP A O 1
ATOM 2833 N N . LEU A 1 364 ? 17.177 -3.456 18.143 1.00 84.50 364 LEU A N 1
ATOM 2834 C CA . LEU A 1 364 ? 17.661 -4.804 18.408 1.00 84.50 364 LEU A CA 1
ATOM 2835 C C . LEU A 1 364 ? 18.625 -5.272 17.310 1.00 84.50 364 LEU A C 1
ATOM 2837 O O . LEU A 1 364 ? 19.659 -5.857 17.629 1.00 84.50 364 LEU A O 1
ATOM 2841 N N . GLY A 1 365 ? 18.339 -4.975 16.038 1.00 87.44 365 GLY A N 1
ATOM 2842 C CA . GLY A 1 365 ? 19.253 -5.260 14.927 1.00 87.44 365 GLY A CA 1
ATOM 2843 C C . GLY A 1 365 ? 20.630 -4.597 15.075 1.00 87.44 365 GLY A C 1
ATOM 2844 O O . GLY A 1 365 ? 21.655 -5.247 14.836 1.00 87.44 365 GLY A O 1
ATOM 2845 N N . ASP A 1 366 ? 20.675 -3.347 15.543 1.00 87.69 366 ASP A N 1
ATOM 2846 C CA . ASP A 1 366 ? 21.927 -2.619 15.786 1.00 87.69 366 ASP A CA 1
ATOM 2847 C C . ASP A 1 366 ? 22.694 -3.224 16.963 1.00 87.69 366 ASP A C 1
ATOM 2849 O O . ASP A 1 366 ? 23.896 -3.485 16.869 1.00 87.69 366 ASP A O 1
ATOM 2853 N N . LEU A 1 367 ? 21.993 -3.515 18.063 1.00 88.38 367 LEU A N 1
ATOM 2854 C CA . LEU A 1 367 ? 22.579 -4.159 19.238 1.00 88.38 367 LEU A CA 1
ATOM 2855 C C . LEU A 1 367 ? 23.151 -5.533 18.893 1.00 88.38 367 LEU A C 1
ATOM 2857 O O . LEU A 1 367 ? 24.264 -5.848 19.307 1.00 88.38 367 LEU A O 1
ATOM 2861 N N . ILE A 1 368 ? 22.435 -6.332 18.103 1.00 90.88 368 ILE A N 1
ATOM 2862 C CA . ILE A 1 368 ? 22.922 -7.623 17.612 1.00 90.88 368 ILE A CA 1
ATOM 2863 C C . ILE A 1 368 ? 24.194 -7.432 16.788 1.00 90.88 368 ILE A C 1
ATOM 2865 O O . ILE A 1 368 ? 25.163 -8.156 16.993 1.00 90.88 368 ILE A O 1
ATOM 2869 N N . THR A 1 369 ? 24.218 -6.452 15.888 1.00 87.75 369 THR A N 1
ATOM 2870 C CA . THR A 1 369 ? 25.385 -6.192 15.034 1.00 87.75 369 THR A CA 1
ATOM 2871 C C . THR A 1 369 ? 26.623 -5.805 15.850 1.00 87.75 369 THR A C 1
ATOM 2873 O O . THR A 1 369 ? 27.739 -6.162 15.479 1.00 87.75 369 THR A O 1
ATOM 2876 N N . VAL A 1 370 ? 26.438 -5.107 16.975 1.00 89.62 370 VAL A N 1
ATOM 2877 C CA . VAL A 1 370 ? 27.533 -4.676 17.859 1.00 89.62 370 VAL A CA 1
ATOM 2878 C C . VAL A 1 370 ? 27.960 -5.766 18.848 1.00 89.62 370 VAL A C 1
ATOM 2880 O O . VAL A 1 370 ? 29.150 -5.901 19.131 1.00 89.62 370 VAL A O 1
ATOM 2883 N N . LEU A 1 371 ? 27.009 -6.514 19.410 1.00 91.75 371 LEU A N 1
ATOM 2884 C CA . LEU A 1 371 ? 27.248 -7.421 20.538 1.00 91.75 371 LEU A CA 1
ATOM 2885 C C . LEU A 1 371 ? 27.481 -8.876 20.117 1.00 91.75 371 LEU A C 1
ATOM 2887 O O . LEU A 1 371 ? 28.119 -9.623 20.858 1.00 91.75 371 LEU A O 1
ATOM 2891 N N . ALA A 1 372 ? 26.958 -9.303 18.966 1.00 93.50 372 ALA A N 1
ATOM 2892 C CA . ALA A 1 372 ? 27.059 -10.687 18.523 1.00 93.50 372 ALA A CA 1
ATOM 2893 C C . ALA A 1 372 ? 28.381 -10.956 17.784 1.00 93.50 372 ALA A C 1
ATOM 2895 O O . ALA A 1 372 ? 28.852 -10.159 16.975 1.00 93.50 372 ALA A O 1
ATOM 2896 N N . SER A 1 373 ? 28.971 -12.124 18.031 1.00 94.06 373 SER A N 1
ATOM 2897 C CA . SER A 1 373 ? 30.193 -12.598 17.370 1.00 94.06 373 SER A CA 1
ATOM 2898 C C . SER A 1 373 ? 29.875 -13.549 16.208 1.00 94.06 373 SER A C 1
ATOM 2900 O O . SER A 1 373 ? 28.943 -14.349 16.284 1.00 94.06 373 SER A O 1
ATOM 2902 N N . ALA A 1 374 ? 30.661 -13.508 15.128 1.00 91.12 374 ALA A N 1
ATOM 2903 C CA . ALA A 1 374 ? 30.475 -14.409 13.983 1.00 91.12 374 ALA A CA 1
ATOM 2904 C C . ALA A 1 374 ? 30.750 -15.882 14.324 1.00 91.12 374 ALA A C 1
ATOM 2906 O O . ALA A 1 374 ? 30.118 -16.766 13.744 1.00 91.12 374 ALA A O 1
ATOM 2907 N N . ASP A 1 375 ? 31.651 -16.133 15.275 1.00 94.62 375 ASP A N 1
ATOM 2908 C CA . ASP A 1 375 ? 32.031 -17.484 15.687 1.00 94.62 375 ASP A CA 1
ATOM 2909 C C . ASP A 1 375 ? 30.941 -18.164 16.531 1.00 94.62 375 ASP A C 1
ATOM 2911 O O . ASP A 1 375 ? 30.698 -19.359 16.371 1.00 94.62 375 ASP A O 1
ATOM 2915 N N . GLU A 1 376 ? 30.243 -17.415 17.392 1.00 95.81 376 GLU A N 1
ATOM 2916 C CA . GLU A 1 376 ? 29.226 -17.981 18.294 1.00 95.81 376 GLU A CA 1
ATOM 2917 C C . GLU A 1 376 ? 27.792 -17.748 17.792 1.00 95.81 376 GLU A C 1
ATOM 2919 O O . GLU A 1 376 ? 26.906 -18.566 18.042 1.00 95.81 376 GLU A O 1
ATOM 2924 N N . HIS A 1 377 ? 27.548 -16.669 17.040 1.00 96.06 377 HIS A N 1
ATOM 2925 C CA . HIS A 1 377 ? 26.209 -16.222 16.635 1.00 96.06 377 HIS A CA 1
ATOM 2926 C C . HIS A 1 377 ? 26.036 -16.045 15.109 1.00 96.06 377 HIS A C 1
ATOM 2928 O O . HIS A 1 377 ? 25.404 -15.076 14.665 1.00 96.06 377 HIS A O 1
ATOM 2934 N N . PRO A 1 378 ? 26.516 -16.975 14.256 1.00 94.62 378 PRO A N 1
ATOM 2935 C CA . PRO A 1 378 ? 26.495 -16.784 12.805 1.00 94.62 378 PRO A CA 1
ATOM 2936 C C . PRO A 1 378 ? 25.077 -16.667 12.229 1.00 94.62 378 PRO A C 1
ATOM 2938 O O . PRO A 1 378 ? 24.859 -15.947 11.259 1.00 94.62 378 PRO A O 1
ATOM 2941 N N . ALA A 1 379 ? 24.088 -17.362 12.799 1.00 94.06 379 ALA A N 1
ATOM 2942 C CA . ALA A 1 379 ? 22.702 -17.275 12.335 1.00 94.06 379 ALA A CA 1
ATOM 2943 C C . ALA A 1 379 ? 22.049 -15.928 12.677 1.00 94.06 379 ALA A C 1
ATOM 2945 O O . ALA A 1 379 ? 21.330 -15.373 11.848 1.00 94.06 379 ALA A O 1
ATOM 2946 N N . LEU A 1 380 ? 22.341 -15.401 13.868 1.00 92.56 380 LEU A N 1
ATOM 2947 C CA . LEU A 1 380 ? 21.787 -14.145 14.363 1.00 92.56 380 LEU A CA 1
ATOM 2948 C C . LEU A 1 380 ? 22.286 -12.964 13.525 1.00 92.56 380 LEU A C 1
ATOM 2950 O O . LEU A 1 380 ? 21.488 -12.153 13.065 1.00 92.56 380 LEU A O 1
ATOM 2954 N N . LEU A 1 381 ? 23.590 -12.938 13.231 1.00 92.38 381 LEU A N 1
ATOM 2955 C CA . LEU A 1 381 ? 24.192 -11.922 12.367 1.00 92.38 381 LEU A CA 1
ATOM 2956 C C . LEU A 1 381 ? 23.683 -12.000 10.924 1.00 92.38 381 LEU A C 1
ATOM 2958 O O . LEU A 1 381 ? 23.447 -10.963 10.313 1.00 92.38 381 LEU A O 1
ATOM 2962 N N . ARG A 1 382 ? 23.452 -13.205 10.376 1.00 90.88 382 ARG A N 1
ATOM 2963 C CA . ARG A 1 382 ? 22.828 -13.341 9.045 1.00 90.88 382 ARG A CA 1
ATOM 2964 C C . ARG A 1 382 ? 21.429 -12.731 9.002 1.00 90.88 382 ARG A C 1
ATOM 2966 O O . ARG A 1 382 ? 21.107 -12.063 8.027 1.00 90.88 382 ARG A O 1
ATOM 2973 N N . ALA A 1 383 ? 20.615 -12.973 10.027 1.00 91.06 383 ALA A N 1
ATOM 2974 C CA . ALA A 1 383 ? 19.263 -12.430 10.111 1.00 91.06 383 ALA A CA 1
ATOM 2975 C C . ALA A 1 383 ? 19.275 -10.903 10.322 1.00 91.06 383 ALA A C 1
ATOM 2977 O O . ALA A 1 383 ? 18.577 -10.184 9.611 1.00 91.06 383 ALA A O 1
ATOM 2978 N N . ALA A 1 384 ? 20.129 -10.392 11.216 1.00 88.50 384 ALA A N 1
ATOM 2979 C CA . ALA A 1 384 ? 20.292 -8.953 11.431 1.00 88.50 384 ALA A CA 1
ATOM 2980 C C . ALA A 1 384 ? 20.782 -8.220 10.173 1.00 88.50 384 ALA A C 1
ATOM 2982 O O . ALA A 1 384 ? 20.236 -7.177 9.829 1.00 88.50 384 ALA A O 1
ATOM 2983 N N . ALA A 1 385 ? 21.727 -8.800 9.425 1.00 86.00 385 ALA A N 1
ATOM 2984 C CA . ALA A 1 385 ? 22.214 -8.233 8.165 1.00 86.00 385 ALA A CA 1
ATOM 2985 C C . ALA A 1 385 ? 21.129 -8.126 7.076 1.00 86.00 385 ALA A C 1
ATOM 2987 O O . ALA A 1 385 ? 21.288 -7.362 6.127 1.00 86.00 385 ALA A O 1
ATOM 2988 N N . GLN A 1 386 ? 20.039 -8.890 7.198 1.00 87.00 386 GLN A N 1
ATOM 2989 C CA . GLN A 1 386 ? 18.871 -8.823 6.313 1.00 87.00 386 GLN A CA 1
ATOM 2990 C C . GLN A 1 386 ? 17.760 -7.918 6.865 1.00 87.00 386 GLN A C 1
ATOM 2992 O O . GLN A 1 386 ? 16.690 -7.848 6.272 1.00 87.00 386 GLN A O 1
ATOM 2997 N N . GLY A 1 387 ? 17.989 -7.244 7.996 1.00 84.88 387 GLY A N 1
ATOM 2998 C CA . GLY A 1 387 ? 16.999 -6.381 8.636 1.00 84.88 387 GLY A CA 1
ATOM 2999 C C . GLY A 1 387 ? 15.889 -7.133 9.374 1.00 84.88 387 GLY A C 1
ATOM 3000 O O . GLY A 1 387 ? 14.908 -6.513 9.757 1.00 84.88 387 GLY A O 1
ATOM 3001 N N . ALA A 1 388 ? 16.027 -8.442 9.628 1.00 85.31 388 ALA A N 1
ATOM 3002 C CA . ALA A 1 388 ? 14.975 -9.251 10.266 1.00 85.31 388 ALA A CA 1
ATOM 3003 C C . ALA A 1 388 ? 14.686 -8.880 11.736 1.00 85.31 388 ALA A C 1
ATOM 3005 O O . ALA A 1 388 ? 13.709 -9.348 12.311 1.00 85.31 388 ALA A O 1
ATOM 3006 N N . PHE A 1 389 ? 15.552 -8.068 12.346 1.00 82.88 389 PHE A N 1
ATOM 3007 C CA . PHE A 1 389 ? 15.375 -7.493 13.683 1.00 82.88 389 PHE A CA 1
ATOM 3008 C C . PHE A 1 389 ? 15.227 -5.971 13.636 1.00 82.88 389 PHE A C 1
ATOM 3010 O O . PHE A 1 389 ? 15.498 -5.316 14.639 1.00 82.88 389 PHE A O 1
ATOM 3017 N N . SER A 1 390 ? 14.893 -5.421 12.464 1.00 74.50 390 SER A N 1
ATOM 3018 C CA . SER A 1 390 ? 14.601 -4.005 12.320 1.00 74.50 390 SER A CA 1
ATOM 3019 C C . SER A 1 390 ? 13.103 -3.776 12.447 1.00 74.50 390 SER A C 1
ATOM 3021 O O . SER A 1 390 ? 12.330 -4.341 11.674 1.00 74.50 390 SER A O 1
ATOM 3023 N N . PHE A 1 391 ? 12.710 -2.944 13.409 1.00 69.06 391 PHE A N 1
ATOM 3024 C CA . PHE A 1 391 ? 11.310 -2.595 13.673 1.00 69.06 391 PHE A CA 1
ATOM 3025 C C . PHE A 1 391 ? 11.106 -1.089 13.448 1.00 69.06 391 PHE A C 1
ATOM 3027 O O . PHE A 1 391 ? 11.018 -0.325 14.411 1.00 69.06 391 PHE A O 1
ATOM 3034 N N . PRO A 1 392 ? 11.135 -0.621 12.185 1.00 59.72 392 PRO A N 1
ATOM 3035 C CA . PRO A 1 392 ? 11.031 0.800 11.866 1.00 59.72 392 PRO A CA 1
ATOM 3036 C C . PRO A 1 392 ? 9.723 1.408 12.389 1.00 59.72 392 PRO A C 1
ATOM 3038 O O . PRO A 1 392 ? 8.641 0.914 12.089 1.00 59.72 392 PRO A O 1
ATOM 3041 N N . GLU A 1 393 ? 9.840 2.520 13.122 1.00 56.78 393 GLU A N 1
ATOM 3042 C CA . GLU A 1 393 ? 8.718 3.238 13.758 1.00 56.78 393 GLU A CA 1
ATOM 3043 C C . GLU A 1 393 ? 7.659 3.731 12.756 1.00 56.78 393 GLU A C 1
ATOM 3045 O O . GLU A 1 393 ? 6.492 3.855 13.113 1.00 56.78 393 GLU A O 1
ATOM 3050 N N . ASP A 1 394 ? 8.072 3.962 11.505 1.00 48.91 394 ASP A N 1
ATOM 3051 C CA . ASP A 1 394 ? 7.261 4.529 10.420 1.00 48.91 394 ASP A CA 1
ATOM 3052 C C . ASP A 1 394 ? 7.022 3.550 9.259 1.00 48.91 394 ASP A C 1
ATOM 3054 O O . ASP A 1 394 ? 6.584 3.965 8.179 1.00 48.91 394 ASP A O 1
ATOM 3058 N N . ALA A 1 395 ? 7.320 2.253 9.418 1.00 47.12 395 ALA A N 1
ATOM 3059 C CA . ALA A 1 395 ? 6.807 1.299 8.444 1.00 47.12 395 ALA A CA 1
ATOM 3060 C C . ALA A 1 395 ? 5.296 1.232 8.637 1.00 47.12 395 ALA A C 1
ATOM 3062 O O . ALA A 1 395 ? 4.797 0.526 9.507 1.00 47.12 395 ALA A O 1
ATOM 3063 N N . ALA A 1 396 ? 4.576 1.995 7.815 1.00 44.16 396 ALA A N 1
ATOM 3064 C CA . ALA A 1 396 ? 3.205 1.676 7.490 1.00 44.16 396 ALA A CA 1
ATOM 3065 C C . ALA A 1 396 ? 3.227 0.227 6.999 1.00 44.16 396 ALA A C 1
ATOM 3067 O O . ALA A 1 396 ? 3.602 -0.031 5.851 1.00 44.16 396 ALA A O 1
ATOM 3068 N N . GLU A 1 397 ? 2.913 -0.721 7.885 1.00 52.34 397 GLU A N 1
ATOM 3069 C CA . GLU A 1 397 ? 2.486 -2.027 7.421 1.00 52.34 397 GLU A CA 1
ATOM 3070 C C . GLU A 1 397 ? 1.355 -1.732 6.437 1.00 52.34 397 GLU A C 1
ATOM 3072 O O . GLU A 1 397 ? 0.453 -0.960 6.780 1.00 52.34 397 GLU A O 1
ATOM 3077 N N . PRO A 1 398 ? 1.453 -2.190 5.179 1.00 47.94 398 PRO A N 1
ATOM 3078 C CA . PRO A 1 398 ? 0.398 -1.930 4.223 1.00 47.94 398 PRO A CA 1
ATOM 3079 C C . PRO A 1 398 ? -0.917 -2.389 4.857 1.00 47.94 398 PRO A C 1
ATOM 3081 O O . PRO A 1 398 ? -1.042 -3.563 5.195 1.00 47.94 398 PRO A O 1
ATOM 3084 N N . ASP A 1 399 ? -1.868 -1.459 5.027 1.00 54.91 399 ASP A N 1
ATOM 3085 C CA . ASP A 1 399 ? -3.162 -1.665 5.713 1.00 54.91 399 ASP A CA 1
ATOM 3086 C C . ASP A 1 399 ? -3.936 -2.902 5.192 1.00 54.91 399 ASP A C 1
ATOM 3088 O O . ASP A 1 399 ? -4.849 -3.394 5.855 1.00 54.91 399 ASP A O 1
ATOM 3092 N N . ASP A 1 400 ? -3.549 -3.420 4.020 1.00 54.81 400 ASP A N 1
ATOM 3093 C CA . ASP A 1 400 ? -4.191 -4.510 3.293 1.00 54.81 400 ASP A CA 1
ATOM 3094 C C . ASP A 1 400 ? -3.418 -5.854 3.302 1.00 54.81 400 ASP A C 1
ATOM 3096 O O . ASP A 1 400 ? -3.938 -6.836 2.767 1.00 54.81 400 ASP A O 1
ATOM 3100 N N . GLU A 1 401 ? -2.203 -5.952 3.867 1.00 68.12 401 GLU A N 1
ATOM 3101 C CA . GLU A 1 401 ? -1.421 -7.206 3.862 1.00 68.12 401 GLU A CA 1
ATOM 3102 C C . GLU A 1 401 ? -1.422 -7.894 5.238 1.00 68.12 401 GLU A C 1
ATOM 3104 O O . GLU A 1 401 ? -1.131 -7.299 6.277 1.00 68.12 401 GLU A O 1
ATOM 3109 N N . LEU A 1 402 ? -1.781 -9.182 5.263 1.00 80.62 402 LEU A N 1
ATOM 3110 C CA . LEU A 1 402 ? -1.740 -9.979 6.487 1.00 80.62 402 LEU A CA 1
ATOM 3111 C C . LEU A 1 402 ? -0.289 -10.185 6.917 1.00 80.62 402 LEU A C 1
ATOM 3113 O O . LEU A 1 402 ? 0.568 -10.543 6.111 1.00 80.62 402 LEU A O 1
ATOM 3117 N N . ASP A 1 403 ? -0.035 -10.034 8.214 1.00 84.69 403 ASP A N 1
ATOM 3118 C CA . ASP A 1 403 ? 1.292 -10.290 8.764 1.00 84.69 403 ASP A CA 1
ATOM 3119 C C . ASP A 1 403 ? 1.688 -11.761 8.583 1.00 84.69 403 ASP A C 1
ATOM 3121 O O . ASP A 1 403 ? 0.848 -12.668 8.528 1.00 84.69 403 ASP A O 1
ATOM 3125 N N . PHE A 1 404 ? 2.997 -11.995 8.557 1.00 87.06 404 PHE A N 1
ATOM 3126 C CA . PHE A 1 404 ? 3.579 -13.315 8.349 1.00 87.06 404 PHE A CA 1
ATOM 3127 C C . PHE A 1 404 ? 3.041 -14.382 9.321 1.00 87.06 404 PHE A C 1
ATOM 3129 O O . PHE A 1 404 ? 2.760 -15.507 8.906 1.00 87.06 404 PHE A O 1
ATOM 3136 N N . GLY A 1 405 ? 2.864 -14.045 10.602 1.00 89.62 405 GLY A N 1
ATOM 3137 C CA . GLY A 1 405 ? 2.327 -14.960 11.610 1.00 89.62 405 GLY A CA 1
ATOM 3138 C C . GLY A 1 405 ? 0.873 -15.336 11.331 1.00 89.62 405 GLY A C 1
ATOM 3139 O O . GLY A 1 405 ? 0.515 -16.512 11.399 1.00 89.62 405 GLY A O 1
ATOM 3140 N N . THR A 1 406 ? 0.047 -14.366 10.939 1.00 93.00 406 THR A N 1
ATOM 3141 C CA . THR A 1 406 ? -1.348 -14.604 10.548 1.00 93.00 406 THR A CA 1
ATOM 3142 C C . THR A 1 406 ? -1.432 -15.500 9.316 1.00 93.00 406 THR A C 1
ATOM 3144 O O . THR A 1 406 ? -2.192 -16.469 9.334 1.00 93.00 406 THR A O 1
ATOM 3147 N N . VAL A 1 407 ? -0.625 -15.240 8.281 1.00 94.00 407 VAL A N 1
ATOM 3148 C CA . VAL A 1 407 ? -0.573 -16.086 7.075 1.00 94.00 407 VAL A CA 1
ATOM 3149 C C . VAL A 1 407 ? -0.211 -17.526 7.441 1.00 94.00 407 VAL A C 1
ATOM 3151 O O . VAL A 1 407 ? -0.924 -18.452 7.059 1.00 94.00 407 VAL A O 1
ATOM 3154 N N . LEU A 1 408 ? 0.827 -17.726 8.262 1.00 95.19 408 LEU A N 1
ATOM 3155 C CA . LEU A 1 408 ? 1.226 -19.062 8.714 1.00 95.19 408 LEU A CA 1
ATOM 3156 C C . LEU A 1 408 ? 0.120 -19.791 9.486 1.00 95.19 408 LEU A C 1
ATOM 3158 O O . LEU A 1 408 ? -0.055 -21.000 9.317 1.00 95.19 408 LEU A O 1
ATOM 3162 N N . ILE A 1 409 ? -0.620 -19.082 10.341 1.00 96.69 409 ILE A N 1
ATOM 3163 C CA . ILE A 1 409 ? -1.731 -19.674 11.094 1.00 96.69 409 ILE A CA 1
ATOM 3164 C C . ILE A 1 409 ? -2.852 -20.092 10.138 1.00 96.69 409 ILE A C 1
ATOM 3166 O O . ILE A 1 409 ? -3.339 -21.220 10.238 1.00 96.69 409 ILE A O 1
ATOM 3170 N N . LEU A 1 410 ? -3.239 -19.229 9.193 1.00 97.00 410 LEU A N 1
ATOM 3171 C CA . LEU A 1 410 ? -4.280 -19.537 8.209 1.00 97.00 410 LEU A CA 1
ATOM 3172 C C . LEU A 1 410 ? -3.880 -20.715 7.310 1.00 97.00 410 LEU A C 1
ATOM 3174 O O . LEU A 1 410 ? -4.669 -21.642 7.134 1.00 97.00 410 LEU A O 1
ATOM 3178 N N . ASP A 1 411 ? -2.639 -20.751 6.826 1.00 97.44 411 ASP A N 1
ATOM 3179 C CA . ASP A 1 411 ? -2.106 -21.874 6.043 1.00 97.44 411 ASP A CA 1
ATOM 3180 C C . ASP A 1 411 ? -2.088 -23.178 6.855 1.00 97.44 411 ASP A C 1
ATOM 3182 O O . ASP A 1 411 ? -2.410 -24.256 6.345 1.00 97.44 411 ASP A O 1
ATOM 3186 N N . GLY A 1 412 ? -1.772 -23.091 8.149 1.00 97.19 412 GLY A N 1
ATOM 3187 C CA . GLY A 1 412 ? -1.864 -24.212 9.080 1.00 97.19 412 GLY A CA 1
ATOM 3188 C C . GLY A 1 412 ? -3.294 -24.740 9.235 1.00 97.19 412 GLY A C 1
ATOM 3189 O O . GLY A 1 412 ? -3.507 -25.955 9.211 1.00 97.19 412 GLY A O 1
ATOM 3190 N N . ILE A 1 413 ? -4.283 -23.847 9.344 1.00 97.12 413 ILE A N 1
ATOM 3191 C CA . ILE A 1 413 ? -5.709 -24.206 9.396 1.00 97.12 413 ILE A CA 1
ATOM 3192 C C . ILE A 1 413 ? -6.136 -24.873 8.086 1.00 97.12 413 ILE A C 1
ATOM 3194 O O . ILE A 1 413 ? -6.768 -25.930 8.116 1.00 97.12 413 ILE A O 1
ATOM 3198 N N . GLU A 1 414 ? -5.741 -24.319 6.940 1.00 97.69 414 GLU A N 1
ATOM 3199 C CA . GLU A 1 414 ? -6.030 -24.901 5.628 1.00 97.69 414 GLU A CA 1
ATOM 3200 C C . GLU A 1 414 ? -5.456 -26.313 5.502 1.00 97.69 414 GLU A C 1
ATOM 3202 O O . GLU A 1 414 ? -6.140 -27.244 5.064 1.00 97.69 414 GLU A O 1
ATOM 3207 N N . ARG A 1 415 ? -4.221 -26.511 5.971 1.00 97.25 415 ARG A N 1
ATOM 3208 C CA . ARG A 1 415 ? -3.595 -27.830 5.999 1.00 97.25 415 ARG A CA 1
ATOM 3209 C C . ARG A 1 415 ? -4.343 -28.805 6.908 1.00 97.25 415 ARG A C 1
ATOM 3211 O O . ARG A 1 415 ? -4.480 -29.969 6.538 1.00 97.25 415 ARG A O 1
ATOM 3218 N N . LEU A 1 416 ? -4.824 -28.359 8.070 1.00 95.81 416 LEU A N 1
ATOM 3219 C CA . LEU A 1 416 ? -5.626 -29.187 8.978 1.00 95.81 416 LEU A CA 1
ATOM 3220 C C . LEU A 1 416 ? -6.962 -29.595 8.348 1.00 95.81 416 LEU A C 1
ATOM 3222 O O . LEU A 1 416 ? -7.352 -30.755 8.460 1.00 95.81 416 LEU A O 1
ATOM 3226 N N . ILE A 1 417 ? -7.626 -28.676 7.646 1.00 97.06 417 ILE A N 1
ATOM 3227 C CA . ILE A 1 417 ? -8.859 -28.943 6.893 1.00 97.06 417 ILE A CA 1
ATOM 3228 C C . ILE A 1 417 ? -8.603 -30.002 5.817 1.00 97.06 417 ILE A C 1
ATOM 3230 O O . ILE A 1 417 ? -9.340 -30.982 5.741 1.00 97.06 417 ILE A O 1
ATOM 3234 N N . ALA A 1 418 ? -7.532 -29.845 5.034 1.00 96.12 418 ALA A N 1
ATOM 3235 C CA . ALA A 1 418 ? -7.174 -30.768 3.957 1.00 96.12 418 ALA A CA 1
ATOM 3236 C C . ALA A 1 418 ? -6.772 -32.175 4.438 1.00 96.12 418 ALA A C 1
ATOM 3238 O O . ALA A 1 418 ? -6.774 -33.107 3.644 1.00 96.12 418 ALA A O 1
ATOM 3239 N N . LEU A 1 419 ? -6.374 -32.328 5.705 1.00 93.81 419 LEU A N 1
ATOM 3240 C CA . LEU A 1 419 ? -6.070 -33.629 6.313 1.00 93.81 419 LEU A CA 1
ATOM 3241 C C . LEU A 1 419 ? -7.298 -34.293 6.953 1.00 93.81 419 LEU A C 1
ATOM 3243 O O . LEU A 1 419 ? -7.263 -35.495 7.214 1.00 93.81 419 LEU A O 1
ATOM 3247 N N . ALA A 1 420 ? -8.331 -33.511 7.270 1.00 88.81 420 ALA A N 1
ATOM 3248 C CA . ALA A 1 420 ? -9.555 -33.980 7.914 1.00 88.81 420 ALA A CA 1
ATOM 3249 C C . ALA A 1 420 ? -10.676 -34.322 6.915 1.00 88.81 420 ALA A C 1
ATOM 3251 O O . ALA A 1 420 ? -11.570 -35.095 7.262 1.00 88.81 420 ALA A O 1
ATOM 3252 N N . GLY A 1 421 ? -10.639 -33.734 5.714 1.00 69.12 421 GLY A N 1
ATOM 3253 C CA . GLY A 1 421 ? -11.471 -34.115 4.564 1.00 69.12 421 GLY A CA 1
ATOM 3254 C C . GLY A 1 421 ? -10.823 -35.212 3.736 1.00 69.12 421 GLY A C 1
ATOM 3255 O O . GLY A 1 421 ? -11.590 -36.039 3.193 1.00 69.12 421 GLY A O 1
#

Organism: NCBI:txid311234

Radius of gyration: 67.32 Å; chains: 1; bounding box: 145×53×211 Å

pLDDT: mean 82.88, std 13.06, range [40.31, 97.69]

Sequence (421 aa):
MDVEAREAELARREAEEARREAELLRRDREKAERAEAKEAERRRRDLEKADRDAQKELERRERDRLKAEQDAAKEVERRERDRLRAEQDVRKLAEQRERDRLRAEQDAVKQAEQRRRDEERAAQQAVREAARQLREAEKAQRAAALAQQQAAREAEKARRQAMRVAGTESVPADLPPGIAVLWRSPSPGRPGPRPSLTLEQIADAAVALADAEGIEAVSMARLAESLGFTTMSLYRYVSSKDEVLSLMSDRASGRPPVVGPEVGGWRERLELLLAVQRPILHAHPWLARSSAVLHAVGPSRLAWMEAMLSALDGTPLTEHQKVGAIGLLASNTLDQLRIGEELSGTGRTAAVGTAGDGGPPPDLGDLITVLASADEHPALLRAAAQGAFSFPEDAAEPDDELDFGTVLILDGIERLIALAG